Protein 2YHA (pdb70)

Radius of gyration: 21.68 Å; Cα contacts (8 Å, |Δi|>4): 668; chains: 1; bounding box: 56×53×53 Å

B-factor: mean 40.26, std 13.74, range [16.7, 85.5]

CATH classification: 3.40.50.2300 (+1 more: 3.30.420.10)

Solvent-accessible surface area: 17423 Å² total; per-residue (Å²): 159,146,9,41,109,86,8,142,143,0,81,99,1,0,21,0,19,0,109,27,127,183,97,45,152,39,7,58,124,7,0,76,34,0,1,99,25,0,60,126,13,24,2,44,3,15,86,180,41,30,124,26,55,56,22,72,49,21,86,48,46,180,83,0,37,74,112,0,122,128,16,2,74,37,29,68,0,0,0,0,0,6,29,126,170,29,106,72,16,62,27,19,0,5,33,0,0,3,26,65,29,7,4,7,1,8,26,3,24,2,140,108,0,36,50,120,198,58,26,102,51,48,0,36,73,6,1,66,76,0,0,17,5,4,35,1,10,13,75,116,50,189,116,35,24,69,1,9,53,122,16,76,3,0,0,0,0,2,16,22,21,58,14,30,129,95,94,84,73,120,25,71,54,78,15,50,3,0,0,0,0,0,0,0,15,15,86,57,25,9,21,8,4,9,27,54,10,14,1,22,84,2,61,104,5,6,76,120,49,0,25,91,56,0,63,51,19,0,53,38,1,60,67,34,114,50,13,126,163,30,24,1,95,5,0,1,1,14,10,24,50,6,46,134,76,29,21,106,34,0,29,137,68,6,6,58,29,1,93,40,0,2,147,108,14,21,80,103,83,143,107,9,78,4,0,1,13,2,29,117,115,71,62,80,36,30,51,60,0,9,181,63,57,43,39,164,53,22,87,70,11,22,66,40,2,35,55,25,12,92,72,52,76,22,0,11,125,29,0,43,38,0,4,82,20,2,80,41,10,2,82,90,0,49,75,22,30,128,132,92,104,87,26,147,54,102,25,3,41,127,34,14,117,60,6,57,31,42,84,102,7,151,69,16,0,8,5,33

Structure (mmCIF, N/CA/C/O backbone):
data_2YHA
#
_entry.id   2YHA
#
_cell.length_a   63.080
_cell.length_b   63.080
_cell.length_c   170.470
_cell.angle_alpha   90.00
_cell.angle_beta   90.00
_cell.angle_gamma   120.00
#
_symmetry.space_group_name_H-M   'P 32 2 1'
#
loop_
_entity.id
_entity.type
_entity.pdbx_description
1 polymer 'POST-TRANSCRIPTIONAL GENE SILENCING PROTEIN QDE-2'
2 non-polymer 'SULFATE ION'
3 non-polymer GLYCEROL
4 water water
#
loop_
_atom_site.group_PDB
_atom_site.id
_atom_site.type_symbol
_atom_site.label_atom_id
_atom_site.label_alt_id
_atom_site.label_comp_id
_atom_site.label_asym_id
_atom_site.label_entity_id
_atom_site.label_seq_id
_atom_site.pdbx_PDB_ins_code
_atom_site.Cartn_x
_atom_site.Cartn_y
_atom_site.Cartn_z
_atom_site.occupancy
_atom_site.B_iso_or_equiv
_atom_site.auth_seq_id
_atom_site.auth_comp_id
_atom_site.auth_asym_id
_atom_site.auth_atom_id
_atom_site.pdbx_PDB_model_num
ATOM 1 N N . VAL A 1 5 ? -12.833 -2.924 -33.686 1.00 54.08 506 VAL A N 1
ATOM 2 C CA . VAL A 1 5 ? -12.016 -2.233 -32.686 1.00 52.98 506 VAL A CA 1
ATOM 3 C C . VAL A 1 5 ? -12.184 -2.883 -31.314 1.00 45.99 506 VAL A C 1
ATOM 4 O O . VAL A 1 5 ? -13.257 -2.830 -30.725 1.00 56.89 506 VAL A O 1
ATOM 16 N N . LYS A 1 6 ? -11.114 -3.489 -30.811 1.00 39.61 507 LYS A N 1
ATOM 17 C CA . LYS A 1 6 ? -11.133 -4.216 -29.549 1.00 42.50 507 LYS A CA 1
ATOM 18 C C . LYS A 1 6 ? -11.244 -3.259 -28.340 1.00 44.46 507 LYS A C 1
ATOM 19 O O . LYS A 1 6 ? -10.516 -2.269 -28.292 1.00 38.60 507 LYS A O 1
ATOM 38 N N . VAL A 1 7 ? -12.138 -3.538 -27.378 1.00 31.80 508 VAL A N 1
ATOM 39 C CA . VAL A 1 7 ? -12.242 -2.667 -26.195 1.00 32.71 508 VAL A CA 1
ATOM 40 C C . VAL A 1 7 ? -10.971 -2.776 -25.352 1.00 31.14 508 VAL A C 1
ATOM 41 O O . VAL A 1 7 ? -10.359 -3.836 -25.263 1.00 32.67 508 VAL A O 1
ATOM 54 N N . ALA A 1 8 ? -10.594 -1.698 -24.680 1.00 35.61 509 ALA A N 1
ATOM 55 C CA . ALA A 1 8 ? -9.347 -1.699 -23.910 1.00 35.82 509 ALA A CA 1
ATOM 56 C C . ALA A 1 8 ? -9.349 -2.717 -22.760 1.00 37.29 509 ALA A C 1
ATOM 57 O O . ALA A 1 8 ? -8.351 -3.424 -22.528 1.00 32.92 509 ALA A O 1
ATOM 64 N N . ARG A 1 9 ? -10.453 -2.787 -22.011 1.00 31.72 510 ARG A N 1
ATOM 65 C CA . ARG A 1 9 ? -10.528 -3.701 -20.884 1.00 29.93 510 ARG A CA 1
ATOM 66 C C . ARG A 1 9 ? -11.915 -4.338 -20.891 1.00 37.54 510 ARG A C 1
ATOM 67 O O . ARG A 1 9 ? -12.924 -3.640 -20.783 1.00 31.39 510 ARG A O 1
ATOM 88 N N . PRO A 1 10 ? -11.977 -5.657 -21.089 1.00 38.41 511 PRO A N 1
ATOM 89 C CA . PRO A 1 10 ? -13.286 -6.307 -21.236 1.00 34.03 511 PRO A CA 1
ATOM 90 C C . PRO A 1 10 ? -14.068 -6.273 -19.926 1.00 32.25 511 PRO A C 1
ATOM 91 O O . PRO A 1 10 ? -13.499 -6.405 -18.836 1.00 30.31 511 PRO A O 1
ATOM 102 N N . CYS A 1 11 ? -15.376 -6.107 -20.031 1.00 27.79 512 CYS A N 1
ATOM 103 C CA . CYS A 1 11 ? -16.247 -6.168 -18.855 1.00 25.86 512 CYS A CA 1
ATOM 104 C C . CYS A 1 11 ? -16.312 -7.573 -18.272 1.00 33.17 512 CYS A C 1
ATOM 105 O O . CYS A 1 11 ? -15.710 -8.502 -18.796 1.00 31.50 512 CYS A O 1
ATOM 113 N N . ARG A 1 12 ? -17.080 -7.733 -17.196 1.00 30.49 513 ARG A N 1
ATOM 114 C CA . ARG A 1 12 ? -17.341 -9.058 -16.629 1.00 35.55 513 ARG A CA 1
ATOM 115 C C . ARG A 1 12 ? -18.088 -9.915 -17.634 1.00 33.30 513 ARG A C 1
ATOM 116 O O . ARG A 1 12 ? -18.865 -9.400 -18.435 1.00 29.23 513 ARG A O 1
ATOM 137 N N . LYS A 1 13 ? -17.947 -11.225 -17.514 1.00 31.18 514 LYS A N 1
ATOM 138 C CA . LYS A 1 13 ? -18.662 -12.136 -18.398 1.00 33.64 514 LYS A CA 1
ATOM 139 C C . LYS A 1 13 ? -20.178 -11.927 -18.328 1.00 31.97 514 LYS A C 1
ATOM 140 O O . LYS A 1 13 ? -20.734 -11.834 -17.235 1.00 27.78 514 LYS A O 1
ATOM 159 N N . ILE A 1 14 ? -20.846 -11.880 -19.491 1.00 23.04 515 ILE A N 1
ATOM 160 C CA . ILE A 1 14 ? -22.312 -11.773 -19.554 1.00 29.28 515 ILE A CA 1
ATOM 161 C C . ILE A 1 14 ? -22.827 -13.136 -19.969 1.00 29.55 515 ILE A C 1
ATOM 162 O O . ILE A 1 14 ? -22.899 -13.479 -21.153 1.00 30.40 515 ILE A O 1
ATOM 178 N N . GLU A 1 15 ? -23.199 -13.919 -18.974 1.00 28.74 516 GLU A N 1
ATOM 179 C CA . GLU A 1 15 ? -23.454 -15.339 -19.173 1.00 34.93 516 GLU A CA 1
ATOM 180 C C . GLU A 1 15 ? -24.904 -15.683 -19.503 1.00 35.82 516 GLU A C 1
ATOM 181 O O . GLU A 1 15 ? -25.165 -16.579 -20.309 1.00 31.60 516 GLU A O 1
ATOM 193 N N . LYS A 1 16 ? -25.840 -15.009 -18.847 1.00 28.44 517 LYS A N 1
ATOM 194 C CA . LYS A 1 16 ? -27.250 -15.325 -19.004 1.00 30.41 517 LYS A CA 1
ATOM 195 C C . LYS A 1 16 ? -27.984 -14.080 -19.479 1.00 29.39 517 LYS A C 1
ATOM 196 O O . LYS A 1 16 ? -28.145 -13.132 -18.708 1.00 23.64 517 LYS A O 1
ATOM 215 N N . TRP A 1 17 ? -28.382 -14.061 -20.751 1.00 28.06 518 TRP A N 1
ATOM 216 C CA . TRP A 1 17 ? -29.096 -12.900 -21.299 1.00 26.68 518 TRP A CA 1
ATOM 217 C C . TRP A 1 17 ? -30.169 -13.341 -22.265 1.00 28.25 518 TRP A C 1
ATOM 218 O O . TRP A 1 17 ? -30.222 -14.503 -22.666 1.00 28.11 518 TRP A O 1
ATOM 239 N N . THR A 1 18 ? -31.028 -12.400 -22.647 1.00 26.06 519 THR A N 1
ATOM 240 C CA . THR A 1 18 ? -32.122 -12.710 -23.519 1.00 25.11 519 THR A CA 1
ATOM 241 C C . THR A 1 18 ? -32.631 -11.420 -24.094 1.00 26.60 519 THR A C 1
ATOM 242 O O . THR A 1 18 ? -32.001 -10.391 -23.922 1.00 23.05 519 THR A O 1
ATOM 253 N N . TYR A 1 19 ? -33.732 -11.493 -24.835 1.00 27.02 520 TYR A N 1
ATOM 254 C CA . TYR A 1 19 ? -34.349 -10.303 -25.384 1.00 24.33 520 TYR A CA 1
ATOM 255 C C . TYR A 1 19 ? -35.822 -10.257 -25.066 1.00 27.12 520 TYR A C 1
ATOM 256 O O . TYR A 1 19 ? -36.469 -11.274 -24.788 1.00 27.07 520 TYR A O 1
ATOM 274 N N . LEU A 1 20 ? -36.329 -9.044 -25.080 1.00 28.25 521 LEU A N 1
ATOM 275 C CA . LEU A 1 20 ? -37.734 -8.759 -24.897 1.00 27.67 521 LEU A CA 1
ATOM 276 C C . LEU A 1 20 ? -38.192 -7.958 -26.100 1.00 27.85 521 LEU A C 1
ATOM 277 O O . LEU A 1 20 ? -37.699 -6.845 -26.345 1.00 27.40 521 LEU A O 1
ATOM 293 N N . GLU A 1 21 ? -39.092 -8.538 -26.883 1.00 26.51 522 GLU A N 1
ATOM 294 C CA . GLU A 1 21 ? -39.551 -7.907 -28.100 1.00 29.47 522 GLU A CA 1
ATOM 295 C C . GLU A 1 21 ? -40.902 -7.284 -27.829 1.00 31.92 522 GLU A C 1
ATOM 296 O O . GLU A 1 21 ? -41.860 -7.996 -27.494 1.00 32.35 522 GLU A O 1
ATOM 308 N N . LEU A 1 22 ? -40.975 -5.956 -27.904 1.00 29.76 523 LEU A N 1
ATOM 309 C CA . LEU A 1 22 ? -42.237 -5.256 -27.658 1.00 31.38 523 LEU A CA 1
ATOM 310 C C . LEU A 1 22 ? -42.887 -4.991 -29.024 1.00 35.37 523 LEU A C 1
ATOM 311 O O . LEU A 1 22 ? -42.367 -4.221 -29.830 1.00 35.73 523 LEU A O 1
ATOM 327 N N . LYS A 1 23 ? -44.017 -5.650 -29.273 1.00 35.51 524 LYS A N 1
ATOM 328 C CA . LYS A 1 23 ? -44.622 -5.675 -30.615 1.00 41.71 524 LYS A CA 1
ATOM 329 C C . LYS A 1 23 ? -45.266 -4.365 -31.010 1.00 45.88 524 LYS A C 1
ATOM 330 O O . LYS A 1 23 ? -45.921 -3.725 -30.191 1.00 49.00 524 LYS A O 1
ATOM 349 N N . GLY A 1 24 ? -45.087 -3.988 -32.274 1.00 55.67 525 GLY A N 1
ATOM 350 C CA . GLY A 1 24 ? -45.782 -2.852 -32.852 1.00 52.50 525 GLY A CA 1
ATOM 351 C C . GLY A 1 24 ? -46.820 -3.345 -33.851 1.00 58.65 525 GLY A C 1
ATOM 352 O O . GLY A 1 24 ? -47.249 -4.502 -33.814 1.00 60.85 525 GLY A O 1
ATOM 356 N N . SER A 1 25 ? -47.244 -2.486 -34.760 1.00 59.72 526 SER A N 1
ATOM 357 C CA . SER A 1 25 ? -48.340 -2.894 -35.631 1.00 63.42 526 SER A CA 1
ATOM 358 C C . SER A 1 25 ? -47.910 -3.967 -36.630 1.00 63.10 526 SER A C 1
ATOM 359 O O . SER A 1 25 ? -48.605 -4.966 -36.789 1.00 71.80 526 SER A O 1
ATOM 367 N N . LYS A 1 26 ? -46.768 -3.781 -37.283 1.00 59.50 527 LYS A N 1
ATOM 368 C CA . LYS A 1 26 ? -46.242 -4.809 -38.192 1.00 62.61 527 LYS A CA 1
ATOM 369 C C . LYS A 1 26 ? -45.335 -5.779 -37.437 1.00 63.28 527 LYS A C 1
ATOM 370 O O . LYS A 1 26 ? -44.573 -5.355 -36.567 1.00 60.15 527 LYS A O 1
ATOM 389 N N . ALA A 1 27 ? -45.401 -7.068 -37.763 1.00 57.93 528 ALA A N 1
ATOM 390 C CA . ALA A 1 27 ? -44.553 -8.044 -37.080 1.00 55.46 528 ALA A CA 1
ATOM 391 C C . ALA A 1 27 ? -43.110 -8.004 -37.583 1.00 55.25 528 ALA A C 1
ATOM 392 O O . ALA A 1 27 ? -42.858 -7.809 -38.768 1.00 50.09 528 ALA A O 1
ATOM 399 N N . ASN A 1 28 ? -42.174 -8.184 -36.648 1.00 55.07 529 ASN A N 1
ATOM 400 C CA . ASN A 1 28 ? -40.748 -8.240 -36.945 1.00 49.48 529 ASN A CA 1
ATOM 401 C C . ASN A 1 28 ? -40.367 -9.597 -37.493 1.00 44.70 529 ASN A C 1
ATOM 402 O O . ASN A 1 28 ? -40.964 -10.599 -37.129 1.00 45.00 529 ASN A O 1
ATOM 413 N N . GLU A 1 29 ? -39.347 -9.638 -38.334 1.00 43.93 530 GLU A N 1
ATOM 414 C CA . GLU A 1 29 ? -38.806 -10.912 -38.778 1.00 48.89 530 GLU A CA 1
ATOM 415 C C . GLU A 1 29 ? -37.322 -10.978 -38.483 1.00 42.11 530 GLU A C 1
ATOM 416 O O . GLU A 1 29 ? -36.666 -9.943 -38.399 1.00 43.86 530 GLU A O 1
ATOM 428 N N . GLY A 1 30 ? -36.796 -12.191 -38.351 1.00 35.06 531 GLY A N 1
ATOM 429 C CA . GLY A 1 30 ? -35.362 -12.400 -38.248 1.00 35.76 531 GLY A CA 1
ATOM 430 C C . GLY A 1 30 ? -34.766 -12.016 -36.885 1.00 36.94 531 GLY A C 1
ATOM 431 O O . GLY A 1 30 ? -33.562 -11.833 -36.759 1.00 29.13 531 GLY A O 1
ATOM 435 N N . VAL A 1 31 ? -35.600 -11.890 -35.863 1.00 30.85 532 VAL A N 1
ATOM 436 C CA . VAL A 1 31 ? -35.098 -11.411 -34.561 1.00 35.03 532 VAL A CA 1
ATOM 437 C C . VAL A 1 31 ? -33.979 -12.305 -33.997 1.00 32.94 532 VAL A C 1
ATOM 438 O O . VAL A 1 31 ? -32.924 -11.809 -33.600 1.00 32.28 532 VAL A O 1
ATOM 451 N N . PRO A 1 32 ? -34.177 -13.636 -33.979 1.00 34.51 533 PRO A N 1
ATOM 452 C CA . PRO A 1 32 ? -33.084 -14.439 -33.408 1.00 33.95 533 PRO A CA 1
ATOM 453 C C . PRO A 1 32 ? -31.796 -14.362 -34.206 1.00 35.95 533 PRO A C 1
ATOM 454 O O . PRO A 1 32 ? -30.720 -14.466 -33.622 1.00 32.78 533 PRO A O 1
ATOM 465 N N . GLN A 1 33 ? -31.886 -14.203 -35.522 1.00 37.99 534 GLN A N 1
ATOM 466 C CA . GLN A 1 33 ? -30.679 -14.074 -36.332 1.00 38.22 534 GLN A CA 1
ATOM 467 C C . GLN A 1 33 ? -29.976 -12.773 -35.977 1.00 32.67 534 GLN A C 1
ATOM 468 O O . GLN A 1 33 ? -28.757 -12.725 -35.899 1.00 35.46 534 GLN A O 1
ATOM 482 N N . ALA A 1 34 ? -30.744 -11.712 -35.779 1.00 31.26 535 ALA A N 1
ATOM 483 C CA . ALA A 1 34 ? -30.133 -10.424 -35.416 1.00 32.12 535 ALA A CA 1
ATOM 484 C C . ALA A 1 34 ? -29.472 -10.547 -34.034 1.00 32.53 535 ALA A C 1
ATOM 485 O O . ALA A 1 34 ? -28.362 -10.038 -33.821 1.00 27.34 535 ALA A O 1
ATOM 492 N N . MET A 1 35 ? -30.123 -11.276 -33.115 1.00 28.77 536 MET A N 1
ATOM 493 C CA . MET A 1 35 ? -29.556 -11.436 -31.759 1.00 32.08 536 MET A CA 1
ATOM 494 C C . MET A 1 35 ? -28.246 -12.190 -31.887 1.00 34.25 536 MET A C 1
ATOM 495 O O . MET A 1 35 ? -27.272 -11.916 -31.192 1.00 27.19 536 MET A O 1
ATOM 509 N N . THR A 1 36 ? -28.200 -13.128 -32.834 1.00 34.69 537 THR A N 1
ATOM 510 C CA . THR A 1 36 ? -26.983 -13.889 -33.046 1.00 33.96 537 THR A CA 1
ATOM 511 C C . THR A 1 36 ? -25.860 -13.022 -33.605 1.00 32.18 537 THR A C 1
ATOM 512 O O . THR A 1 36 ? -24.722 -13.106 -33.158 1.00 30.09 537 THR A O 1
ATOM 523 N N . ALA A 1 37 ? -26.180 -12.215 -34.605 1.00 32.33 538 ALA A N 1
ATOM 524 C CA . ALA A 1 37 ? -25.185 -11.340 -35.203 1.00 29.82 538 ALA A CA 1
ATOM 525 C C . ALA A 1 37 ? -24.727 -10.305 -34.144 1.00 30.08 538 ALA A C 1
ATOM 526 O O . ALA A 1 37 ? -23.582 -9.927 -34.113 1.00 24.87 538 ALA A O 1
ATOM 533 N N . PHE A 1 38 ? -25.649 -9.870 -33.296 1.00 25.02 539 PHE A N 1
ATOM 534 C CA . PHE A 1 38 ? -25.319 -8.921 -32.207 1.00 31.48 539 PHE A CA 1
ATOM 535 C C . PHE A 1 38 ? -24.236 -9.478 -31.286 1.00 29.29 539 PHE A C 1
ATOM 536 O O . PHE A 1 38 ? -23.210 -8.850 -31.068 1.00 25.19 539 PHE A O 1
ATOM 553 N N . ALA A 1 39 ? -24.464 -10.676 -30.750 1.00 27.39 540 ALA A N 1
ATOM 554 C CA . ALA A 1 39 ? -23.471 -11.280 -29.864 1.00 30.96 540 ALA A CA 1
ATOM 555 C C . ALA A 1 39 ? -22.157 -11.536 -30.595 1.00 29.85 540 ALA A C 1
ATOM 556 O O . ALA A 1 39 ? -21.075 -11.358 -30.019 1.00 28.31 540 ALA A O 1
ATOM 563 N N . GLU A 1 40 ? -22.215 -11.929 -31.876 1.00 25.30 541 GLU A N 1
ATOM 564 C CA . GLU A 1 40 ? -20.974 -12.104 -32.620 1.00 25.97 541 GLU A CA 1
ATOM 565 C C . GLU A 1 40 ? -20.233 -10.798 -32.708 1.00 25.19 541 GLU A C 1
ATOM 566 O O . GLU A 1 40 ? -19.020 -10.772 -32.552 1.00 26.33 541 GLU A O 1
ATOM 578 N N . PHE A 1 41 ? -20.933 -9.710 -33.009 1.00 22.58 542 PHE A N 1
ATOM 579 C CA . PHE A 1 41 ? -20.192 -8.478 -33.145 1.00 26.64 542 PHE A CA 1
ATOM 580 C C . PHE A 1 41 ? -19.601 -8.070 -31.789 1.00 29.35 542 PHE A C 1
ATOM 581 O O . PHE A 1 41 ? -18.446 -7.675 -31.703 1.00 25.34 542 PHE A O 1
ATOM 598 N N . LEU A 1 42 ? -20.376 -8.177 -30.709 1.00 26.93 543 LEU A N 1
ATOM 599 C CA . LEU A 1 42 ? -19.785 -7.874 -29.409 1.00 28.63 543 LEU A CA 1
ATOM 600 C C . LEU A 1 42 ? -18.545 -8.734 -29.136 1.00 29.49 543 LEU A C 1
ATOM 601 O O . LEU A 1 42 ? -17.529 -8.213 -28.701 1.00 27.50 543 LEU A O 1
ATOM 617 N N . ASN A 1 43 ? -18.594 -10.048 -29.374 1.00 25.95 544 ASN A N 1
ATOM 618 C CA . ASN A 1 43 ? -17.371 -10.848 -29.147 1.00 28.88 544 ASN A CA 1
ATOM 619 C C . ASN A 1 43 ? -16.186 -10.370 -29.985 1.00 33.65 544 ASN A C 1
ATOM 620 O O . ASN A 1 43 ? -15.024 -10.390 -29.530 1.00 31.25 544 ASN A O 1
ATOM 631 N N . ARG A 1 44 ? -16.476 -10.023 -31.246 1.00 27.46 545 ARG A N 1
ATOM 632 C CA . ARG A 1 44 ? -15.445 -9.563 -32.154 1.00 34.76 545 ARG A CA 1
ATOM 633 C C . ARG A 1 44 ? -14.766 -8.330 -31.556 1.00 37.63 545 ARG A C 1
ATOM 634 O O . ARG A 1 44 ? -13.551 -8.099 -31.740 1.00 32.42 545 ARG A O 1
ATOM 655 N N . THR A 1 45 ? -15.530 -7.540 -30.814 1.00 30.77 546 THR A N 1
ATOM 656 C CA . THR A 1 45 ? -14.912 -6.382 -30.161 1.00 30.72 546 THR A CA 1
ATOM 657 C C . THR A 1 45 ? -14.324 -6.690 -28.758 1.00 33.50 546 THR A C 1
ATOM 658 O O . THR A 1 45 ? -13.854 -5.785 -28.094 1.00 34.28 546 THR A O 1
ATOM 669 N N . GLY A 1 46 ? -14.355 -7.941 -28.310 1.00 28.76 547 GLY A N 1
ATOM 670 C CA . GLY A 1 46 ? -13.646 -8.329 -27.098 1.00 35.87 547 GLY A CA 1
ATOM 671 C C . GLY A 1 46 ? -14.501 -8.304 -25.831 1.00 36.82 547 GLY A C 1
ATOM 672 O O . GLY A 1 46 ? -13.992 -8.399 -24.703 1.00 33.48 547 GLY A O 1
ATOM 676 N N . ILE A 1 47 ? -15.806 -8.172 -26.029 1.00 31.55 548 ILE A N 1
ATOM 677 C CA . ILE A 1 47 ? -16.791 -8.200 -24.944 1.00 27.89 548 ILE A CA 1
ATOM 678 C C . ILE A 1 47 ? -17.273 -9.621 -24.726 1.00 28.47 548 ILE A C 1
ATOM 679 O O . ILE A 1 47 ? -17.844 -10.234 -25.639 1.00 29.95 548 ILE A O 1
ATOM 695 N N . PRO A 1 48 ? -17.040 -10.163 -23.529 1.00 29.72 549 PRO A N 1
ATOM 696 C CA . PRO A 1 48 ? -17.345 -11.576 -23.299 1.00 28.90 549 PRO A CA 1
ATOM 697 C C . PRO A 1 48 ? -18.824 -11.821 -23.023 1.00 28.31 549 PRO A C 1
ATOM 698 O O . PRO A 1 48 ? -19.210 -12.181 -21.909 1.00 33.47 549 PRO A O 1
ATOM 709 N N . ILE A 1 49 ? -19.655 -11.595 -24.023 1.00 28.44 550 ILE A N 1
ATOM 710 C CA . ILE A 1 49 ? -21.058 -11.978 -23.929 1.00 24.81 550 ILE A CA 1
ATOM 711 C C . ILE A 1 49 ? -21.226 -13.440 -24.465 1.00 29.26 550 ILE A C 1
ATOM 712 O O . ILE A 1 49 ? -20.645 -13.797 -25.472 1.00 27.05 550 ILE A O 1
ATOM 728 N N . ASN A 1 50 ? -21.971 -14.283 -23.752 1.00 28.25 551 ASN A N 1
ATOM 729 C CA . ASN A 1 50 ? -22.300 -15.630 -24.234 1.00 30.18 551 ASN A CA 1
ATOM 730 C C . ASN A 1 50 ? -22.978 -15.585 -25.595 1.00 29.40 551 ASN A C 1
ATOM 731 O O . ASN A 1 50 ? -23.969 -14.885 -25.793 1.00 28.11 551 ASN A O 1
ATOM 742 N N . PRO A 1 51 ? -22.455 -16.329 -26.578 1.00 31.98 552 PRO A N 1
ATOM 743 C CA . PRO A 1 51 ? -23.126 -16.328 -27.896 1.00 32.72 552 PRO A CA 1
ATOM 744 C C . PRO A 1 51 ? -24.574 -16.822 -27.849 1.00 29.01 552 PRO A C 1
ATOM 745 O O . PRO A 1 51 ? -25.416 -16.403 -28.648 1.00 29.97 552 PRO A O 1
ATOM 756 N N . ARG A 1 52 ? -24.846 -17.694 -26.894 1.00 30.93 553 ARG A N 1
ATOM 757 C CA . ARG A 1 52 ? -26.142 -18.337 -26.699 1.00 32.37 553 ARG A CA 1
ATOM 758 C C . ARG A 1 52 ? -26.989 -17.409 -25.840 1.00 32.96 553 ARG A C 1
ATOM 759 O O . ARG A 1 52 ? -26.583 -17.070 -24.738 1.00 30.04 553 ARG A O 1
ATOM 780 N N . PHE A 1 53 ? -28.116 -16.944 -26.362 1.00 31.45 554 PHE A N 1
ATOM 781 C CA . PHE A 1 53 ? -29.095 -16.244 -25.539 1.00 32.73 554 PHE A CA 1
ATOM 782 C C . PHE A 1 53 ? -30.205 -17.232 -25.157 1.00 38.54 554 PHE A C 1
ATOM 783 O O . PHE A 1 53 ? -30.492 -18.165 -25.917 1.00 33.24 554 PHE A O 1
ATOM 800 N N . SER A 1 54 ? -30.859 -17.014 -24.022 1.00 31.48 555 SER A N 1
ATOM 801 C CA . SER A 1 54 ? -32.075 -17.753 -23.708 1.00 28.11 555 SER A CA 1
ATOM 802 C C . SER A 1 54 ? -33.197 -17.293 -24.594 1.00 35.01 555 SER A C 1
ATOM 803 O O . SER A 1 54 ? -33.266 -16.124 -24.958 1.00 34.25 555 SER A O 1
ATOM 811 N N . PRO A 1 55 ? -34.107 -18.207 -24.956 1.00 39.93 556 PRO A N 1
ATOM 812 C CA . PRO A 1 55 ? -35.160 -17.786 -25.884 1.00 38.89 556 PRO A CA 1
ATOM 813 C C . PRO A 1 55 ? -35.885 -16.564 -25.334 1.00 34.13 556 PRO A C 1
ATOM 814 O O . PRO A 1 55 ? -36.135 -16.473 -24.132 1.00 35.41 556 PRO A O 1
ATOM 825 N N . GLY A 1 56 ? -36.145 -15.613 -26.216 1.00 35.99 557 GLY A N 1
ATOM 826 C CA . GLY A 1 56 ? -36.703 -14.335 -25.838 1.00 39.27 557 GLY A CA 1
ATOM 827 C C . GLY A 1 56 ? -38.201 -14.376 -25.692 1.00 43.03 557 GLY A C 1
ATOM 828 O O . GLY A 1 56 ? -38.826 -15.412 -25.878 1.00 38.12 557 GLY A O 1
ATOM 832 N N . MET A 1 57 ? -38.776 -13.250 -25.308 1.00 26.84 558 MET A N 1
ATOM 833 C CA . MET A 1 57 ? -40.206 -13.180 -25.125 1.00 32.77 558 MET A CA 1
ATOM 834 C C . MET A 1 57 ? -40.661 -12.030 -26.006 1.00 38.94 558 MET A C 1
ATOM 835 O O . MET A 1 57 ? -39.949 -11.023 -26.139 1.00 31.96 558 MET A O 1
ATOM 849 N N . SER A 1 58 ? -41.822 -12.209 -26.630 1.00 34.86 559 SER A N 1
ATOM 850 C CA . SER A 1 58 ? -42.485 -11.170 -27.408 1.00 31.92 559 SER A CA 1
ATOM 851 C C . SER A 1 58 ? -43.831 -10.881 -26.757 1.00 36.33 559 SER A C 1
ATOM 852 O O . SER A 1 58 ? -44.548 -11.795 -26.345 1.00 40.57 559 SER A O 1
ATOM 860 N N . MET A 1 59 ? -44.205 -9.615 -26.683 1.00 37.25 560 MET A N 1
ATOM 861 C CA . MET A 1 59 ? -45.454 -9.254 -26.046 1.00 35.61 560 MET A CA 1
ATOM 862 C C . MET A 1 59 ? -45.823 -7.926 -26.609 1.00 38.66 560 MET A C 1
ATOM 863 O O . MET A 1 59 ? -44.961 -7.215 -27.133 1.00 37.13 560 MET A O 1
ATOM 877 N N . SER A 1 60 ? -47.093 -7.561 -26.519 1.00 41.83 561 SER A N 1
ATOM 878 C CA . SER A 1 60 ? -47.445 -6.198 -26.905 1.00 43.46 561 SER A CA 1
ATOM 879 C C . SER A 1 60 ? -47.454 -5.353 -25.645 1.00 40.08 561 SER A C 1
ATOM 880 O O . SER A 1 60 ? -47.606 -5.870 -24.520 1.00 44.85 561 SER A O 1
ATOM 888 N N . VAL A 1 61 ? -47.270 -4.055 -25.809 1.00 42.92 562 VAL A N 1
ATOM 889 C CA . VAL A 1 61 ? -47.190 -3.188 -24.644 1.00 48.95 562 VAL A CA 1
ATOM 890 C C . VAL A 1 61 ? -48.567 -2.978 -23.994 1.00 51.96 562 VAL A C 1
ATOM 891 O O . VAL A 1 61 ? -49.505 -2.537 -24.661 1.00 51.61 562 VAL A O 1
ATOM 904 N N . PRO A 1 62 ? -48.694 -3.305 -22.692 1.00 52.32 563 PRO A N 1
ATOM 905 C CA . PRO A 1 62 ? -49.989 -3.217 -22.007 1.00 56.03 563 PRO A CA 1
ATOM 906 C C . PRO A 1 62 ? -50.438 -1.773 -21.817 1.00 60.87 563 PRO A C 1
ATOM 907 O O . PRO A 1 62 ? -49.653 -0.864 -22.066 1.00 53.73 563 PRO A O 1
ATOM 918 N N . GLY A 1 63 ? -51.668 -1.568 -21.353 1.00 61.12 564 GLY A N 1
ATOM 919 C CA . GLY A 1 63 ? -52.175 -0.228 -21.119 1.00 60.42 564 GLY A CA 1
ATOM 920 C C . GLY A 1 63 ? -51.539 0.516 -19.946 1.00 59.18 564 GLY A C 1
ATOM 921 O O . GLY A 1 63 ? -51.371 1.732 -19.994 1.00 69.12 564 GLY A O 1
ATOM 925 N N . SER A 1 64 ? -51.180 -0.202 -18.890 1.00 52.25 565 SER A N 1
ATOM 926 C CA . SER A 1 64 ? -50.663 0.431 -17.679 1.00 49.20 565 SER A CA 1
ATOM 927 C C . SER A 1 64 ? -49.231 -0.003 -17.335 1.00 56.12 565 SER A C 1
ATOM 928 O O . SER A 1 64 ? -48.730 -1.022 -17.825 1.00 47.38 565 SER A O 1
ATOM 936 N N . GLU A 1 65 ? -48.572 0.759 -16.473 1.00 47.72 566 GLU A N 1
ATOM 937 C CA . GLU A 1 65 ? -47.198 0.444 -16.157 1.00 43.10 566 GLU A CA 1
ATOM 938 C C . GLU A 1 65 ? -47.138 -0.738 -15.200 1.00 45.48 566 GLU A C 1
ATOM 939 O O . GLU A 1 65 ? -46.207 -1.535 -15.229 1.00 48.05 566 GLU A O 1
ATOM 951 N N . LYS A 1 66 ? -48.144 -0.883 -14.353 1.00 44.25 567 LYS A N 1
ATOM 952 C CA . LYS 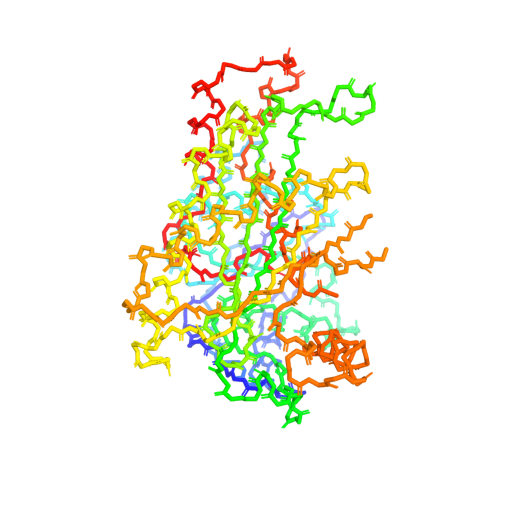A 1 66 ? -48.144 -1.990 -13.404 1.00 38.14 567 LYS A CA 1
ATOM 953 C C . LYS A 1 66 ? -48.287 -3.346 -14.116 1.00 41.28 567 LYS A C 1
ATOM 954 O O . LYS A 1 66 ? -47.675 -4.324 -13.715 1.00 41.27 567 LYS A O 1
ATOM 973 N N . GLU A 1 67 ? -49.122 -3.386 -15.156 1.00 38.45 568 GLU A N 1
ATOM 974 C CA . GLU A 1 67 ? -49.274 -4.573 -15.981 1.00 51.15 568 GLU A CA 1
ATOM 975 C C . GLU A 1 67 ? -47.956 -4.927 -16.648 1.00 41.52 568 GLU A C 1
ATOM 976 O O . GLU A 1 67 ? -47.534 -6.083 -16.634 1.00 44.23 568 GLU A O 1
ATOM 988 N N . PHE A 1 68 ? -47.294 -3.924 -17.206 1.00 37.80 569 PHE A N 1
ATOM 989 C CA . PHE A 1 68 ? -45.990 -4.164 -17.813 1.00 40.53 569 PHE A CA 1
ATOM 990 C C . PHE A 1 68 ? -45.019 -4.819 -16.822 1.00 34.08 569 PHE A C 1
ATOM 991 O O . PHE A 1 68 ? -44.396 -5.848 -17.125 1.00 32.77 569 PHE A O 1
ATOM 1008 N N . PHE A 1 69 ? -44.876 -4.242 -15.630 1.00 33.75 570 PHE A N 1
ATOM 1009 C CA . PHE A 1 69 ? -43.960 -4.804 -14.662 1.00 30.59 570 PHE A CA 1
ATOM 1010 C C . PHE A 1 69 ? -44.271 -6.277 -14.381 1.00 35.82 570 PHE A C 1
ATOM 1011 O O . PHE A 1 69 ? -43.373 -7.089 -14.253 1.00 28.60 570 PHE A O 1
ATOM 1028 N N . ALA A 1 70 ? -45.551 -6.605 -14.216 1.00 38.24 571 ALA A N 1
ATOM 1029 C CA . ALA A 1 70 ? -45.951 -7.971 -13.855 1.00 38.92 571 ALA A CA 1
ATOM 1030 C C . ALA A 1 70 ? -45.533 -8.936 -14.959 1.00 32.07 571 ALA A C 1
ATOM 1031 O O . ALA A 1 70 ? -45.080 -10.057 -14.697 1.00 35.09 571 ALA A O 1
ATOM 1038 N N . LYS A 1 71 ? -45.675 -8.475 -16.195 1.00 29.22 572 LYS A N 1
ATOM 1039 C CA . LYS A 1 71 ? -45.369 -9.331 -17.337 1.00 34.33 572 LYS A CA 1
ATOM 1040 C C . LYS A 1 71 ? -43.878 -9.576 -17.530 1.00 36.58 572 LYS A C 1
ATOM 1041 O O . LYS A 1 71 ? -43.495 -10.678 -17.909 1.00 39.53 572 LYS A O 1
ATOM 1060 N N . VAL A 1 72 ? -43.024 -8.579 -17.249 1.00 29.63 573 VAL A N 1
ATOM 1061 C CA . VAL A 1 72 ? -41.601 -8.755 -17.495 1.00 29.32 573 VAL A CA 1
ATOM 1062 C C . VAL A 1 72 ? -40.845 -9.204 -16.265 1.00 33.55 573 VAL A C 1
ATOM 1063 O O . VAL A 1 72 ? -39.630 -9.434 -16.315 1.00 25.58 573 VAL A O 1
ATOM 1076 N N . LYS A 1 73 ? -41.555 -9.368 -15.148 1.00 34.64 574 LYS A N 1
ATOM 1077 C CA . LYS A 1 73 ? -40.880 -9.610 -13.877 1.00 28.83 574 LYS A CA 1
ATOM 1078 C C . LYS A 1 73 ? -39.986 -10.840 -13.934 1.00 31.87 574 LYS A C 1
ATOM 1079 O O . LYS A 1 73 ? -38.835 -10.783 -13.503 1.00 25.72 574 LYS A O 1
ATOM 1098 N N . GLU A 1 74 ? -40.471 -11.949 -14.487 1.00 30.07 575 GLU A N 1
ATOM 1099 C CA . GLU A 1 74 ? -39.674 -13.175 -14.400 1.00 32.36 575 GLU A CA 1
ATOM 1100 C C . GLU A 1 74 ? -38.478 -13.107 -15.353 1.00 31.57 575 GLU A C 1
ATOM 1101 O O . GLU A 1 74 ? -37.379 -13.504 -14.995 1.00 30.64 575 GLU A O 1
ATOM 1113 N N . LEU A 1 75 ? -38.700 -12.591 -16.560 1.00 29.14 576 LEU A N 1
ATOM 1114 C CA . LEU A 1 75 ? -37.611 -12.399 -17.513 1.00 30.73 576 LEU A CA 1
ATOM 1115 C C . LEU A 1 75 ? -36.510 -11.525 -16.903 1.00 23.16 576 LEU A C 1
ATOM 1116 O O . LEU A 1 75 ? -35.319 -11.878 -16.902 1.00 23.48 576 LEU A O 1
ATOM 1132 N N . MET A 1 76 ? -36.898 -10.366 -16.379 1.00 24.39 577 MET A N 1
ATOM 1133 C CA . MET A 1 76 ? -35.891 -9.426 -15.869 1.00 27.68 577 MET A CA 1
ATOM 1134 C C . MET A 1 76 ? -35.190 -9.953 -14.630 1.00 28.91 577 MET A C 1
ATOM 1135 O O . MET A 1 76 ? -33.993 -9.680 -14.424 1.00 26.49 577 MET A O 1
ATOM 1149 N N . SER A 1 77 ? -35.911 -10.714 -13.804 1.00 25.52 578 SER A N 1
ATOM 1150 C CA . SER A 1 77 ? -35.336 -11.260 -12.572 1.00 28.31 578 SER A CA 1
ATOM 1151 C C . SER A 1 77 ? -34.385 -12.425 -12.785 1.00 31.32 578 SER A C 1
ATOM 1152 O O . SER A 1 77 ? -33.555 -12.715 -11.928 1.00 34.18 578 SER A O 1
ATOM 1160 N N . SER A 1 78 ? -34.489 -13.105 -13.918 1.00 26.92 579 SER A N 1
ATOM 1161 C CA . SER A 1 78 ? -33.718 -14.331 -14.091 1.00 30.34 579 SER A CA 1
ATOM 1162 C C . SER A 1 78 ? -32.549 -14.205 -15.094 1.00 35.44 579 SER A C 1
ATOM 1163 O O . SER A 1 78 ? -31.939 -15.196 -15.441 1.00 33.14 579 SER A O 1
ATOM 1171 N N . HIS A 1 79 ? -32.239 -12.994 -15.562 1.00 28.51 580 HIS A N 1
ATOM 1172 C CA . HIS A 1 79 ? -31.128 -12.809 -16.502 1.00 28.45 580 HIS A CA 1
ATOM 1173 C C . HIS A 1 79 ? -30.194 -11.691 -16.012 1.00 31.70 580 HIS A C 1
ATOM 1174 O O . HIS A 1 79 ? -30.606 -10.851 -15.192 1.00 26.93 580 HIS A O 1
ATOM 1189 N N . GLN A 1 80 ? -28.939 -11.674 -16.479 1.00 27.74 581 GLN A N 1
ATOM 1190 C CA . GLN A 1 80 ? -28.027 -10.567 -16.150 1.00 29.17 581 GLN A CA 1
ATOM 1191 C C . GLN A 1 80 ? -28.196 -9.370 -17.081 1.00 27.68 581 GLN A C 1
ATOM 1192 O O . GLN A 1 80 ? -27.722 -8.279 -16.766 1.00 22.24 581 GLN A O 1
ATOM 1206 N N . PHE A 1 81 ? -28.856 -9.595 -18.208 1.00 24.39 582 PHE A N 1
ATOM 1207 C CA . PHE A 1 81 ? -28.874 -8.632 -19.339 1.00 21.82 582 PHE A CA 1
ATOM 1208 C C . PHE A 1 81 ? -30.063 -8.891 -20.234 1.00 28.01 582 PHE A C 1
ATOM 1209 O O . PHE A 1 81 ? -30.359 -10.043 -20.590 1.00 19.95 582 PHE A O 1
ATOM 1226 N N . VAL A 1 82 ? -30.783 -7.832 -20.580 1.00 19.30 583 VAL A N 1
ATOM 1227 C CA . VAL A 1 82 ? -31.881 -7.979 -21.528 1.00 27.52 583 VAL A CA 1
ATOM 1228 C C . VAL A 1 82 ? -31.784 -6.954 -22.657 1.00 27.72 583 VAL A C 1
ATOM 1229 O O . VAL A 1 82 ? -31.681 -5.757 -22.409 1.00 20.11 583 VAL A O 1
ATOM 1242 N N . VAL A 1 83 ? -31.855 -7.421 -23.907 1.00 21.25 584 VAL A N 1
ATOM 1243 C CA . VAL A 1 83 ? -31.907 -6.518 -25.044 1.00 25.04 584 VAL A CA 1
ATOM 1244 C C . VAL A 1 83 ? -33.382 -6.296 -25.298 1.00 26.38 584 VAL A C 1
ATOM 1245 O O . VAL A 1 83 ? -34.123 -7.254 -25.542 1.00 21.98 584 VAL A O 1
ATOM 1258 N N . VAL A 1 84 ? -33.828 -5.057 -25.175 1.00 21.47 585 VAL A N 1
ATOM 1259 C CA . VAL A 1 84 ? -35.245 -4.756 -25.312 1.00 27.16 585 VAL A CA 1
ATOM 1260 C C . VAL A 1 84 ? -35.452 -4.108 -26.682 1.00 24.83 585 VAL A C 1
ATOM 1261 O O . VAL A 1 84 ? -34.843 -3.075 -26.984 1.00 20.12 585 VAL A O 1
ATOM 1274 N N . LEU A 1 85 ? -36.315 -4.698 -27.509 1.00 29.36 586 LEU A N 1
ATOM 1275 C CA . LEU A 1 85 ? -36.589 -4.143 -28.853 1.00 26.18 586 LEU A CA 1
ATOM 1276 C C . LEU A 1 85 ? -37.871 -3.329 -28.835 1.00 26.59 586 LEU A C 1
ATOM 1277 O O . LEU A 1 85 ? -38.930 -3.857 -28.557 1.00 28.72 586 LEU A O 1
ATOM 1293 N N . LEU A 1 86 ? -37.767 -2.032 -29.064 1.00 26.47 587 LEU A N 1
ATOM 1294 C CA . LEU A 1 86 ? -38.965 -1.204 -29.104 1.00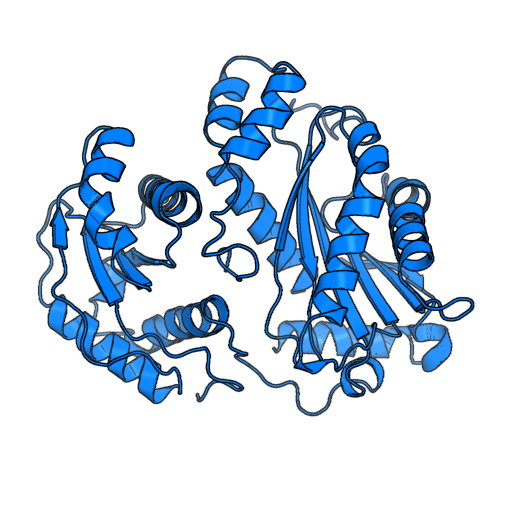 31.77 587 LEU A CA 1
ATOM 1295 C C . LEU A 1 86 ? -39.570 -1.275 -30.524 1.00 34.86 587 LEU A C 1
ATOM 1296 O O . LEU A 1 86 ? -38.851 -1.430 -31.498 1.00 28.45 587 LEU A O 1
ATOM 1312 N N . PRO A 1 87 ? -40.900 -1.142 -30.627 1.00 36.74 588 PRO A N 1
ATOM 1313 C CA . PRO A 1 87 ? -41.620 -1.103 -31.911 1.00 39.48 588 PRO A CA 1
ATOM 1314 C C . PRO A 1 87 ? -41.358 0.159 -32.726 1.00 42.25 588 PRO A C 1
ATOM 1315 O O . PRO A 1 87 ? -41.510 0.146 -33.955 1.00 37.82 588 PRO A O 1
ATOM 1326 N N . ARG A 1 88 ? -40.960 1.239 -32.066 1.00 32.76 589 ARG A N 1
ATOM 1327 C CA . ARG A 1 88 ? -40.612 2.487 -32.752 1.00 36.95 589 ARG A CA 1
ATOM 1328 C C . ARG A 1 88 ? -39.781 3.338 -31.799 1.00 39.63 589 ARG A C 1
ATOM 1329 O O . ARG A 1 88 ? -39.547 2.955 -30.669 1.00 32.46 589 ARG A O 1
ATOM 1350 N N . LYS A 1 89 ? -39.323 4.484 -32.256 1.00 34.74 590 LYS A N 1
ATOM 1351 C CA . LYS A 1 89 ? -38.495 5.318 -31.420 1.00 41.88 590 LYS A CA 1
ATOM 1352 C C . LYS A 1 89 ? -39.473 5.963 -30.498 1.00 44.48 590 LYS A C 1
ATOM 1353 O O . LYS A 1 89 ? -40.224 6.865 -30.893 1.00 40.77 590 LYS A O 1
ATOM 1372 N N . ASP A 1 90 ? -39.497 5.461 -29.269 1.00 41.40 591 ASP A N 1
ATOM 1373 C CA . ASP A 1 90 ? -40.542 5.810 -28.351 1.00 31.20 591 ASP A CA 1
ATOM 1374 C C . ASP A 1 90 ? -39.949 5.955 -26.938 1.00 38.16 591 ASP A C 1
ATOM 1375 O O . ASP A 1 90 ? -39.718 4.957 -26.260 1.00 29.61 591 ASP A O 1
ATOM 1384 N N . VAL A 1 91 ? -39.717 7.195 -26.514 1.00 31.46 592 VAL A N 1
ATOM 1385 C CA . VAL A 1 91 ? -39.053 7.449 -25.250 1.00 29.91 592 VAL A CA 1
ATOM 1386 C C . VAL A 1 91 ? -40.006 7.269 -24.063 1.00 32.13 592 VAL A C 1
ATOM 1387 O O . VAL A 1 91 ? -39.555 7.109 -22.884 1.00 29.79 592 VAL A O 1
ATOM 1400 N N . ALA A 1 92 ? -41.307 7.275 -24.327 1.00 27.34 593 ALA A N 1
ATOM 1401 C CA . ALA A 1 92 ? -42.268 6.932 -23.266 1.00 35.04 593 ALA A CA 1
ATOM 1402 C C . ALA A 1 92 ? -42.100 5.473 -22.855 1.00 32.52 593 ALA A C 1
ATOM 1403 O O . ALA A 1 92 ? -42.065 5.158 -21.667 1.00 29.65 593 ALA A O 1
ATOM 1410 N N . ILE A 1 93 ? -41.994 4.585 -23.830 1.00 28.74 594 ILE A N 1
ATOM 1411 C CA . ILE A 1 93 ? -41.813 3.160 -23.530 1.00 29.86 594 ILE A CA 1
ATOM 1412 C C . ILE A 1 93 ? -40.399 2.912 -22.961 1.00 23.59 594 ILE A C 1
ATOM 1413 O O . ILE A 1 93 ? -40.230 2.097 -22.067 1.00 25.51 594 ILE A O 1
ATOM 1429 N N . TYR A 1 94 ? -39.393 3.603 -23.519 1.00 22.97 595 TYR A N 1
ATOM 1430 C CA . TYR A 1 94 ? -38.019 3.494 -23.007 1.00 24.57 595 TYR A CA 1
ATOM 1431 C C . TYR A 1 94 ? -38.025 3.803 -21.534 1.00 26.38 595 TYR A C 1
ATOM 1432 O O . TYR A 1 94 ? -37.445 3.078 -20.720 1.00 21.29 595 TYR A O 1
ATOM 1450 N N . ASN A 1 95 ? -38.688 4.891 -21.168 1.00 22.01 596 ASN A N 1
ATOM 1451 C CA . ASN A 1 95 ? -38.622 5.339 -19.771 1.00 29.22 596 ASN A CA 1
ATOM 1452 C C . ASN A 1 95 ? -39.269 4.308 -18.784 1.00 27.77 596 ASN A C 1
ATOM 1453 O O . ASN A 1 95 ? -38.772 4.051 -17.628 1.00 24.58 596 ASN A O 1
ATOM 1464 N N . MET A 1 96 ? -40.371 3.712 -19.230 1.00 23.27 597 MET A N 1
ATOM 1465 C CA . MET A 1 96 ? -41.001 2.645 -18.469 1.00 27.10 597 MET A CA 1
ATOM 1466 C C . MET A 1 96 ? -40.103 1.401 -18.288 1.00 28.68 597 MET A C 1
ATOM 1467 O O . MET A 1 96 ? -39.994 0.848 -17.212 1.00 27.87 597 MET A O 1
ATOM 1481 N N . VAL A 1 97 ? -39.503 0.938 -19.364 1.00 22.98 598 VAL A N 1
ATOM 1482 C CA . VAL A 1 97 ? -38.517 -0.132 -19.295 1.00 25.49 598 VAL A CA 1
ATOM 1483 C C . VAL A 1 97 ? -37.385 0.211 -18.328 1.00 23.32 598 VAL A C 1
ATOM 1484 O O . VAL A 1 97 ? -36.969 -0.634 -17.536 1.00 22.80 598 VAL A O 1
ATOM 1497 N N . LYS A 1 98 ? -36.849 1.429 -18.405 1.00 21.36 599 LYS A N 1
ATOM 1498 C CA . LYS A 1 98 ? -35.803 1.809 -17.425 1.00 21.88 599 LYS A CA 1
ATOM 1499 C C . LYS A 1 98 ? -36.281 1.812 -15.962 1.00 22.93 599 LYS A C 1
ATOM 1500 O O . LYS A 1 98 ? -35.515 1.445 -15.061 1.00 19.79 599 LYS A O 1
ATOM 1519 N N . ARG A 1 99 ? -37.524 2.213 -15.687 1.00 21.19 600 ARG A N 1
ATOM 1520 C CA . ARG A 1 99 ? -37.995 2.110 -14.306 1.00 24.17 600 ARG A CA 1
ATOM 1521 C C . ARG A 1 99 ? -38.079 0.656 -13.880 1.00 26.07 600 ARG A C 1
ATOM 1522 O O . ARG A 1 99 ? -37.721 0.304 -12.747 1.00 22.05 600 ARG A O 1
ATOM 1543 N N . ALA A 1 100 ? -38.549 -0.207 -14.764 1.00 20.69 601 ALA A N 1
ATOM 1544 C CA . ALA A 1 100 ? -38.671 -1.619 -14.379 1.00 23.69 601 ALA A CA 1
ATOM 1545 C C . ALA A 1 100 ? -37.290 -2.216 -14.111 1.00 22.84 601 ALA A C 1
ATOM 1546 O O . ALA A 1 100 ? -37.056 -2.879 -13.083 1.00 23.41 601 ALA A O 1
ATOM 1553 N N . ALA A 1 101 ? -36.366 -1.948 -15.024 1.00 19.84 602 ALA A N 1
ATOM 1554 C CA . ALA A 1 101 ? -35.067 -2.619 -15.030 1.00 20.66 602 ALA A CA 1
ATOM 1555 C C . ALA A 1 101 ? -34.080 -1.980 -14.067 1.00 23.04 602 ALA A C 1
ATOM 1556 O O . ALA A 1 101 ? -33.318 -2.689 -13.358 1.00 19.16 602 ALA A O 1
ATOM 1563 N N . ASP A 1 102 ? -34.047 -0.647 -14.058 1.00 20.64 603 ASP A N 1
ATOM 1564 C CA . ASP A 1 102 ? -33.068 0.070 -13.221 1.00 21.41 603 ASP A CA 1
ATOM 1565 C C . ASP A 1 102 ? -33.476 0.073 -11.754 1.00 20.30 603 ASP A C 1
ATOM 1566 O O . ASP A 1 102 ? -32.597 0.065 -10.882 1.00 17.31 603 ASP A O 1
ATOM 1575 N N . ILE A 1 103 ? -34.776 0.175 -11.494 1.00 19.39 604 ILE A N 1
ATOM 1576 C CA . ILE A 1 103 ? -35.236 0.410 -10.115 1.00 20.06 604 ILE A CA 1
ATOM 1577 C C . ILE A 1 103 ? -35.814 -0.875 -9.526 1.00 22.16 604 ILE A C 1
ATOM 1578 O O . ILE A 1 103 ? -35.381 -1.349 -8.481 1.00 22.56 604 ILE A O 1
ATOM 1594 N N . THR A 1 104 ? -36.807 -1.429 -10.194 1.00 20.01 605 THR A N 1
ATOM 1595 C CA . THR A 1 104 ? -37.658 -2.401 -9.533 1.00 23.39 605 THR A CA 1
ATOM 1596 C C . THR A 1 104 ? -37.085 -3.820 -9.553 1.00 24.93 605 THR A C 1
ATOM 1597 O O . THR A 1 104 ? -37.124 -4.509 -8.527 1.00 22.22 605 THR A O 1
ATOM 1608 N N . PHE A 1 105 ? -36.512 -4.238 -10.680 1.00 24.60 606 PHE A N 1
ATOM 1609 C CA . PHE A 1 105 ? -35.950 -5.583 -10.795 1.00 23.21 606 PHE A CA 1
ATOM 1610 C C . PHE A 1 105 ? -34.425 -5.599 -10.759 1.00 27.55 606 PHE A C 1
ATOM 1611 O O . PHE A 1 105 ? -33.816 -6.588 -10.364 1.00 26.03 606 PHE A O 1
ATOM 1628 N N . GLY A 1 106 ? -33.797 -4.512 -11.177 1.00 22.99 607 GLY A N 1
ATOM 1629 C CA . GLY A 1 106 ? -32.338 -4.412 -11.090 1.00 19.52 607 GLY A CA 1
ATOM 1630 C C . GLY A 1 106 ? -31.613 -5.292 -12.090 1.00 26.31 607 GLY A C 1
ATOM 1631 O O . GLY A 1 106 ? -30.912 -6.238 -11.729 1.00 24.72 607 GLY A O 1
ATOM 1635 N N . VAL A 1 107 ? -31.787 -4.995 -13.362 1.00 18.56 608 VAL A N 1
ATOM 1636 C CA . VAL A 1 107 ? -31.084 -5.735 -14.428 1.00 22.34 608 VAL A CA 1
ATOM 1637 C C . VAL A 1 107 ? -30.674 -4.758 -15.530 1.00 18.12 608 VAL A C 1
ATOM 1638 O O . VAL A 1 107 ? -31.428 -3.858 -15.900 1.00 19.76 608 VAL A O 1
ATOM 1651 N N . HIS A 1 108 ? -29.478 -4.925 -16.056 1.00 17.12 609 HIS A N 1
ATOM 1652 C CA . HIS A 1 108 ? -29.014 -4.098 -17.162 1.00 22.08 609 HIS A CA 1
ATOM 1653 C C . HIS A 1 108 ? -29.815 -4.352 -18.442 1.00 27.03 609 HIS A C 1
ATOM 1654 O O . HIS A 1 108 ? -30.196 -5.492 -18.750 1.00 19.23 609 HIS A O 1
ATOM 1669 N N . THR A 1 109 ? -30.070 -3.276 -19.174 1.00 20.53 610 THR A N 1
ATOM 1670 C CA . THR A 1 109 ? -30.789 -3.352 -20.447 1.00 20.12 610 THR A CA 1
ATOM 1671 C C . THR A 1 109 ? -30.164 -2.449 -21.491 1.00 23.04 610 THR A C 1
ATOM 1672 O O . THR A 1 109 ? -29.528 -1.447 -21.143 1.00 22.82 610 THR A O 1
ATOM 1683 N N . VAL A 1 110 ? -30.358 -2.799 -22.759 1.00 22.68 611 VAL A N 1
ATOM 1684 C CA . VAL A 1 110 ? -30.257 -1.839 -23.851 1.00 29.13 611 VAL A CA 1
ATOM 1685 C C . VAL A 1 110 ? -31.614 -1.811 -24.539 1.00 26.48 611 VAL A C 1
ATOM 1686 O O . VAL A 1 110 ? -32.239 -2.849 -24.728 1.00 24.86 611 VAL A O 1
ATOM 1699 N N . CYS A 1 111 ? -32.084 -0.616 -24.873 1.00 19.79 612 CYS A N 1
ATOM 1700 C CA . CYS A 1 111 ? -33.328 -0.452 -25.610 1.00 24.70 612 CYS A CA 1
ATOM 1701 C C . CYS A 1 111 ? -32.937 -0.056 -27.031 1.00 31.40 612 CYS A C 1
ATOM 1702 O O . CYS A 1 111 ? -32.193 0.922 -27.244 1.00 30.30 612 CYS A O 1
ATOM 1710 N N . CYS A 1 112 ? -33.400 -0.840 -27.992 1.00 27.54 613 CYS A N 1
ATOM 1711 C CA . CYS A 1 112 ? -33.068 -0.611 -29.408 1.00 27.14 613 CYS A CA 1
ATOM 1712 C C . CYS A 1 112 ? -34.358 -0.608 -30.187 1.00 29.39 613 CYS A C 1
ATOM 1713 O O . CYS A 1 112 ? -35.239 -1.429 -29.939 1.00 27.78 613 CYS A O 1
ATOM 1721 N N . VAL A 1 113 ? -34.497 0.344 -31.098 1.00 27.43 614 VAL A N 1
ATOM 1722 C CA . VAL A 1 113 ? -35.651 0.346 -31.970 1.00 31.41 614 VAL A CA 1
ATOM 1723 C C . VAL A 1 113 ? -35.492 -0.808 -32.967 1.00 29.27 614 VAL A C 1
ATOM 1724 O O . VAL A 1 113 ? -34.415 -1.005 -33.518 1.00 28.52 614 VAL A O 1
ATOM 1737 N N . ALA A 1 114 ? -36.557 -1.552 -33.187 1.00 25.54 615 ALA A N 1
ATOM 1738 C CA . ALA A 1 114 ? -36.434 -2.846 -33.856 1.00 37.10 615 ALA A CA 1
ATOM 1739 C C . ALA A 1 114 ? -35.965 -2.642 -35.283 1.00 35.39 615 ALA A C 1
ATOM 1740 O O . ALA A 1 114 ? -35.100 -3.381 -35.770 1.00 35.12 615 ALA A O 1
ATOM 1747 N N . GLU A 1 115 ? -36.501 -1.612 -35.942 1.00 36.00 616 GLU A N 1
ATOM 1748 C CA . GLU A 1 115 ? -36.148 -1.335 -37.335 1.00 44.44 616 GLU A CA 1
ATOM 1749 C C . GLU A 1 115 ? -34.642 -1.117 -37.443 1.00 40.69 616 GLU A C 1
ATOM 1750 O O . GLU A 1 115 ? -34.003 -1.535 -38.419 1.00 39.18 616 GLU A O 1
ATOM 1762 N N . LYS A 1 116 ? -34.071 -0.452 -36.449 1.00 36.90 617 LYS A N 1
ATOM 1763 C CA . LYS A 1 116 ? -32.635 -0.182 -36.437 1.00 33.71 617 LYS A CA 1
ATOM 1764 C C . LYS A 1 116 ? -31.806 -1.417 -36.105 1.00 38.02 617 LYS A C 1
ATOM 1765 O O . LYS A 1 116 ? -30.766 -1.660 -36.737 1.00 35.15 617 LYS A O 1
ATOM 1784 N N . PHE A 1 117 ? -32.245 -2.168 -35.090 1.00 27.21 618 PHE A N 1
ATOM 1785 C CA . PHE A 1 117 ? -31.547 -3.374 -34.675 1.00 28.49 618 PHE A CA 1
ATOM 1786 C C . PHE A 1 117 ? -31.511 -4.410 -35.814 1.00 32.91 618 PHE A C 1
ATOM 1787 O O . PHE A 1 117 ? -30.513 -5.122 -35.995 1.00 30.68 618 PHE A O 1
ATOM 1804 N N . LEU A 1 118 ? -32.622 -4.517 -36.531 1.00 30.02 619 LEU A N 1
ATOM 1805 C CA . LEU A 1 118 ? -32.823 -5.645 -37.459 1.00 33.54 619 LEU A CA 1
ATOM 1806 C C . LEU A 1 118 ? -32.335 -5.350 -38.880 1.00 38.80 619 LEU A C 1
ATOM 1807 O O . LEU A 1 118 ? -32.092 -6.284 -39.667 1.00 29.73 619 LEU A O 1
ATOM 1823 N N . SER A 1 119 ? -32.218 -4.062 -39.200 1.00 30.23 620 SER A N 1
ATOM 1824 C CA . SER A 1 119 ? -31.785 -3.624 -40.533 1.00 33.24 620 SER A CA 1
ATOM 1825 C C . SER A 1 119 ? -30.373 -4.065 -40.841 1.00 38.87 620 SER A C 1
ATOM 1826 O O . SER A 1 119 ? -29.434 -3.765 -40.096 1.00 34.89 620 SER A O 1
ATOM 1834 N N . THR A 1 120 ? -30.219 -4.799 -41.945 1.00 31.42 621 THR A N 1
ATOM 1835 C CA . THR A 1 120 ? -28.912 -5.323 -42.293 1.00 29.23 621 THR A CA 1
ATOM 1836 C C . THR A 1 120 ? -27.962 -4.199 -42.667 1.00 29.24 621 THR A C 1
ATOM 1837 O O . THR A 1 120 ? -26.827 -4.169 -42.232 1.00 28.28 621 THR A O 1
ATOM 1848 N N . LYS A 1 121 ? -28.416 -3.254 -43.479 1.00 32.34 622 LYS A N 1
ATOM 1849 C CA . LYS A 1 121 ? -27.506 -2.204 -43.915 1.00 32.98 622 LYS A CA 1
ATOM 1850 C C . LYS A 1 121 ? -27.191 -1.317 -42.710 1.00 34.44 622 LYS A C 1
ATOM 1851 O O . LYS A 1 121 ? -28.115 -0.810 -42.084 1.00 34.13 622 LYS A O 1
ATOM 1870 N N . GLY A 1 122 ? -25.908 -1.147 -42.371 1.00 30.14 623 GLY A N 1
ATOM 1871 C CA . GLY A 1 122 ? -25.517 -0.257 -41.288 1.00 39.13 623 GLY A CA 1
ATOM 1872 C C . GLY A 1 122 ? -25.475 -0.953 -39.926 1.00 39.76 623 GLY A C 1
ATOM 1873 O O . GLY A 1 122 ? -25.124 -0.348 -38.900 1.00 34.38 623 GLY A O 1
ATOM 1877 N N . GLN A 1 123 ? -25.845 -2.229 -39.910 1.00 30.11 624 GLN A N 1
ATOM 1878 C CA . GLN A 1 123 ? -25.939 -2.984 -38.650 1.00 34.24 624 GLN A CA 1
ATOM 1879 C C . GLN A 1 123 ? -24.635 -3.104 -37.858 1.00 35.97 624 GLN A C 1
ATOM 1880 O O . GLN A 1 123 ? -24.666 -3.038 -36.615 1.00 35.01 624 GLN A O 1
ATOM 1894 N N . LEU A 1 124 ? -23.495 -3.294 -38.520 1.00 34.22 625 LEU A N 1
ATOM 1895 C CA . LEU A 1 124 ? -22.227 -3.428 -37.781 1.00 37.85 625 LEU A CA 1
ATOM 1896 C C . LEU A 1 124 ? -21.892 -2.136 -36.999 1.00 42.08 625 LEU A C 1
ATOM 1897 O O . LEU A 1 124 ? -21.363 -2.164 -35.854 1.00 35.17 625 LEU A O 1
ATOM 1913 N N . GLY A 1 125 ? -22.212 -1.009 -37.617 1.00 35.81 626 GLY A N 1
ATOM 1914 C CA . GLY A 1 125 ? -21.995 0.277 -37.000 1.00 40.59 626 GLY A CA 1
ATOM 1915 C C . GLY A 1 125 ? -22.918 0.511 -35.806 1.00 38.57 626 GLY A C 1
ATOM 1916 O O . GLY A 1 125 ? -22.509 1.065 -34.793 1.00 38.57 626 GLY A O 1
ATOM 1920 N N . TYR A 1 126 ? -24.178 0.129 -35.944 1.00 29.76 627 TYR A N 1
ATOM 1921 C CA . TYR A 1 126 ? -25.101 0.233 -34.846 1.00 39.16 627 TYR A CA 1
ATOM 1922 C C . TYR A 1 126 ? -24.679 -0.696 -33.679 1.00 37.96 627 TYR A C 1
ATOM 1923 O O . TYR A 1 126 ? -24.709 -0.313 -32.503 1.00 31.99 627 TYR A O 1
ATOM 1941 N N . PHE A 1 127 ? -24.270 -1.912 -34.003 1.00 34.46 628 PHE A N 1
ATOM 1942 C CA . PHE A 1 127 ? -23.893 -2.873 -32.977 1.00 31.94 628 PHE A CA 1
ATOM 1943 C C . PHE A 1 127 ? -22.644 -2.425 -32.238 1.00 39.53 628 PHE A C 1
ATOM 1944 O O . PHE A 1 127 ? -22.480 -2.694 -31.039 1.00 31.45 628 PHE A O 1
ATOM 1961 N N . ALA A 1 128 ? -21.752 -1.760 -32.953 1.00 32.45 629 ALA A N 1
ATOM 1962 C CA . ALA A 1 128 ? -20.564 -1.185 -32.335 1.00 34.79 629 ALA A CA 1
ATOM 1963 C C . ALA A 1 128 ? -20.914 -0.180 -31.233 1.00 31.72 629 ALA A C 1
ATOM 1964 O O . ALA A 1 128 ? -20.270 -0.139 -30.202 1.00 30.33 629 ALA A O 1
ATOM 1971 N N . ASN A 1 129 ? -21.878 0.686 -31.510 1.00 30.18 630 ASN A N 1
ATOM 1972 C CA . ASN A 1 129 ? -22.267 1.728 -30.575 1.00 35.34 630 ASN A CA 1
ATOM 1973 C C . ASN A 1 129 ? -22.910 1.086 -29.349 1.00 34.82 630 ASN A C 1
ATOM 1974 O O . ASN A 1 129 ? -22.634 1.462 -28.193 1.00 33.87 630 ASN A O 1
ATOM 1985 N N . VAL A 1 130 ? -23.797 0.132 -29.607 1.00 29.33 631 VAL A N 1
ATOM 1986 C CA . VAL A 1 130 ? -24.477 -0.535 -28.529 1.00 26.71 631 VAL A CA 1
ATOM 1987 C C . VAL A 1 130 ? -23.452 -1.287 -27.696 1.00 32.16 631 VAL A C 1
ATOM 1988 O O . VAL A 1 130 ? -23.501 -1.245 -26.478 1.00 24.99 631 VAL A O 1
ATOM 2001 N N . GLY A 1 131 ? -22.511 -1.958 -28.344 1.00 25.39 632 GLY A N 1
ATOM 2002 C CA . GLY A 1 131 ? -21.502 -2.726 -27.632 1.00 28.95 632 GLY A CA 1
ATOM 2003 C C . GLY A 1 131 ? -20.628 -1.880 -26.722 1.00 29.96 632 GLY A C 1
ATOM 2004 O O . GLY A 1 131 ? -20.287 -2.311 -25.602 1.00 25.74 632 GLY A O 1
ATOM 2008 N N . LEU A 1 132 ? -20.226 -0.694 -27.181 1.00 23.23 633 LEU A N 1
ATOM 2009 C CA . LEU A 1 132 ? -19.485 0.214 -26.279 1.00 29.10 633 LEU A CA 1
ATOM 2010 C C . LEU A 1 132 ? -20.268 0.473 -24.963 1.00 28.40 633 LEU A C 1
ATOM 2011 O O . LEU A 1 132 ? -19.670 0.584 -23.884 1.00 25.24 633 LEU A O 1
ATOM 2027 N N . LYS A 1 133 ? -21.588 0.626 -25.059 1.00 25.29 634 LYS A N 1
ATOM 2028 C CA . LYS A 1 133 ? -22.387 0.872 -23.865 1.00 28.82 634 LYS A CA 1
ATOM 2029 C C . LYS A 1 133 ? -22.381 -0.372 -22.999 1.00 28.41 634 LYS A C 1
ATOM 2030 O O . LYS A 1 133 ? -22.281 -0.273 -21.768 1.00 24.96 634 LYS A O 1
ATOM 2049 N N . VAL A 1 134 ? -22.516 -1.549 -23.624 1.00 21.34 635 VAL A N 1
ATOM 2050 C CA . VAL A 1 134 ? -22.607 -2.798 -22.856 1.00 25.54 635 VAL A CA 1
ATOM 2051 C C . VAL A 1 134 ? -21.300 -3.029 -22.073 1.00 23.97 635 VAL A C 1
ATOM 2052 O O . VAL A 1 134 ? -21.306 -3.392 -20.895 1.00 23.14 635 VAL A O 1
ATOM 2065 N N . ASN A 1 135 ? -20.174 -2.775 -22.731 1.00 21.31 636 ASN A N 1
ATOM 2066 C CA . ASN A 1 135 ? -18.898 -2.996 -22.103 1.00 20.22 636 ASN A CA 1
ATOM 2067 C C . ASN A 1 135 ? -18.799 -2.132 -20.839 1.00 22.17 636 ASN A C 1
ATOM 2068 O O . ASN A 1 135 ? -18.286 -2.558 -19.830 1.00 22.23 636 ASN A O 1
ATOM 2079 N N . LEU A 1 136 ? -19.291 -0.899 -20.915 1.00 25.00 637 LEU A N 1
ATOM 2080 C CA . LEU A 1 136 ? -19.228 -0.025 -19.741 1.00 21.71 637 LEU A CA 1
ATOM 2081 C C . LEU A 1 136 ? -20.221 -0.474 -18.636 1.00 21.63 637 LEU A C 1
ATOM 2082 O O . LEU A 1 136 ? -19.872 -0.479 -17.461 1.00 24.30 637 LEU A O 1
ATOM 2098 N N . LYS A 1 137 ? -21.447 -0.830 -19.017 1.00 22.13 638 LYS A N 1
ATOM 2099 C CA . LYS A 1 137 ? -22.465 -1.194 -18.030 1.00 24.10 638 LYS A CA 1
ATOM 2100 C C . LYS A 1 137 ? -21.887 -2.333 -17.183 1.00 28.12 638 LYS A C 1
ATOM 2101 O O . LYS A 1 137 ? -22.101 -2.391 -15.982 1.00 24.48 638 LYS A O 1
ATOM 2120 N N . PHE A 1 138 ? -21.149 -3.246 -17.807 1.00 22.81 639 PHE A N 1
ATOM 2121 C CA . PHE A 1 138 ? -20.659 -4.443 -17.108 1.00 23.74 639 PHE A CA 1
ATOM 2122 C C . PHE A 1 138 ? -19.232 -4.343 -16.578 1.00 32.06 639 PHE A C 1
ATOM 2123 O O . PHE A 1 138 ? -18.652 -5.350 -16.115 1.00 27.07 639 PHE A O 1
ATOM 2140 N N . GLY A 1 139 ? -18.686 -3.127 -16.570 1.00 23.40 640 GLY A N 1
ATOM 2141 C CA . GLY A 1 139 ? -17.513 -2.883 -15.742 1.00 23.13 640 GLY A CA 1
ATOM 2142 C C . GLY A 1 139 ? -16.201 -2.671 -16.474 1.00 26.62 640 GLY A C 1
ATOM 2143 O O . GLY A 1 139 ? -15.149 -2.533 -15.826 1.00 24.38 640 GLY A O 1
ATOM 2147 N N . GLY A 1 140 ? -16.246 -2.611 -17.805 1.00 28.00 641 GLY A N 1
ATOM 2148 C CA . GLY A 1 140 ? -15.018 -2.603 -18.591 1.00 26.26 641 GLY A CA 1
ATOM 2149 C C . GLY A 1 140 ? -14.579 -1.193 -18.851 1.00 32.13 641 GLY A C 1
ATOM 2150 O O . GLY A 1 140 ? -15.200 -0.250 -18.374 1.00 24.92 641 GLY A O 1
ATOM 2154 N N . THR A 1 141 ? -13.508 -1.046 -19.619 1.00 25.48 642 THR A N 1
ATOM 2155 C CA . THR A 1 141 ? -13.098 0.244 -20.149 1.00 27.49 642 THR A CA 1
ATOM 2156 C C . THR A 1 141 ? -13.020 0.169 -21.693 1.00 33.77 642 THR A C 1
ATOM 2157 O O . THR A 1 141 ? -12.498 -0.804 -22.218 1.00 32.64 642 THR A O 1
ATOM 2168 N N . ASN A 1 142 ? -13.512 1.180 -22.408 1.00 29.98 643 ASN A N 1
ATOM 2169 C CA . ASN A 1 142 ? -13.556 1.132 -23.874 1.00 30.99 643 ASN A CA 1
ATOM 2170 C C . ASN A 1 142 ? -12.278 1.593 -24.584 1.00 40.09 643 ASN A C 1
ATOM 2171 O O . ASN A 1 142 ? -11.806 0.923 -25.494 1.00 36.26 643 ASN A O 1
ATOM 2182 N N . HIS A 1 143 ? -11.735 2.727 -24.162 1.00 39.32 644 HIS A N 1
ATOM 2183 C CA . HIS A 1 143 ? -10.611 3.352 -24.847 1.00 38.68 644 HIS A CA 1
ATOM 2184 C C . HIS A 1 143 ? -9.468 3.546 -23.861 1.00 47.88 644 HIS A C 1
ATOM 2185 O O . HIS A 1 143 ? -9.663 3.812 -22.666 1.00 42.94 644 HIS A O 1
ATOM 2200 N N . ASN A 1 144 ? -8.260 3.411 -24.364 1.00 47.45 645 ASN A N 1
ATOM 2201 C CA . ASN A 1 144 ? -7.092 3.544 -23.531 1.00 46.70 645 ASN A CA 1
ATOM 2202 C C . ASN A 1 144 ? -6.350 4.830 -23.904 1.00 58.38 645 ASN A C 1
ATOM 2203 O O . ASN A 1 144 ? -5.811 4.924 -25.009 1.00 62.88 645 ASN A O 1
ATOM 2214 N N . ILE A 1 145 ? -6.332 5.830 -23.021 1.00 63.01 646 ILE A N 1
ATOM 2215 C CA . ILE A 1 145 ? -5.447 6.983 -23.259 1.00 64.35 646 ILE A CA 1
ATOM 2216 C C . ILE A 1 145 ? -4.014 6.628 -22.823 1.00 68.47 646 ILE A C 1
ATOM 2217 O O . ILE A 1 145 ? -3.679 6.605 -21.627 1.00 63.47 646 ILE A O 1
ATOM 2233 N N . LYS A 1 146 ? -3.189 6.335 -23.831 1.00 68.40 647 LYS A N 1
ATOM 2234 C CA . LYS A 1 146 ? -1.922 5.627 -23.650 1.00 63.57 647 LYS A CA 1
ATOM 2235 C C . LYS A 1 146 ? -0.759 6.536 -23.238 1.00 65.58 647 LYS A C 1
ATOM 2236 O O . LYS A 1 146 ? 0.224 6.072 -22.641 1.00 64.92 647 LYS A O 1
ATOM 2255 N N . THR A 1 147 ? -0.872 7.823 -23.553 1.00 62.32 648 THR A N 1
ATOM 2256 C CA . THR A 1 147 ? 0.178 8.784 -23.227 1.00 60.55 648 THR A CA 1
ATOM 2257 C C . THR A 1 147 ? -0.456 9.957 -22.473 1.00 63.14 648 THR A C 1
ATOM 2258 O O . THR A 1 147 ? -0.531 11.084 -22.979 1.00 66.74 648 THR A O 1
ATOM 2269 N N . PRO A 1 148 ? -0.936 9.695 -21.248 1.00 56.70 649 PRO A N 1
ATOM 2270 C CA . PRO A 1 148 ? -1.637 10.805 -20.611 1.00 57.24 649 PRO A CA 1
ATOM 2271 C C . PRO A 1 148 ? -0.640 11.778 -20.008 1.00 64.01 649 PRO A C 1
ATOM 2272 O O . PRO A 1 148 ? 0.506 11.419 -19.710 1.00 61.12 649 PRO A O 1
ATOM 2283 N N . ILE A 1 149 ? -1.088 13.019 -19.891 1.00 62.90 650 ILE A N 1
ATOM 2284 C CA . ILE A 1 149 ? -0.518 14.000 -18.993 1.00 56.19 650 ILE A CA 1
ATOM 2285 C C . ILE A 1 149 ? -0.110 13.343 -17.672 1.00 55.24 650 ILE A C 1
ATOM 2286 O O . ILE A 1 149 ? -0.898 12.581 -17.109 1.00 56.02 650 ILE A O 1
ATOM 2302 N N . PRO A 1 150 ? 1.119 13.634 -17.177 1.00 53.95 651 PRO A N 1
ATOM 2303 C CA . PRO A 1 150 ? 1.699 13.057 -15.942 1.00 57.92 651 PRO A CA 1
ATOM 2304 C C . PRO A 1 150 ? 0.691 12.811 -14.825 1.00 58.08 651 PRO A C 1
ATOM 2305 O O . PRO A 1 150 ? 0.680 11.735 -14.220 1.00 63.78 651 PRO A O 1
ATOM 2316 N N . LEU A 1 151 ? -0.151 13.812 -14.584 1.00 55.55 652 LEU A N 1
ATOM 2317 C CA . LEU A 1 151 ? -1.125 13.820 -13.486 1.00 54.35 652 LEU A CA 1
ATOM 2318 C C . LEU A 1 151 ? -2.126 12.638 -13.496 1.00 59.36 652 LEU A C 1
ATOM 2319 O O . LEU A 1 151 ? -2.546 12.168 -12.418 1.00 50.52 652 LEU A O 1
ATOM 2335 N N . LEU A 1 152 ? -2.533 12.188 -14.689 1.00 47.53 653 LEU A N 1
ATOM 2336 C CA . LEU A 1 152 ? -3.457 11.057 -14.800 1.00 54.08 653 LEU A CA 1
ATOM 2337 C C . LEU A 1 152 ? -2.660 9.766 -14.787 1.00 61.98 653 LEU A C 1
ATOM 2338 O O . LEU A 1 152 ? -3.079 8.757 -14.210 1.00 63.40 653 LEU A O 1
ATOM 2354 N N . ALA A 1 153 ? -1.482 9.831 -15.393 1.00 60.53 654 ALA A N 1
ATOM 2355 C CA . ALA A 1 153 ? -0.626 8.668 -15.570 1.00 62.66 654 ALA A CA 1
ATOM 2356 C C . ALA A 1 153 ? -0.429 7.934 -14.268 1.00 65.25 654 ALA A C 1
ATOM 2357 O O . ALA A 1 153 ? -0.731 6.745 -14.181 1.00 77.65 654 ALA A O 1
ATOM 2364 N N . LYS A 1 154 ? 0.067 8.641 -13.254 1.00 64.03 655 LYS A N 1
ATOM 2365 C CA . LYS A 1 154 ? 0.494 8.014 -11.999 1.00 59.04 655 LYS A CA 1
ATOM 2366 C C . LYS A 1 154 ? -0.590 7.127 -11.378 1.00 57.85 655 LYS A C 1
ATOM 2367 O O . LYS A 1 154 ? -0.316 6.371 -10.434 1.00 67.06 655 LYS A O 1
ATOM 2386 N N . GLY A 1 155 ? -1.817 7.225 -11.897 1.00 57.58 656 GLY A N 1
ATOM 2387 C CA . GLY A 1 155 ? -2.966 6.555 -11.304 1.00 53.75 656 GLY A CA 1
ATOM 2388 C C . GLY A 1 155 ? -3.306 7.136 -9.931 1.00 54.20 656 GLY A C 1
ATOM 2389 O O . GLY A 1 155 ? -3.795 6.426 -9.056 1.00 53.44 656 GLY A O 1
ATOM 2393 N N . LYS A 1 156 ? -3.048 8.427 -9.728 1.00 55.40 657 LYS A N 1
ATOM 2394 C CA . LYS A 1 156 ? -3.253 9.019 -8.407 1.00 52.38 657 LYS A CA 1
ATOM 2395 C C . LYS A 1 156 ? -4.244 10.180 -8.393 1.00 45.87 657 LYS A C 1
ATOM 2396 O O . LYS A 1 156 ? -4.275 10.958 -7.442 1.00 43.05 657 LYS A O 1
ATOM 2415 N N . THR A 1 157 ? -5.050 10.297 -9.435 1.00 39.37 658 THR A N 1
ATOM 2416 C CA . THR A 1 157 ? -5.979 11.407 -9.553 1.00 42.33 658 THR A CA 1
ATOM 2417 C C . THR A 1 157 ? -7.401 10.907 -9.789 1.00 44.14 658 THR A C 1
ATOM 2418 O O . THR A 1 157 ? -7.636 10.101 -10.693 1.00 39.16 658 THR A O 1
ATOM 2429 N N . MET A 1 158 ? -8.325 11.370 -8.949 1.00 31.89 659 MET A N 1
ATOM 2430 C CA . MET A 1 158 ? -9.752 11.076 -9.071 1.00 33.38 659 MET A CA 1
ATOM 2431 C C . MET A 1 158 ? -10.442 12.246 -9.767 1.00 32.83 659 MET A C 1
ATOM 2432 O O . MET A 1 158 ? -10.150 13.415 -9.471 1.00 33.63 659 MET A O 1
ATOM 2446 N N . VAL A 1 159 ? -11.343 11.965 -10.714 1.00 26.85 660 VAL A N 1
ATOM 2447 C CA . VAL A 1 159 ? -12.085 13.026 -11.389 1.00 27.87 660 VAL A CA 1
ATOM 2448 C C . VAL A 1 159 ? -13.553 12.957 -11.031 1.00 30.69 660 VAL A C 1
ATOM 2449 O O . VAL A 1 159 ? -14.116 11.860 -10.968 1.00 27.49 660 VAL A O 1
ATOM 2462 N N . VAL A 1 160 ? -14.179 14.113 -10.840 1.00 26.97 661 VAL A N 1
ATOM 2463 C CA . VAL A 1 160 ? -15.534 14.135 -10.296 1.00 29.16 661 VAL A CA 1
ATOM 2464 C C . VAL A 1 160 ? -16.340 15.063 -11.121 1.00 28.55 661 VAL A C 1
ATOM 2465 O O . VAL A 1 160 ? -15.853 16.095 -11.544 1.00 25.31 661 VAL A O 1
ATOM 2478 N N . GLY A 1 161 ? -17.594 14.710 -11.364 1.00 24.23 662 GLY A N 1
ATOM 2479 C CA . GLY A 1 161 ? -18.486 15.635 -12.014 1.00 25.13 662 GLY A CA 1
ATOM 2480 C C . GLY A 1 161 ? -19.784 15.635 -11.262 1.00 22.74 662 GLY A C 1
ATOM 2481 O O . GLY A 1 161 ? -20.242 14.588 -10.876 1.00 24.28 662 GLY A O 1
ATOM 2485 N N . TYR A 1 162 ? -20.397 16.786 -11.051 1.00 21.49 663 TYR A N 1
ATOM 2486 C CA . TYR A 1 162 ? -21.728 16.750 -10.530 1.00 24.85 663 TYR A CA 1
ATOM 2487 C C . TYR A 1 162 ? -22.533 17.884 -11.067 1.00 25.19 663 TYR A C 1
ATOM 2488 O O . TYR A 1 162 ? -22.018 18.919 -11.492 1.00 24.34 663 TYR A O 1
ATOM 2506 N N . ASP A 1 163 ? -23.825 17.666 -11.068 1.00 21.16 664 ASP A N 1
ATOM 2507 C CA . ASP A 1 163 ? -24.781 18.653 -11.521 1.00 25.34 664 ASP A CA 1
ATOM 2508 C C . ASP A 1 163 ? -25.949 18.648 -10.551 1.00 30.37 664 ASP A C 1
ATOM 2509 O O . ASP A 1 163 ? -26.182 17.659 -9.818 1.00 24.41 664 ASP A O 1
ATOM 2518 N N . VAL A 1 164 ? -26.642 19.767 -10.484 1.00 27.46 665 VAL A N 1
ATOM 2519 C CA . VAL A 1 164 ? -27.759 19.941 -9.562 1.00 31.32 665 VAL A CA 1
ATOM 2520 C C . VAL A 1 164 ? -28.954 20.476 -10.361 1.00 39.23 665 VAL A C 1
ATOM 2521 O O . VAL A 1 164 ? -28.893 21.552 -10.955 1.00 40.79 665 VAL A O 1
ATOM 2534 N N . THR A 1 165 ? -30.041 19.717 -10.382 1.00 30.69 666 THR A N 1
ATOM 2535 C CA . THR A 1 165 ? -31.155 20.047 -11.248 1.00 28.76 666 THR A CA 1
ATOM 2536 C C . THR A 1 165 ? -32.384 20.311 -10.407 1.00 34.07 666 THR A C 1
ATOM 2537 O O . THR A 1 165 ? -32.530 19.774 -9.301 1.00 30.22 666 THR A O 1
ATOM 2548 N N . HIS A 1 166 ? -33.240 21.210 -10.877 1.00 29.32 667 HIS A N 1
ATOM 2549 C CA . HIS A 1 166 ? -34.419 21.610 -10.113 1.00 30.94 667 HIS A CA 1
ATOM 2550 C C . HIS A 1 166 ? -35.651 21.046 -10.790 1.00 32.00 667 HIS A C 1
ATOM 2551 O O . HIS A 1 166 ? -35.957 21.432 -11.894 1.00 30.21 667 HIS A O 1
ATOM 2566 N N . PRO A 1 167 ? -36.350 20.107 -10.138 1.00 30.64 668 PRO A N 1
ATOM 2567 C CA . PRO A 1 167 ? -37.501 19.469 -10.789 1.00 26.50 668 PRO A CA 1
ATOM 2568 C C . PRO A 1 167 ? -38.643 20.446 -11.099 1.00 31.81 668 PRO A C 1
ATOM 2569 O O . PRO A 1 167 ? -39.362 20.233 -12.052 1.00 25.87 668 PRO A O 1
ATOM 2580 N N . THR A 1 168 ? -38.857 21.484 -10.288 1.00 28.91 669 THR A N 1
ATOM 2581 C CA . THR A 1 168 ? -39.901 22.444 -10.640 1.00 31.37 669 THR A CA 1
ATOM 2582 C C . THR A 1 168 ? -39.254 23.520 -11.450 1.00 34.30 669 THR A C 1
ATOM 2583 O O . THR A 1 168 ? -38.234 24.061 -11.050 1.00 31.21 669 THR A O 1
ATOM 2594 N N . ASN A 1 169 ? -39.846 23.812 -12.602 1.00 35.34 670 ASN A N 1
ATOM 2595 C CA . ASN A 1 169 ? -39.572 25.042 -13.308 1.00 42.32 670 ASN A CA 1
ATOM 2596 C C . ASN A 1 169 ? -40.732 26.016 -13.020 1.00 47.56 670 ASN A C 1
ATOM 2597 O O . ASN A 1 169 ? -41.909 25.758 -13.398 1.00 33.55 670 ASN A O 1
ATOM 2608 N N . LEU A 1 170 ? -40.399 27.103 -12.319 1.00 41.38 671 LEU A N 1
ATOM 2609 C CA . LEU A 1 170 ? -41.344 28.196 -12.020 1.00 49.02 671 LEU A CA 1
ATOM 2610 C C . LEU A 1 170 ? -41.449 29.204 -13.184 1.00 51.60 671 LEU A C 1
ATOM 2611 O O . LEU A 1 170 ? -42.328 30.072 -13.187 1.00 52.65 671 LEU A O 1
ATOM 2627 N N . ALA A 1 171 ? -40.545 29.086 -14.159 1.00 50.90 672 ALA A N 1
ATOM 2628 C CA . ALA A 1 171 ? -40.550 29.945 -15.356 1.00 54.06 672 ALA A CA 1
ATOM 2629 C C . ALA A 1 171 ? -40.514 31.429 -14.936 1.00 61.85 672 ALA A C 1
ATOM 2630 O O . ALA A 1 171 ? -41.381 32.236 -15.291 1.00 56.93 672 ALA A O 1
ATOM 2637 N N . ALA A 1 172 ? -39.484 31.766 -14.171 1.00 62.08 673 ALA A N 1
ATOM 2638 C CA . ALA A 1 172 ? -39.310 33.109 -13.638 1.00 62.41 673 ALA A CA 1
ATOM 2639 C C . ALA A 1 172 ? -37.820 33.332 -13.428 1.00 60.86 673 ALA A C 1
ATOM 2640 O O . ALA A 1 172 ? -37.394 33.851 -12.387 1.00 65.72 673 ALA A O 1
ATOM 2647 N N . GLY A 1 173 ? -37.030 32.922 -14.419 1.00 57.35 674 GLY A N 1
ATOM 2648 C CA . GLY A 1 173 ? -35.581 32.987 -14.313 1.00 63.36 674 GLY A CA 1
ATOM 2649 C C . GLY A 1 173 ? -34.984 31.962 -13.342 1.00 65.68 674 GLY A C 1
ATOM 2650 O O . GLY A 1 173 ? -35.605 30.945 -13.017 1.00 67.92 674 GLY A O 1
ATOM 2654 N N . GLN A 1 174 ? -33.769 32.244 -12.876 1.00 67.51 675 GLN A N 1
ATOM 2655 C CA . GLN A 1 174 ? -33.016 31.320 -12.024 1.00 59.17 675 GLN A CA 1
ATOM 2656 C C . GLN A 1 174 ? -33.803 30.846 -10.792 1.00 60.35 675 GLN A C 1
ATOM 2657 O O . GLN A 1 174 ? -34.421 31.647 -10.083 1.00 57.86 675 GLN A O 1
ATOM 2671 N N . SER A 1 175 ? -33.779 29.542 -10.529 1.00 60.82 676 SER A N 1
ATOM 2672 C CA . SER A 1 175 ? -34.355 29.025 -9.282 1.00 64.24 676 SER A CA 1
ATOM 2673 C C . SER A 1 175 ? -33.648 29.639 -8.057 1.00 54.96 676 SER A C 1
ATOM 2674 O O . SER A 1 175 ? -32.414 29.738 -8.033 1.00 59.23 676 SER A O 1
ATOM 2682 N N . PRO A 1 176 ? -34.430 30.058 -7.039 1.00 53.35 677 PRO A N 1
ATOM 2683 C CA . PRO A 1 176 ? -33.824 30.583 -5.817 1.00 56.18 677 PRO A CA 1
ATOM 2684 C C . PRO A 1 176 ? -33.079 29.484 -5.066 1.00 57.87 677 PRO A C 1
ATOM 2685 O O . PRO A 1 176 ? -33.116 28.305 -5.452 1.00 49.96 677 PRO A O 1
ATOM 2696 N N . ALA A 1 177 ? -32.429 29.874 -3.982 1.00 43.69 678 ALA A N 1
ATOM 2697 C CA . ALA A 1 177 ? -31.515 28.986 -3.290 1.00 46.61 678 ALA A CA 1
ATOM 2698 C C . ALA A 1 177 ? -32.270 27.886 -2.553 1.00 43.58 678 ALA A C 1
ATOM 2699 O O . ALA A 1 177 ? -31.752 26.794 -2.347 1.00 49.21 678 ALA A O 1
ATOM 2706 N N . SER A 1 178 ? -33.490 28.177 -2.137 1.00 42.22 679 SER A N 1
ATOM 2707 C CA . SER A 1 178 ? -34.233 27.239 -1.318 1.00 44.76 679 SER A CA 1
ATOM 2708 C C . SER A 1 178 ? -34.995 26.180 -2.154 1.00 37.12 679 SER A C 1
ATOM 2709 O O . SER A 1 178 ? -35.585 25.268 -1.582 1.00 40.63 679 SER A O 1
ATOM 2717 N N . ALA A 1 179 ? -34.997 26.313 -3.476 1.00 40.05 680 ALA A N 1
ATOM 2718 C CA . ALA A 1 179 ? -35.811 25.423 -4.323 1.00 37.43 680 ALA A CA 1
ATOM 2719 C C . ALA A 1 179 ? -35.315 23.979 -4.235 1.00 33.51 680 ALA A C 1
ATOM 2720 O O . ALA A 1 179 ? -34.104 23.707 -4.351 1.00 32.43 680 ALA A O 1
ATOM 2727 N N . PRO A 1 180 ? -36.239 23.051 -4.033 1.00 29.21 681 PRO A N 1
ATOM 2728 C CA . PRO A 1 180 ? -35.841 21.639 -4.027 1.00 29.68 681 PRO A CA 1
ATOM 2729 C C . PRO A 1 180 ? -35.014 21.230 -5.235 1.00 28.53 681 PRO A C 1
ATOM 2730 O O . PRO A 1 180 ? -35.300 21.648 -6.360 1.00 25.61 681 PRO A O 1
ATOM 2741 N N . SER A 1 181 ? -34.010 20.384 -5.034 1.00 23.76 682 SER A N 1
ATOM 2742 C CA . SER A 1 181 ? -33.161 19.993 -6.167 1.00 26.40 682 SER A CA 1
ATOM 2743 C C . SER A 1 181 ? -32.773 18.540 -6.056 1.00 26.81 682 SER A C 1
ATOM 2744 O O . SER A 1 181 ? -32.960 17.931 -4.998 1.00 24.92 682 SER A O 1
ATOM 2752 N N . ILE A 1 182 ? -32.267 18.006 -7.163 1.00 23.30 683 ILE A N 1
ATOM 2753 C CA . ILE A 1 182 ? -31.750 16.647 -7.239 1.00 19.64 683 ILE A CA 1
ATOM 2754 C C . ILE A 1 182 ? -30.322 16.738 -7.685 1.00 22.05 683 ILE A C 1
ATOM 2755 O O . ILE A 1 182 ? -30.017 17.435 -8.659 1.00 25.55 683 ILE A O 1
ATOM 2771 N N . VAL A 1 183 ? -29.437 16.008 -7.024 1.00 18.69 684 VAL A N 1
ATOM 2772 C CA . VAL A 1 183 ? -28.041 16.003 -7.420 1.00 19.53 684 VAL A CA 1
ATOM 2773 C C . VAL A 1 183 ? -27.701 14.716 -8.150 1.00 22.57 684 VAL A C 1
ATOM 2774 O O . VAL A 1 183 ? -28.106 13.654 -7.705 1.00 17.19 684 VAL A O 1
ATOM 2787 N N . GLY A 1 184 ? -26.945 14.812 -9.242 1.00 20.99 685 GLY A N 1
ATOM 2788 C CA . GLY A 1 184 ? -26.368 13.649 -9.923 1.00 22.03 685 GLY A CA 1
ATOM 2789 C C . GLY A 1 184 ? -24.854 13.798 -9.853 1.00 20.74 685 GLY A C 1
ATOM 2790 O O . GLY A 1 184 ? -24.331 14.842 -10.213 1.00 27.45 685 GLY A O 1
ATOM 2794 N N . LEU A 1 185 ? -24.141 12.796 -9.382 1.00 20.50 686 LEU A N 1
ATOM 2795 C CA . LEU A 1 185 ? -22.716 12.940 -9.237 1.00 22.41 686 LEU A CA 1
ATOM 2796 C C . LEU A 1 185 ? -22.030 11.709 -9.805 1.00 21.42 686 LEU A C 1
ATOM 2797 O O . LEU A 1 185 ? -22.530 10.603 -9.608 1.00 24.41 686 LEU A O 1
ATOM 2813 N N . VAL A 1 186 ? -20.895 11.870 -10.501 1.00 20.30 687 VAL A N 1
ATOM 2814 C CA . VAL A 1 186 ? -20.123 10.711 -10.910 1.00 22.10 687 VAL A CA 1
ATOM 2815 C C . VAL A 1 186 ? -18.686 10.937 -10.496 1.00 24.71 687 VAL A C 1
ATOM 2816 O O . VAL A 1 186 ? -18.261 12.056 -10.352 1.00 22.35 687 VAL A O 1
ATOM 2829 N N . SER A 1 187 ? -17.929 9.874 -10.330 1.00 22.88 688 SER A N 1
ATOM 2830 C CA . SER A 1 187 ? -16.483 10.020 -10.201 1.00 31.54 688 SER A CA 1
ATOM 2831 C C . SER A 1 187 ? -15.801 8.743 -10.714 1.00 37.65 688 SER A C 1
ATOM 2832 O O . SER A 1 187 ? -16.411 7.676 -10.716 1.00 32.55 688 SER A O 1
ATOM 2840 N N . THR A 1 188 ? -14.527 8.856 -11.079 1.00 31.86 689 THR A N 1
ATOM 2841 C CA . THR A 1 188 ? -13.690 7.704 -11.380 1.00 33.27 689 THR A CA 1
ATOM 2842 C C . THR A 1 188 ? -13.324 6.934 -10.131 1.00 34.46 689 THR A C 1
ATOM 2843 O O . THR A 1 188 ? -13.352 7.462 -8.998 1.00 39.10 689 THR A O 1
ATOM 2854 N N . ILE A 1 189 ? -12.979 5.664 -10.308 1.00 28.33 690 ILE A N 1
ATOM 2855 C CA . ILE A 1 189 ? -12.588 4.818 -9.209 1.00 28.59 690 ILE A CA 1
ATOM 2856 C C . ILE A 1 189 ? -11.253 4.130 -9.439 1.00 31.53 690 ILE A C 1
ATOM 2857 O O . ILE A 1 189 ? -10.869 3.274 -8.639 1.00 35.14 690 ILE A O 1
ATOM 2873 N N . ASP A 1 190 ? -10.555 4.468 -10.516 1.00 37.03 691 ASP A N 1
ATOM 2874 C CA . ASP A 1 190 ? -9.245 3.873 -10.785 1.00 39.61 691 ASP A CA 1
ATOM 2875 C C . ASP A 1 190 ? -8.475 4.657 -11.828 1.00 34.10 691 ASP A C 1
ATOM 2876 O O . ASP A 1 190 ? -8.951 5.652 -12.368 1.00 33.26 691 ASP A O 1
ATOM 2885 N N . GLN A 1 191 ? -7.275 4.189 -12.124 1.00 43.46 692 GLN A N 1
ATOM 2886 C CA . GLN A 1 191 ? -6.375 4.880 -13.036 1.00 42.22 692 GLN A CA 1
ATOM 2887 C C . GLN A 1 191 ? -6.827 4.889 -14.480 1.00 41.42 692 GLN A C 1
ATOM 2888 O O . GLN A 1 191 ? -6.344 5.694 -15.269 1.00 40.73 692 GLN A O 1
ATOM 2902 N N . HIS A 1 192 ? -7.734 3.977 -14.834 1.00 43.31 693 HIS A N 1
ATOM 2903 C CA . HIS A 1 192 ? -8.100 3.773 -16.231 1.00 43.80 693 HIS A CA 1
ATOM 2904 C C . HIS A 1 192 ? -9.139 4.781 -16.713 1.00 42.35 693 HIS A C 1
ATOM 2905 O O . HIS A 1 192 ? -9.210 5.086 -17.909 1.00 37.57 693 HIS A O 1
ATOM 2920 N N . LEU A 1 193 ? -9.944 5.302 -15.782 1.00 37.55 694 LEU A N 1
ATOM 2921 C CA . LEU A 1 193 ? -10.930 6.313 -16.118 1.00 36.74 694 LEU A CA 1
ATOM 2922 C C . LEU A 1 193 ? -12.017 5.796 -17.062 1.00 36.84 694 LEU A C 1
ATOM 2923 O O . LEU A 1 193 ? -12.676 6.589 -17.735 1.00 38.71 694 LEU A O 1
ATOM 2939 N N . GLY A 1 194 ? -12.231 4.481 -17.099 1.00 33.90 695 GLY A N 1
ATOM 2940 C CA . GLY A 1 194 ? -13.333 3.936 -17.893 1.00 34.38 695 GLY A CA 1
ATOM 2941 C C . GLY A 1 194 ? -14.652 3.947 -17.120 1.00 29.75 695 GLY A C 1
ATOM 2942 O O . GLY A 1 194 ? -15.693 4.361 -17.644 1.00 29.83 695 GLY A O 1
ATOM 2946 N N . GLN A 1 195 ? -14.573 3.536 -15.860 1.00 26.71 696 GLN A N 1
ATOM 2947 C CA . GLN A 1 195 ? -15.717 3.372 -14.982 1.00 27.53 696 GLN A CA 1
ATOM 2948 C C . GLN A 1 195 ? -16.004 4.631 -14.134 1.00 33.37 696 GLN A C 1
ATOM 2949 O O . GLN A 1 195 ? -15.092 5.191 -13.514 1.00 25.00 696 GLN A O 1
ATOM 2963 N N . TRP A 1 196 ? -17.271 5.035 -14.101 1.00 25.50 697 TRP A N 1
ATOM 2964 C CA . TRP A 1 196 ? -17.684 6.273 -13.438 1.00 27.33 697 TRP A CA 1
ATOM 2965 C C . TRP A 1 196 ? -18.991 6.000 -12.687 1.00 25.09 697 TRP A C 1
ATOM 2966 O O . TRP A 1 196 ? -20.085 6.339 -13.180 1.00 23.85 697 TRP A O 1
ATOM 2987 N N . PRO A 1 197 ? -18.875 5.355 -11.534 1.00 22.12 698 PRO A N 1
ATOM 2988 C CA . PRO A 1 197 ? -20.029 5.068 -10.684 1.00 25.84 698 PRO A CA 1
ATOM 2989 C C . PRO A 1 197 ? -20.731 6.374 -10.308 1.00 29.75 698 PRO A C 1
ATOM 2990 O O . PRO A 1 197 ? -20.078 7.433 -10.262 1.00 22.25 698 PRO A O 1
ATOM 3001 N N . ALA A 1 198 ? -22.045 6.310 -10.120 1.00 23.26 699 ALA A N 1
ATOM 3002 C CA . ALA A 1 198 ? -22.866 7.516 -9.929 1.00 22.40 699 ALA A CA 1
ATOM 3003 C C . ALA A 1 198 ? -23.517 7.479 -8.549 1.00 22.95 699 ALA A C 1
ATOM 3004 O O . ALA A 1 198 ? -23.675 6.426 -7.952 1.00 24.73 699 ALA A O 1
ATOM 3011 N N . MET A 1 199 ? -23.884 8.661 -8.074 1.00 21.68 700 MET A N 1
ATOM 3012 C CA . MET A 1 199 ? -24.732 8.811 -6.877 1.00 26.44 700 MET A CA 1
ATOM 3013 C C . MET A 1 199 ? -25.831 9.786 -7.230 1.00 22.17 700 MET A C 1
ATOM 3014 O O . MET A 1 199 ? -25.587 10.746 -7.949 1.00 22.28 700 MET A O 1
ATOM 3028 N N . VAL A 1 200 ? -27.020 9.562 -6.710 1.00 20.68 701 VAL A N 1
ATOM 3029 C CA . VAL A 1 200 ? -28.104 10.519 -6.843 1.00 22.42 701 VAL A CA 1
ATOM 3030 C C . VAL A 1 200 ? -28.652 10.788 -5.432 1.00 19.51 701 VAL A C 1
ATOM 3031 O O . VAL A 1 200 ? -28.873 9.832 -4.659 1.00 18.47 701 VAL A O 1
ATOM 3044 N N . TRP A 1 201 ? -28.915 12.054 -5.111 1.00 17.94 702 TRP A N 1
ATOM 3045 C CA . TRP A 1 201 ? -29.655 12.334 -3.869 1.00 20.90 702 TRP A CA 1
ATOM 3046 C C . TRP A 1 201 ? -30.543 13.539 -4.014 1.00 22.96 702 TRP A C 1
ATOM 3047 O O . TRP A 1 201 ? -30.378 14.306 -4.949 1.00 21.38 702 TRP A O 1
ATOM 3068 N N . ASN A 1 202 ? -31.521 13.652 -3.128 1.00 20.16 703 ASN A N 1
ATOM 3069 C CA . ASN A 1 202 ? -32.460 14.756 -3.154 1.00 20.26 703 ASN A CA 1
ATOM 3070 C C . ASN A 1 202 ? -32.146 15.797 -2.062 1.00 22.34 703 ASN A C 1
ATOM 3071 O O . ASN A 1 202 ? -31.771 15.457 -0.942 1.00 21.79 703 ASN A O 1
ATOM 3082 N N . ASN A 1 203 ? -32.311 17.055 -2.428 1.00 23.67 704 ASN A N 1
ATOM 3083 C CA . ASN A 1 203 ? -32.165 18.197 -1.517 1.00 24.53 704 ASN A CA 1
ATOM 3084 C C . ASN A 1 203 ? -33.525 18.880 -1.268 1.00 27.14 704 ASN A C 1
ATOM 3085 O O . ASN A 1 203 ? -33.884 19.802 -1.996 1.00 27.11 704 ASN A O 1
ATOM 3096 N N . PRO A 1 204 ? -34.305 18.401 -0.279 1.00 27.06 705 PRO A N 1
ATOM 3097 C CA . PRO A 1 204 ? -35.670 18.931 -0.151 1.00 29.36 705 PRO A CA 1
ATOM 3098 C C . PRO A 1 204 ? -35.739 20.428 0.149 1.00 34.10 705 PRO A C 1
ATOM 3099 O O . PRO A 1 204 ? -36.698 21.062 -0.310 1.00 32.47 705 PRO A O 1
ATOM 3110 N N . HIS A 1 205 ? -34.755 20.974 0.870 1.00 28.16 706 HIS A N 1
AT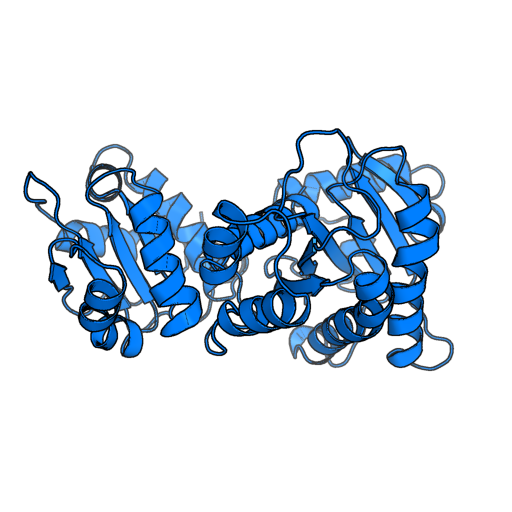OM 3111 C CA . HIS A 1 205 ? -34.675 22.430 1.104 1.00 34.13 706 HIS A CA 1
ATOM 3112 C C . HIS A 1 205 ? -33.576 23.116 0.277 1.00 34.09 706 HIS A C 1
ATOM 3113 O O . HIS A 1 205 ? -33.039 24.171 0.647 1.00 32.51 706 HIS A O 1
ATOM 3128 N N . GLY A 1 206 ? -33.255 22.535 -0.866 1.00 28.55 707 GLY A N 1
ATOM 3129 C CA . GLY A 1 206 ? -32.370 23.180 -1.804 1.00 29.72 707 GLY A CA 1
ATOM 3130 C C . GLY A 1 206 ? -30.972 23.292 -1.234 1.00 33.28 707 GLY A C 1
ATOM 3131 O O . GLY A 1 206 ? -30.433 22.331 -0.718 1.00 26.66 707 GLY A O 1
ATOM 3135 N N . GLN A 1 207 ? -30.376 24.470 -1.332 1.00 28.73 708 GLN A N 1
ATOM 3136 C CA . GLN A 1 207 ? -28.983 24.650 -0.919 1.00 33.74 708 GLN A CA 1
ATOM 3137 C C . GLN A 1 207 ? -28.726 24.300 0.542 1.00 27.56 708 GLN A C 1
ATOM 3138 O O . GLN A 1 207 ? -27.649 23.853 0.879 1.00 31.36 708 GLN A O 1
ATOM 3152 N N . GLU A 1 208 ? -29.709 24.546 1.406 1.00 30.92 709 GLU A N 1
ATOM 3153 C CA . GLU A 1 208 ? -29.657 24.170 2.799 1.00 30.57 709 GLU A CA 1
ATOM 3154 C C . GLU A 1 208 ? -29.466 22.655 2.972 1.00 32.47 709 GLU A C 1
ATOM 3155 O O . GLU A 1 208 ? -28.704 22.191 3.852 1.00 25.59 709 GLU A O 1
ATOM 3167 N N . SER A 1 209 ? -30.159 21.872 2.145 1.00 27.64 710 SER A N 1
ATOM 3168 C CA . SER A 1 209 ? -30.016 20.423 2.200 1.00 24.73 710 SER A CA 1
ATOM 3169 C C . SER A 1 209 ? -28.674 19.995 1.610 1.00 23.46 710 SER A C 1
ATOM 3170 O O . SER A 1 209 ? -28.069 19.024 2.084 1.00 26.21 710 SER A O 1
ATOM 3178 N N . MET A 1 210 ? -28.237 20.671 0.546 1.00 24.09 711 MET A N 1
ATOM 3179 C CA . MET A 1 210 ? -26.933 20.387 -0.048 1.00 21.13 711 MET A CA 1
ATOM 3180 C C . MET A 1 210 ? -25.881 20.573 1.032 1.00 26.65 711 MET A C 1
ATOM 3181 O O . MET A 1 210 ? -25.019 19.735 1.235 1.00 22.51 711 MET A O 1
ATOM 3195 N N . THR A 1 211 ? -25.959 21.688 1.747 1.00 22.55 712 THR A N 1
ATOM 3196 C CA . THR A 1 211 ? -25.003 21.963 2.815 1.00 24.98 712 THR A CA 1
ATOM 3197 C C . THR A 1 211 ? -25.028 20.868 3.894 1.00 25.84 712 THR A C 1
ATOM 3198 O O . THR A 1 211 ? -23.981 20.450 4.415 1.00 25.24 712 THR A O 1
ATOM 3209 N N . GLU A 1 212 ? -26.208 20.341 4.201 1.00 25.25 713 GLU A N 1
ATOM 3210 C CA . GLU A 1 212 ? -26.284 19.310 5.245 1.00 25.75 713 GLU A CA 1
ATOM 3211 C C . GLU A 1 212 ? -25.725 17.975 4.768 1.00 27.85 713 GLU A C 1
ATOM 3212 O O . GLU A 1 212 ? -25.308 17.165 5.581 1.00 22.93 713 GLU A O 1
ATOM 3224 N N . GLN A 1 213 ? -25.731 17.725 3.451 1.00 22.43 714 GLN A N 1
ATOM 3225 C CA . GLN A 1 213 ? -25.494 16.347 2.964 1.00 24.27 714 GLN A CA 1
ATOM 3226 C C . GLN A 1 213 ? -24.193 16.109 2.199 1.00 22.58 714 GLN A C 1
ATOM 3227 O O . GLN A 1 213 ? -23.735 14.971 2.122 1.00 19.15 714 GLN A O 1
ATOM 3241 N N . PHE A 1 214 ? -23.636 17.145 1.573 1.00 20.08 715 PHE A N 1
ATOM 3242 C CA . PHE A 1 214 ? -22.590 16.914 0.566 1.00 21.84 715 PHE A CA 1
ATOM 3243 C C . PHE A 1 214 ? -21.351 16.284 1.178 1.00 21.88 715 PHE A C 1
ATOM 3244 O O . PHE A 1 214 ? -20.685 15.477 0.555 1.00 19.01 715 PHE A O 1
ATOM 3261 N N . THR A 1 215 ? -20.998 16.705 2.395 1.00 19.99 716 THR A N 1
ATOM 3262 C CA . THR A 1 215 ? -19.802 16.141 3.026 1.00 22.89 716 THR A CA 1
ATOM 3263 C C . THR A 1 215 ? -19.914 14.620 3.146 1.00 18.63 716 THR A C 1
ATOM 3264 O O . THR A 1 215 ? -18.999 13.906 2.801 1.00 21.97 716 THR A O 1
ATOM 3275 N N . ASP A 1 216 ? -21.017 14.130 3.689 1.00 20.32 717 ASP A N 1
ATOM 3276 C CA . ASP A 1 216 ? -21.162 12.684 3.914 1.00 20.34 717 ASP A CA 1
ATOM 3277 C C . ASP A 1 216 ? -21.240 11.972 2.530 1.00 27.20 717 ASP A C 1
ATOM 3278 O O . ASP A 1 216 ? -20.727 10.874 2.373 1.00 24.28 717 ASP A O 1
ATOM 3287 N N . LYS A 1 217 ? -21.907 12.589 1.546 1.00 23.80 718 LYS A N 1
ATOM 3288 C CA . LYS A 1 217 ? -22.006 11.960 0.208 1.00 21.68 718 LYS A CA 1
ATOM 3289 C C . LYS A 1 217 ? -20.612 11.846 -0.429 1.00 22.18 718 LYS A C 1
ATOM 3290 O O . LYS A 1 217 ? -20.217 10.801 -0.947 1.00 24.63 718 LYS A O 1
ATOM 3309 N N . PHE A 1 218 ? -19.852 12.927 -0.378 1.00 20.95 719 PHE A N 1
ATOM 3310 C CA . PHE A 1 218 ? -18.526 12.896 -0.954 1.00 22.20 719 PHE A CA 1
ATOM 3311 C C . PHE A 1 218 ? -17.592 11.918 -0.254 1.00 26.58 719 PHE A C 1
ATOM 3312 O O . PHE A 1 218 ? -16.761 11.252 -0.912 1.00 27.06 719 PHE A O 1
ATOM 3329 N N . LYS A 1 219 ? -17.726 11.818 1.062 1.00 26.49 720 LYS A N 1
ATOM 3330 C CA . LYS A 1 219 ? -16.955 10.844 1.840 1.00 28.53 720 LYS A CA 1
ATOM 3331 C C . LYS A 1 219 ? -17.159 9.435 1.274 1.00 31.26 720 LYS A C 1
ATOM 3332 O O . LYS A 1 219 ? -16.215 8.645 1.191 1.00 27.32 720 LYS A O 1
ATOM 3351 N N . THR A 1 220 ? -18.376 9.084 0.892 1.00 28.72 721 THR A N 1
ATOM 3352 C CA . THR A 1 220 ? -18.548 7.732 0.321 1.00 33.89 721 THR A CA 1
ATOM 3353 C C . THR A 1 220 ? -17.773 7.557 -0.976 1.00 34.57 721 THR A C 1
ATOM 3354 O O . THR A 1 220 ? -17.356 6.444 -1.283 1.00 35.41 721 THR A O 1
ATOM 3365 N N . ARG A 1 221 ? -17.570 8.622 -1.766 1.00 26.21 722 ARG A N 1
ATOM 3366 C CA . ARG A 1 221 ? -16.847 8.448 -3.029 1.00 32.14 722 ARG A CA 1
ATOM 3367 C C . ARG A 1 221 ? -15.386 8.141 -2.775 1.00 34.76 722 ARG A C 1
ATOM 3368 O O . ARG A 1 221 ? -14.739 7.358 -3.520 1.00 30.41 722 ARG A O 1
ATOM 3389 N N . LEU A 1 222 ? -14.834 8.800 -1.759 1.00 30.05 723 LEU A N 1
ATOM 3390 C CA . LEU A 1 222 ? -13.420 8.562 -1.389 1.00 30.63 723 LEU A CA 1
ATOM 3391 C C . LEU A 1 222 ? -13.280 7.147 -0.884 1.00 29.85 723 LEU A C 1
ATOM 3392 O O . LEU A 1 222 ? -12.288 6.491 -1.151 1.00 31.96 723 LEU A O 1
ATOM 3408 N N . GLU A 1 223 ? -14.269 6.698 -0.114 1.00 28.75 724 GLU A N 1
ATOM 3409 C CA . GLU A 1 223 ? -14.260 5.344 0.436 1.00 35.11 724 GLU A CA 1
ATOM 3410 C C . GLU A 1 223 ? -14.420 4.291 -0.659 1.00 36.80 724 GLU A C 1
ATOM 3411 O O . GLU A 1 223 ? -13.842 3.214 -0.563 1.00 33.05 724 GLU A O 1
ATOM 3423 N N . LEU A 1 224 ? -15.212 4.603 -1.680 1.00 29.95 725 LEU A N 1
ATOM 3424 C CA . LEU A 1 224 ? -15.369 3.710 -2.837 1.00 35.15 725 LEU A CA 1
ATOM 3425 C C . LEU A 1 224 ? -14.033 3.538 -3.542 1.00 39.06 725 LEU A C 1
ATOM 3426 O O . LEU A 1 224 ? -13.628 2.428 -3.900 1.00 36.56 725 LEU A O 1
ATOM 3442 N N . TRP A 1 225 ? -13.333 4.644 -3.740 1.00 30.50 726 TRP A N 1
ATOM 3443 C CA . TRP A 1 225 ? -12.028 4.580 -4.360 1.00 35.52 726 TRP A CA 1
ATOM 3444 C C . TRP A 1 225 ? -11.086 3.705 -3.521 1.00 37.63 726 TRP A C 1
ATOM 3445 O O . TRP A 1 225 ? -10.398 2.844 -4.044 1.00 36.24 726 TRP A O 1
ATOM 3466 N N . ARG A 1 226 ? -11.054 3.917 -2.216 1.00 33.25 727 ARG A N 1
ATOM 3467 C CA . ARG A 1 226 ? -10.092 3.219 -1.383 1.00 37.28 727 ARG A CA 1
ATOM 3468 C C . ARG A 1 226 ? -10.391 1.722 -1.339 1.00 43.47 727 ARG A C 1
ATOM 3469 O O . ARG A 1 226 ? -9.490 0.889 -1.193 1.00 43.99 727 ARG A O 1
ATOM 3490 N N . SER A 1 227 ? -11.659 1.368 -1.423 1.00 34.56 728 SER A N 1
ATOM 3491 C CA . SER A 1 227 ? -12.005 -0.037 -1.266 1.00 42.26 728 SER A CA 1
ATOM 3492 C C . SER A 1 227 ? -11.939 -0.805 -2.599 1.00 48.66 728 SER A C 1
ATOM 3493 O O . SER A 1 227 ? -12.192 -2.014 -2.646 1.00 50.11 728 SER A O 1
ATOM 3501 N N . ASN A 1 228 ? -11.588 -0.109 -3.678 1.00 41.22 729 ASN A N 1
ATOM 3502 C CA . ASN A 1 228 ? -11.390 -0.769 -4.959 1.00 47.78 729 ASN A CA 1
ATOM 3503 C C . ASN A 1 228 ? -10.043 -1.490 -4.966 1.00 46.90 729 ASN A C 1
ATOM 3504 O O . ASN A 1 228 ? -8.992 -0.847 -4.891 1.00 39.67 729 ASN A O 1
ATOM 3515 N N . PRO A 1 229 ? -10.068 -2.830 -5.065 1.00 55.16 730 PRO A N 1
ATOM 3516 C CA . PRO A 1 229 ? -8.838 -3.641 -5.043 1.00 46.88 730 PRO A CA 1
ATOM 3517 C C . PRO A 1 229 ? -7.704 -3.029 -5.859 1.00 45.02 730 PRO A C 1
ATOM 3518 O O . PRO A 1 229 ? -6.566 -3.019 -5.395 1.00 50.41 730 PRO A O 1
ATOM 3529 N N . ALA A 1 230 ? -8.032 -2.494 -7.033 1.00 47.58 731 ALA A N 1
ATOM 3530 C CA . ALA A 1 230 ? -7.057 -1.896 -7.943 1.00 49.55 731 ALA A CA 1
ATOM 3531 C C . ALA A 1 230 ? -6.140 -0.867 -7.285 1.00 53.97 731 ALA A C 1
ATOM 3532 O O . ALA A 1 230 ? -4.952 -0.794 -7.609 1.00 55.04 731 ALA A O 1
ATOM 3539 N N . ASN A 1 231 ? -6.696 -0.055 -6.384 1.00 50.92 732 ASN A N 1
ATOM 3540 C CA . ASN A 1 231 ? -5.982 1.093 -5.834 1.00 49.89 732 ASN A CA 1
ATOM 3541 C C . ASN A 1 231 ? -5.219 0.707 -4.564 1.00 52.56 732 ASN A C 1
ATOM 3542 O O . ASN A 1 231 ? -4.505 1.517 -3.970 1.00 50.27 732 ASN A O 1
ATOM 3553 N N . ASN A 1 232 ? -5.392 -0.533 -4.133 1.00 51.81 733 ASN A N 1
ATOM 3554 C CA . ASN A 1 232 ? -4.605 -1.059 -3.027 1.00 52.99 733 ASN A CA 1
ATOM 3555 C C . ASN A 1 232 ? -4.645 -0.189 -1.770 1.00 55.05 733 ASN A C 1
ATOM 3556 O O . ASN A 1 232 ? -3.601 0.136 -1.193 1.00 51.45 733 ASN A O 1
ATOM 3567 N N . ARG A 1 233 ? -5.859 0.158 -1.339 1.00 51.64 734 ARG A N 1
ATOM 3568 C CA . ARG A 1 233 ? -6.081 0.898 -0.087 1.00 46.48 734 ARG A CA 1
ATOM 3569 C C . ARG A 1 233 ? -5.515 2.321 -0.153 1.00 47.22 734 ARG A C 1
ATOM 3570 O O . ARG A 1 233 ? -5.318 2.971 0.879 1.00 52.98 734 ARG A O 1
ATOM 3591 N N . SER A 1 234 ? -5.260 2.790 -1.368 1.00 43.89 735 SER A N 1
ATOM 3592 C CA . SER A 1 234 ? -4.778 4.141 -1.611 1.00 46.84 735 SER A CA 1
ATOM 3593 C C . SER A 1 234 ? -5.968 5.098 -1.703 1.00 47.26 735 SER A C 1
ATOM 3594 O O . SER A 1 234 ? -7.106 4.678 -1.968 1.00 38.93 735 SER A O 1
ATOM 3602 N N . LEU A 1 235 ? -5.686 6.375 -1.481 1.00 45.42 736 LEU A N 1
ATOM 3603 C CA . LEU A 1 235 ? -6.640 7.454 -1.682 1.00 43.14 736 LEU A CA 1
ATOM 3604 C C . LEU A 1 235 ? -5.980 8.322 -2.734 1.00 40.90 736 LEU A C 1
ATOM 3605 O O . LEU A 1 235 ? -4.750 8.420 -2.750 1.00 41.81 736 LEU A O 1
ATOM 3621 N N . PRO A 1 236 ? -6.773 8.941 -3.631 1.00 36.50 737 PRO A N 1
ATOM 3622 C CA . PRO A 1 236 ? -6.142 9.775 -4.647 1.00 35.08 737 PRO A CA 1
ATOM 3623 C C . PRO A 1 236 ? -5.372 10.931 -4.016 1.00 39.86 737 PRO A C 1
ATOM 3624 O O . PRO A 1 236 ? -5.781 11.448 -2.976 1.00 33.51 737 PRO A O 1
ATOM 3635 N N . GLU A 1 237 ? -4.264 11.311 -4.632 1.00 39.31 738 GLU A N 1
ATOM 3636 C CA . GLU A 1 237 ? -3.488 12.454 -4.179 1.00 42.37 738 GLU A CA 1
ATOM 3637 C C . GLU A 1 237 ? -4.016 13.749 -4.779 1.00 35.78 738 GLU A C 1
ATOM 3638 O O . GLU A 1 237 ? -3.726 14.817 -4.253 1.00 34.33 738 GLU A O 1
ATOM 3650 N N . ASN A 1 238 ? -4.761 13.658 -5.883 1.00 31.42 739 ASN A N 1
ATOM 3651 C CA . ASN A 1 238 ? -5.399 14.817 -6.501 1.00 30.10 739 ASN A CA 1
ATOM 3652 C C . ASN A 1 238 ? -6.882 14.549 -6.811 1.00 36.12 739 ASN A C 1
ATOM 3653 O O . ASN A 1 238 ? -7.293 13.412 -7.066 1.00 33.52 739 ASN A O 1
ATOM 3664 N N . ILE A 1 239 ? -7.675 15.601 -6.849 1.00 27.61 740 ILE A N 1
ATOM 3665 C CA . ILE A 1 239 ? -9.077 15.443 -7.119 1.00 27.03 740 ILE A CA 1
ATOM 3666 C C . ILE A 1 239 ? -9.440 16.593 -8.022 1.00 33.47 740 ILE A C 1
ATOM 3667 O O . ILE A 1 239 ? -9.275 17.768 -7.666 1.00 27.00 740 ILE A O 1
ATOM 3683 N N . LEU A 1 240 ? -9.876 16.269 -9.233 1.00 27.30 741 LEU A N 1
ATOM 3684 C CA . LEU A 1 240 ? -10.281 17.276 -10.174 1.00 27.06 741 LEU A CA 1
ATOM 3685 C C . LEU A 1 240 ? -11.810 17.242 -10.181 1.00 34.89 741 LEU A C 1
ATOM 3686 O O . LEU A 1 240 ? -12.397 16.163 -10.319 1.00 29.91 741 LEU A O 1
ATOM 3702 N N . ILE A 1 241 ? -12.449 18.396 -9.998 1.00 21.99 742 ILE A N 1
ATOM 3703 C CA . ILE A 1 241 ? -13.889 18.440 -9.782 1.00 29.24 742 ILE A CA 1
ATOM 3704 C C . ILE 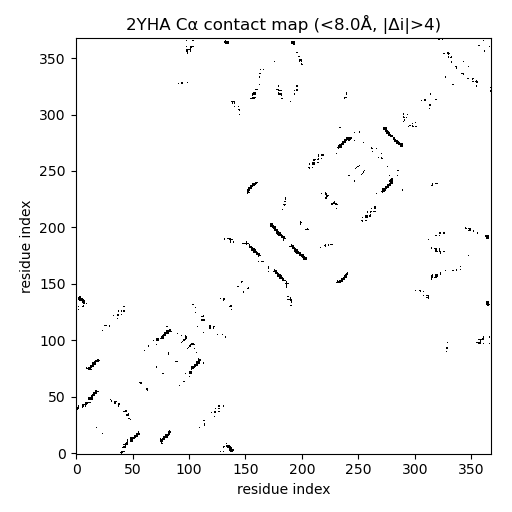A 1 241 ? -14.578 19.340 -10.762 1.00 32.58 742 ILE A C 1
ATOM 3705 O O . ILE A 1 241 ? -14.276 20.529 -10.836 1.00 29.97 742 ILE A O 1
ATOM 3721 N N . PHE A 1 242 ? -15.533 18.789 -11.508 1.00 27.67 743 PHE A N 1
ATOM 3722 C CA . PHE A 1 242 ? -16.289 19.567 -12.473 1.00 25.49 743 PHE A CA 1
ATOM 3723 C C . PHE A 1 242 ? -17.716 19.745 -11.984 1.00 28.50 743 PHE A C 1
ATOM 3724 O O . PHE A 1 242 ? -18.386 18.763 -11.703 1.00 29.09 743 PHE A O 1
ATOM 3741 N N . ARG A 1 243 ? -18.176 20.988 -11.907 1.00 22.51 744 ARG A N 1
ATOM 3742 C CA . ARG A 1 243 ? -19.537 21.311 -11.546 1.00 27.62 744 ARG A CA 1
ATOM 3743 C C . ARG A 1 243 ? -20.275 21.880 -12.776 1.00 38.28 744 ARG A C 1
ATOM 3744 O O . ARG A 1 243 ? -19.907 22.923 -13.305 1.00 31.51 744 ARG A O 1
ATOM 3765 N N . ASP A 1 244 ? -21.321 21.206 -13.224 1.00 32.96 745 ASP A N 1
ATOM 3766 C CA . ASP A 1 244 ? -22.122 21.726 -14.332 1.00 36.62 745 ASP A CA 1
ATOM 3767 C C . ASP A 1 244 ? -23.329 22.449 -13.763 1.00 38.41 745 ASP A C 1
ATOM 3768 O O . ASP A 1 244 ? -23.606 22.318 -12.588 1.00 33.77 745 ASP A O 1
ATOM 3777 N N . GLY A 1 245 ? -24.058 23.196 -14.590 1.00 41.87 746 GLY A N 1
ATOM 3778 C CA . GLY A 1 245 ? -25.397 23.627 -14.241 1.00 34.97 746 GLY A CA 1
ATOM 3779 C C . GLY A 1 245 ? -25.514 24.957 -13.503 1.00 39.08 746 GLY A C 1
ATOM 3780 O O . GLY A 1 245 ? -26.584 25.302 -12.995 1.00 41.57 746 GLY A O 1
ATOM 3784 N N . VAL A 1 246 ? -24.416 25.703 -13.433 1.00 35.89 747 VAL A N 1
ATOM 3785 C CA . VAL A 1 246 ? -24.427 27.008 -12.785 1.00 46.46 747 VAL A CA 1
ATOM 3786 C C . VAL A 1 246 ? -24.163 28.136 -13.776 1.00 42.37 747 VAL A C 1
ATOM 3787 O O . VAL A 1 246 ? -23.394 27.975 -14.711 1.00 42.19 747 VAL A O 1
ATOM 3800 N N . SER A 1 247 ? -24.771 29.288 -13.537 1.00 47.91 748 SER A N 1
ATOM 3801 C CA . SER A 1 247 ? -24.421 30.493 -14.276 1.00 46.40 748 SER A CA 1
ATOM 3802 C C . SER A 1 247 ? -23.303 31.247 -13.569 1.00 52.15 748 SER A C 1
ATOM 3803 O O . SER A 1 247 ? -23.084 31.071 -12.366 1.00 38.60 748 SER A O 1
ATOM 3811 N N . GLU A 1 248 ? -22.596 32.091 -14.314 1.00 49.85 749 GLU A N 1
ATOM 3812 C CA . GLU A 1 248 ? -21.521 32.927 -13.750 1.00 46.98 749 GLU A CA 1
ATOM 3813 C C . GLU A 1 248 ? -21.953 33.623 -12.430 1.00 42.17 749 GLU A C 1
ATOM 3814 O O . GLU A 1 248 ? -21.158 33.776 -11.501 1.00 42.90 749 GLU A O 1
ATOM 3826 N N . GLY A 1 249 ? -23.214 34.012 -12.326 1.00 40.32 750 GLY A N 1
ATOM 3827 C CA . GLY A 1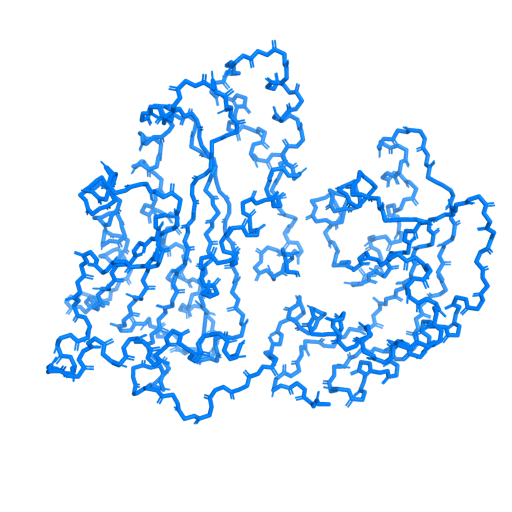 249 ? -23.707 34.595 -11.092 1.00 41.17 750 GLY A CA 1
ATOM 3828 C C . GLY A 1 249 ? -23.645 33.674 -9.859 1.00 44.61 750 GLY A C 1
ATOM 3829 O O . GLY A 1 249 ? -23.843 34.122 -8.734 1.00 44.00 750 GLY A O 1
ATOM 3833 N N . GLN A 1 250 ? -23.359 32.390 -10.068 1.00 41.78 751 GLN A N 1
ATOM 3834 C CA . GLN A 1 250 ? -23.468 31.376 -9.019 1.00 42.03 751 GLN A CA 1
ATOM 3835 C C . GLN A 1 250 ? -22.113 30.737 -8.751 1.00 40.90 751 GLN A C 1
ATOM 3836 O O . GLN A 1 250 ? -21.978 29.843 -7.902 1.00 31.89 751 GLN A O 1
ATOM 3850 N N . PHE A 1 251 ? -21.102 31.204 -9.468 1.00 37.07 752 PHE A N 1
ATOM 3851 C CA . PHE A 1 251 ? -19.761 30.664 -9.309 1.00 39.64 752 PHE A CA 1
ATOM 3852 C C . PHE A 1 251 ? -19.323 30.785 -7.855 1.00 36.64 752 PHE A C 1
ATOM 3853 O O . PHE A 1 251 ? -18.727 29.876 -7.325 1.00 31.23 752 PHE A O 1
ATOM 3870 N N . GLN A 1 252 ? -19.583 31.929 -7.233 1.00 35.70 753 GLN A N 1
ATOM 3871 C CA . GLN A 1 252 ? -19.091 32.176 -5.881 1.00 38.80 753 GLN A CA 1
ATOM 3872 C C . GLN A 1 252 ? -19.703 31.201 -4.889 1.00 33.22 753 GLN A C 1
ATOM 3873 O O . GLN A 1 252 ? -19.038 30.723 -3.988 1.00 32.58 753 GLN A O 1
ATOM 3887 N N . MET A 1 253 ? -20.986 30.943 -5.078 1.00 31.47 754 MET A N 1
ATOM 3888 C CA . MET A 1 253 ? -21.733 29.995 -4.281 1.00 32.27 754 MET A CA 1
ATOM 3889 C C . MET A 1 253 ? -21.055 28.631 -4.368 1.00 32.71 754 MET A C 1
ATOM 3890 O O . MET A 1 253 ? -20.897 27.953 -3.360 1.00 31.74 754 MET A O 1
ATOM 3904 N N . VAL A 1 254 ? -20.645 28.219 -5.556 1.00 26.35 755 VAL A N 1
ATOM 3905 C CA . VAL A 1 254 ? -19.983 26.924 -5.657 1.00 27.59 755 VAL A CA 1
ATOM 3906 C C . VAL A 1 254 ? -18.678 26.963 -4.867 1.00 29.74 755 VAL A C 1
ATOM 3907 O O . VAL A 1 254 ? -18.409 26.066 -4.091 1.00 26.00 755 VAL A O 1
ATOM 3920 N N . ILE A 1 255 ? -17.849 27.984 -5.084 1.00 26.04 756 ILE A N 1
ATOM 3921 C CA . ILE A 1 255 ? -16.570 28.050 -4.380 1.00 29.03 756 ILE A CA 1
ATOM 3922 C C . ILE A 1 255 ? -16.736 28.132 -2.843 1.00 27.39 756 ILE A C 1
ATOM 3923 O O . ILE A 1 255 ? -16.038 27.444 -2.096 1.00 25.31 756 ILE A O 1
ATOM 3939 N N . LYS A 1 256 ? -17.622 29.008 -2.387 1.00 26.61 757 LYS A N 1
ATOM 3940 C CA . LYS A 1 256 ? -17.730 29.346 -0.964 1.00 33.45 757 LYS A CA 1
ATOM 3941 C C . LYS A 1 256 ? -18.609 28.397 -0.163 1.00 31.29 757 LYS A C 1
ATOM 3942 O O . LYS A 1 256 ? -18.394 28.200 1.043 1.00 26.43 757 LYS A O 1
ATOM 3961 N N . ASP A 1 257 ? -19.618 27.826 -0.805 1.00 23.83 758 ASP A N 1
ATOM 3962 C CA . ASP A 1 257 ? -20.588 27.021 -0.067 1.00 25.21 758 ASP A CA 1
ATOM 3963 C C . ASP A 1 257 ? -20.490 25.506 -0.349 1.00 26.58 758 ASP A C 1
ATOM 3964 O O . ASP A 1 257 ? -20.797 24.718 0.522 1.00 27.97 758 ASP A O 1
ATOM 3973 N N . GLU A 1 258 ? -20.078 25.109 -1.559 1.00 22.80 759 GLU A N 1
ATOM 3974 C CA . GLU A 1 258 ? -19.978 23.696 -1.867 1.00 19.36 759 GLU A CA 1
ATOM 3975 C C . GLU A 1 258 ? -18.595 23.115 -1.661 1.00 20.31 759 GLU A C 1
ATOM 3976 O O . GLU A 1 258 ? -18.485 22.090 -1.038 1.00 21.68 759 GLU A O 1
ATOM 3988 N N . LEU A 1 259 ? -17.554 23.751 -2.189 1.00 18.78 760 LEU A N 1
ATOM 3989 C CA . LEU A 1 259 ? -16.195 23.201 -2.128 1.00 24.23 760 LEU A CA 1
ATOM 3990 C C . LEU A 1 259 ? -15.690 22.916 -0.692 1.00 25.35 760 LEU A C 1
ATOM 3991 O O . LEU A 1 259 ? -15.006 21.910 -0.447 1.00 23.43 760 LEU A O 1
ATOM 4007 N N . PRO A 1 260 ? -16.021 23.802 0.274 1.00 25.48 761 PRO A N 1
ATOM 4008 C CA . PRO A 1 260 ? -15.587 23.515 1.663 1.00 25.52 761 PRO A CA 1
ATOM 4009 C C . PRO A 1 260 ? -16.121 22.172 2.182 1.00 26.16 761 PRO A C 1
ATOM 4010 O O . PRO A 1 260 ? -15.528 21.526 3.069 1.00 21.65 761 PRO A O 1
ATOM 4021 N N . LEU A 1 261 ? -17.273 21.765 1.659 1.00 20.83 762 LEU A N 1
ATOM 4022 C CA . LEU A 1 261 ? -17.892 20.507 2.101 1.00 23.38 762 LEU A CA 1
ATOM 4023 C C . LEU A 1 261 ? -17.101 19.306 1.577 1.00 21.14 762 LEU A C 1
ATOM 4024 O O . LEU A 1 261 ? -16.985 18.289 2.237 1.00 23.29 762 LEU A O 1
ATOM 4040 N N . VAL A 1 262 ? -16.557 19.426 0.370 1.00 21.78 763 VAL A N 1
ATOM 4041 C CA . VAL A 1 262 ? -15.649 18.407 -0.180 1.00 21.57 763 VAL A CA 1
ATOM 4042 C C . VAL A 1 262 ? -14.356 18.345 0.622 1.00 23.34 763 VAL A C 1
ATOM 4043 O O . VAL A 1 262 ? -13.840 17.264 0.956 1.00 24.07 763 VAL A O 1
ATOM 4056 N N . ARG A 1 263 ? -13.821 19.519 0.937 1.00 24.71 764 ARG A N 1
ATOM 4057 C CA . ARG A 1 263 ? -12.604 19.596 1.753 1.00 25.84 764 ARG A CA 1
ATOM 4058 C C . ARG A 1 263 ? -12.816 18.918 3.088 1.00 22.90 764 ARG A C 1
ATOM 4059 O O . ARG A 1 263 ? -11.934 18.210 3.583 1.00 25.65 764 ARG A O 1
ATOM 4080 N N . ALA A 1 264 ? -13.983 19.134 3.693 1.00 22.21 765 ALA A N 1
ATOM 4081 C CA . ALA A 1 264 ? -14.284 18.539 4.998 1.00 24.04 765 ALA A CA 1
ATOM 4082 C C . ALA A 1 264 ? -14.328 17.020 4.850 1.00 26.19 765 ALA A C 1
ATOM 4083 O O . ALA A 1 264 ? -13.883 16.309 5.723 1.00 25.10 765 ALA A O 1
ATOM 4090 N N . ALA A 1 265 ? -14.891 16.523 3.743 1.00 24.93 766 ALA A N 1
ATOM 4091 C CA . ALA A 1 265 ? -14.955 15.063 3.531 1.00 23.36 766 ALA A CA 1
ATOM 4092 C C . ALA A 1 265 ? -13.526 14.519 3.506 1.00 23.44 766 ALA A C 1
ATOM 4093 O O . ALA A 1 265 ? -13.242 13.449 4.038 1.00 25.79 766 ALA A O 1
ATOM 4100 N N . CYS A 1 266 ? -12.616 15.255 2.879 1.00 23.64 767 CYS A N 1
ATOM 4101 C CA . CYS A 1 266 ? -11.237 14.783 2.771 1.00 27.30 767 CYS A CA 1
ATOM 4102 C C . CYS A 1 266 ? -10.628 14.749 4.174 1.00 28.93 767 CYS A C 1
ATOM 4103 O O . CYS A 1 266 ? -9.928 13.813 4.521 1.00 25.24 767 CYS A O 1
ATOM 4111 N N . LYS A 1 267 ? -10.911 15.771 4.973 1.00 25.19 768 LYS A N 1
ATOM 4112 C CA . LYS A 1 267 ? -10.433 15.812 6.356 1.00 32.34 768 LYS A CA 1
ATOM 4113 C C . LYS A 1 267 ? -10.876 14.589 7.178 1.00 32.80 768 LYS A C 1
ATOM 4114 O O . LYS A 1 267 ? -10.159 14.140 8.080 1.00 32.10 768 LYS A O 1
ATOM 4133 N N . LEU A 1 268 ? -12.064 14.071 6.889 1.00 24.62 769 LEU A N 1
ATOM 4134 C CA . LEU A 1 268 ? -12.622 12.921 7.611 1.00 29.91 769 LEU A CA 1
ATOM 4135 C C . LEU A 1 268 ? -11.991 11.570 7.218 1.00 34.97 769 LEU A C 1
ATOM 4136 O O . LEU A 1 268 ? -11.957 10.651 8.030 1.00 34.48 769 LEU A O 1
ATOM 4152 N N . VAL A 1 269 ? -11.440 11.489 6.012 1.00 28.70 770 VAL A N 1
ATOM 4153 C CA . VAL A 1 269 ? -10.994 10.215 5.424 1.00 28.99 770 VAL A CA 1
ATOM 4154 C C . VAL A 1 269 ? -9.470 10.046 5.343 1.00 39.10 770 VAL A C 1
ATOM 4155 O O . VAL A 1 269 ? -8.959 8.941 5.468 1.00 39.91 770 VAL A O 1
ATOM 4168 N N . TYR A 1 270 ? -8.755 11.131 5.093 1.00 37.66 771 TYR A N 1
ATOM 4169 C CA . TYR A 1 270 ? -7.340 11.041 4.755 1.00 37.90 771 TYR A CA 1
ATOM 4170 C C . TYR A 1 270 ? -6.500 10.847 5.995 1.00 42.95 771 TYR A C 1
ATOM 4171 O O . TYR A 1 270 ? -6.895 11.288 7.078 1.00 34.81 771 TYR A O 1
ATOM 4189 N N . PRO A 1 271 ? -5.325 10.206 5.849 1.00 43.40 772 PRO A N 1
ATOM 4190 C CA . PRO A 1 271 ? -4.382 10.226 6.976 1.00 46.65 772 PRO A CA 1
ATOM 4191 C C . PRO A 1 271 ? -4.123 11.656 7.427 1.00 40.31 772 PRO A C 1
ATOM 4192 O O . PRO A 1 271 ? -4.186 12.585 6.614 1.00 40.97 772 PRO A O 1
ATOM 4203 N N . ALA A 1 272 ? -3.825 11.840 8.715 1.00 48.75 773 ALA A N 1
ATOM 4204 C CA . ALA A 1 272 ? -3.508 13.174 9.231 1.00 45.64 773 ALA A CA 1
ATOM 4205 C C . ALA A 1 272 ? -2.364 13.809 8.457 1.00 38.75 773 ALA A C 1
ATOM 4206 O O . ALA A 1 272 ? -1.381 13.155 8.169 1.00 45.65 773 ALA A O 1
ATOM 4213 N N . GLY A 1 273 ? -2.499 15.088 8.117 1.00 43.23 774 GLY A N 1
ATOM 4214 C CA . GLY A 1 273 ? -1.488 15.786 7.332 1.00 51.05 774 GLY A CA 1
ATOM 4215 C C . GLY A 1 273 ? -1.317 15.356 5.874 1.00 57.62 774 GLY A C 1
ATOM 4216 O O . GLY A 1 273 ? -0.393 15.820 5.180 1.00 54.59 774 GLY A O 1
ATOM 4220 N N . LYS A 1 274 ? -2.187 14.475 5.387 1.00 48.69 775 LYS A N 1
ATOM 4221 C CA . LYS A 1 274 ? -2.042 13.988 4.021 1.00 45.39 775 LYS A CA 1
ATOM 4222 C C . LYS A 1 274 ? -3.200 14.351 3.087 1.00 46.38 775 LYS A C 1
ATOM 4223 O O . LYS A 1 274 ? -3.651 13.496 2.332 1.00 49.13 775 LYS A O 1
ATOM 4242 N N . LEU A 1 275 ? -3.643 15.609 3.082 1.00 36.27 776 LEU A N 1
ATOM 4243 C CA . LEU A 1 275 ? -4.734 16.062 2.180 1.00 39.43 776 LEU A CA 1
ATOM 4244 C C . LEU A 1 275 ? -4.418 16.116 0.675 1.00 36.01 776 LEU A C 1
ATOM 4245 O O . LEU A 1 275 ? -3.323 16.506 0.254 1.00 37.29 776 LEU A O 1
ATOM 4261 N N . PRO A 1 276 ? -5.414 15.791 -0.165 1.00 35.28 777 PRO A N 1
ATOM 4262 C CA . PRO A 1 276 ? -5.138 15.843 -1.607 1.00 28.22 777 PRO A CA 1
ATOM 4263 C C . PRO A 1 276 ? -5.173 17.270 -2.138 1.00 28.40 777 PRO A C 1
ATOM 4264 O O . PRO A 1 276 ? -5.734 18.154 -1.499 1.00 35.66 777 PRO A O 1
ATOM 4275 N N . ARG A 1 277 ? -4.568 17.519 -3.278 1.00 25.88 778 ARG A N 1
ATOM 4276 C CA . ARG A 1 277 ? -4.738 18.805 -3.935 1.00 30.76 778 ARG A CA 1
ATOM 4277 C C . ARG A 1 277 ? -6.029 18.801 -4.725 1.00 32.76 778 ARG A C 1
ATOM 4278 O O . ARG A 1 277 ? -6.403 17.779 -5.287 1.00 32.31 778 ARG A O 1
ATOM 4299 N N . ILE A 1 278 ? -6.701 19.942 -4.786 1.00 28.60 779 ILE A N 1
ATOM 4300 C CA . ILE A 1 278 ? -8.007 20.025 -5.436 1.00 30.90 779 ILE A CA 1
ATOM 4301 C C . ILE A 1 278 ? -8.072 21.132 -6.478 1.00 34.52 779 ILE A C 1
ATOM 4302 O O . ILE A 1 278 ? -7.527 22.217 -6.292 1.00 35.59 779 ILE A O 1
ATOM 4318 N N . THR A 1 279 ? -8.688 20.837 -7.617 1.00 30.22 780 THR A N 1
ATOM 4319 C CA . THR A 1 279 ? -8.993 21.858 -8.609 1.00 30.10 780 THR A CA 1
ATOM 4320 C C . THR A 1 279 ? -10.464 21.752 -8.923 1.00 34.91 780 THR A C 1
ATOM 4321 O O . THR A 1 279 ? -10.963 20.649 -9.117 1.00 32.33 780 THR A O 1
ATOM 4332 N N . LEU A 1 280 ? -11.132 22.900 -8.924 1.00 25.52 781 LEU A N 1
ATOM 4333 C CA . LEU A 1 280 ? -12.564 23.032 -9.216 1.00 34.17 781 LEU A CA 1
ATOM 4334 C C . LEU A 1 280 ? -12.779 23.800 -10.519 1.00 37.84 781 LEU A C 1
ATOM 4335 O O . LEU A 1 280 ? -12.239 24.899 -10.710 1.00 31.96 781 LEU A O 1
ATOM 4351 N N . ILE A 1 281 ? -13.589 23.226 -11.402 1.00 33.95 782 ILE A N 1
ATOM 4352 C CA . ILE A 1 281 ? -13.857 23.802 -12.728 1.00 31.86 782 ILE A CA 1
ATOM 4353 C C . ILE A 1 281 ? -15.353 23.828 -12.939 1.00 33.04 782 ILE A C 1
ATOM 4354 O O . ILE A 1 281 ? -16.022 22.872 -12.583 1.00 30.77 782 ILE A O 1
ATOM 4370 N N . VAL A 1 282 ? -15.892 24.923 -13.481 1.00 34.39 783 VAL A N 1
ATOM 4371 C CA . VAL A 1 282 ? -17.315 25.004 -13.752 1.00 34.92 783 VAL A CA 1
ATOM 4372 C C . VAL A 1 282 ? -17.573 25.129 -15.258 1.00 46.84 783 VAL A C 1
ATOM 4373 O O . VAL A 1 282 ? -16.643 25.267 -16.080 1.00 40.27 783 VAL A O 1
ATOM 4386 N N . SER A 1 283 ? -18.849 25.080 -15.620 1.00 45.35 784 SER A N 1
ATOM 4387 C CA . SER A 1 283 ? -19.245 25.324 -17.027 1.00 45.79 784 SER A CA 1
ATOM 4388 C C . SER A 1 283 ? -20.616 25.976 -17.061 1.00 51.49 784 SER A C 1
ATOM 4389 O O . SER A 1 283 ? -21.566 25.503 -16.406 1.00 57.43 784 SER A O 1
ATOM 4397 N N . VAL A 1 284 ? -20.692 27.091 -17.790 1.00 60.26 785 VAL A N 1
ATOM 4398 C CA . VAL A 1 284 ? -21.865 27.975 -17.792 1.00 61.44 785 VAL A CA 1
ATOM 4399 C C . VAL A 1 284 ? -22.842 27.674 -18.932 1.00 56.99 785 VAL A C 1
ATOM 4400 O O . VAL A 1 284 ? -23.199 26.516 -19.181 1.00 68.27 785 VAL A O 1
ATOM 4413 N N . HIS A 1 291 ? -18.640 27.685 -21.815 1.00 61.19 841 HIS A N 1
ATOM 4414 C CA . HIS A 1 291 ? -17.354 26.994 -21.837 1.00 64.86 841 HIS A CA 1
ATOM 4415 C C . HIS A 1 291 ? -17.013 26.539 -20.417 1.00 60.21 841 HIS A C 1
ATOM 4416 O O . HIS A 1 291 ? -17.916 26.219 -19.637 1.00 60.36 841 HIS A O 1
ATOM 4419 N N . TYR A 1 292 ? -15.718 26.516 -20.094 1.00 57.89 842 TYR A N 1
ATOM 4420 C CA . TYR A 1 292 ? -15.252 26.135 -18.757 1.00 46.98 842 TYR A CA 1
ATOM 4421 C C . TYR A 1 292 ? -14.352 27.203 -18.152 1.00 59.82 842 TYR A C 1
ATOM 4422 O O . TYR A 1 292 ? -13.538 27.815 -18.860 1.00 48.85 842 TYR A O 1
ATOM 4426 N N . THR A 1 293 ? -14.511 27.400 -16.839 1.00 49.14 843 THR A N 1
ATOM 4427 C CA . THR A 1 293 ? -13.726 28.351 -16.047 1.00 47.34 843 THR A CA 1
ATOM 4428 C C . THR A 1 293 ? -13.188 27.669 -14.779 1.00 46.44 843 THR A C 1
ATOM 4429 O O . THR A 1 293 ? -13.962 27.120 -13.969 1.00 44.49 843 THR A O 1
ATOM 4440 N N . VAL A 1 294 ? -11.871 27.699 -14.618 1.00 43.18 844 VAL A N 1
ATOM 4441 C CA . VAL A 1 294 ? -11.216 27.221 -13.416 1.00 45.30 844 VAL A CA 1
ATOM 4442 C C . VAL A 1 294 ? -11.459 28.198 -12.275 1.00 44.79 844 VAL A C 1
ATOM 4443 O O . VAL A 1 294 ? -11.099 29.364 -12.382 1.00 40.74 844 VAL A O 1
ATOM 4456 N N . LEU A 1 295 ? -12.067 27.726 -11.186 1.00 33.33 845 LEU A N 1
ATOM 4457 C CA . LEU A 1 295 ? -12.437 28.597 -10.088 1.00 36.10 845 LEU A CA 1
ATOM 4458 C C . LEU A 1 295 ? -11.397 28.519 -8.977 1.00 36.31 845 LEU A C 1
ATOM 4459 O O . LEU A 1 295 ? -11.114 29.518 -8.312 1.00 40.61 845 LEU A O 1
ATOM 4475 N N . VAL A 1 296 ? -10.832 27.331 -8.776 1.00 33.02 846 VAL A N 1
ATOM 4476 C CA . VAL A 1 296 ? -9.836 27.113 -7.741 1.00 33.74 846 VAL A CA 1
ATOM 4477 C C . VAL A 1 296 ? -8.836 26.141 -8.315 1.00 32.93 846 VAL A C 1
ATOM 4478 O O . VAL A 1 296 ? -9.245 25.115 -8.861 1.00 34.40 846 VAL A O 1
ATOM 4491 N N . ASP A 1 297 ? -7.535 26.413 -8.218 1.00 32.05 847 ASP A N 1
ATOM 4492 C CA . ASP A 1 297 ? -6.555 25.445 -8.734 1.00 31.06 847 ASP A CA 1
ATOM 4493 C C . ASP A 1 297 ? -5.324 25.210 -7.859 1.00 42.49 847 ASP A C 1
ATOM 4494 O O . ASP A 1 297 ? -4.508 26.118 -7.685 1.00 37.50 847 ASP A O 1
ATOM 4503 N N . GLU A 1 298 ? -5.161 23.978 -7.380 1.00 32.06 848 GLU A N 1
ATOM 4504 C CA . GLU A 1 298 ? -4.040 23.614 -6.519 1.00 38.85 848 GLU A CA 1
ATOM 4505 C C . GLU A 1 298 ? -3.141 22.611 -7.213 1.00 38.92 848 GLU A C 1
ATOM 4506 O O . GLU A 1 298 ? -2.098 22.209 -6.666 1.00 37.75 848 GLU A O 1
ATOM 4518 N N . ILE A 1 299 ? -3.586 22.133 -8.369 1.00 39.78 849 ILE A N 1
ATOM 4519 C CA . ILE A 1 299 ? -2.870 21.036 -9.023 1.00 38.33 849 ILE A CA 1
ATOM 4520 C C . ILE A 1 299 ? -2.021 21.540 -10.179 1.00 35.45 849 ILE A C 1
ATOM 4521 O O . ILE A 1 299 ? -0.829 21.256 -10.237 1.00 40.05 849 ILE A O 1
ATOM 4537 N N . PHE A 1 300 ? -2.624 22.283 -11.097 1.00 37.88 850 PHE A N 1
ATOM 4538 C CA . PHE A 1 300 ? -1.932 22.615 -12.344 1.00 39.26 850 PHE A CA 1
ATOM 4539 C C . PHE A 1 300 ? -0.802 23.658 -12.231 1.00 47.80 850 PHE A C 1
ATOM 4540 O O . PHE A 1 300 ? 0.270 23.462 -12.811 1.00 47.04 850 PHE A O 1
ATOM 4557 N N . ARG A 1 301 ? -1.029 24.760 -11.520 1.00 50.08 851 ARG A N 1
ATOM 4558 C CA . ARG A 1 301 ? 0.036 25.770 -11.351 1.00 57.62 851 ARG A CA 1
ATOM 4559 C C . ARG A 1 301 ? 1.187 25.112 -10.589 1.00 56.03 851 ARG A C 1
ATOM 4560 O O . ARG A 1 301 ? 2.336 25.101 -11.067 1.00 54.87 851 ARG A O 1
ATOM 4581 N N . ALA A 1 302 ? 0.859 24.536 -9.428 1.00 44.10 852 ALA A N 1
ATOM 4582 C CA . ALA A 1 302 ? 1.784 23.677 -8.695 1.00 50.59 852 ALA A CA 1
ATOM 4583 C C . ALA A 1 302 ? 2.647 22.853 -9.659 1.00 55.28 852 ALA A C 1
ATOM 4584 O O . ALA A 1 302 ? 3.855 23.024 -9.707 1.00 56.21 852 ALA A O 1
ATOM 4591 N N . ASP A 1 303 ? 2.025 21.984 -10.450 1.00 51.56 853 ASP A N 1
ATOM 4592 C CA . ASP A 1 303 ? 2.786 21.055 -11.296 1.00 50.32 853 ASP A CA 1
ATOM 4593 C C . ASP A 1 303 ? 3.366 21.604 -12.591 1.00 47.71 853 ASP A C 1
ATOM 4594 O O . ASP A 1 303 ? 4.381 21.090 -13.041 1.00 51.15 853 ASP A O 1
ATOM 4603 N N . TYR A 1 304 ? 2.759 22.613 -13.209 1.00 49.23 854 TYR A N 1
ATOM 4604 C CA . TYR A 1 304 ? 3.132 22.935 -14.602 1.00 51.98 854 TYR A CA 1
ATOM 4605 C C . TYR A 1 304 ? 3.477 24.394 -14.885 1.00 54.00 854 TYR A C 1
ATOM 4606 O O . TYR A 1 304 ? 3.613 24.769 -16.041 1.00 55.75 854 TYR A O 1
ATOM 4624 N N . GLY A 1 305 ? 3.640 25.205 -13.848 1.00 54.85 855 GLY A N 1
ATOM 4625 C CA . GLY A 1 305 ? 3.909 26.624 -14.033 1.00 57.36 855 GLY A CA 1
ATOM 4626 C C . GLY A 1 305 ? 3.183 27.252 -15.221 1.00 61.04 855 GLY A C 1
ATOM 4627 O O . GLY A 1 305 ? 1.948 27.292 -15.273 1.00 60.23 855 GLY A O 1
ATOM 4631 N N . ASN A 1 306 ? 3.969 27.744 -16.176 1.00 57.37 856 ASN A N 1
ATOM 4632 C CA . ASN A 1 306 ? 3.463 28.376 -17.393 1.00 58.73 856 ASN A CA 1
ATOM 4633 C C . ASN A 1 306 ? 2.578 27.476 -18.277 1.00 62.24 856 ASN A C 1
ATOM 4634 O O . ASN A 1 306 ? 1.705 27.976 -19.003 1.00 59.72 856 ASN A O 1
ATOM 4645 N N . LYS A 1 307 ? 2.829 26.165 -18.245 1.00 54.42 857 LYS A N 1
ATOM 4646 C CA . LYS A 1 307 ? 2.109 25.221 -19.109 1.00 60.46 857 LYS A CA 1
ATOM 4647 C C . LYS A 1 307 ? 0.777 24.778 -18.504 1.00 60.82 857 LYS A C 1
ATOM 4648 O O . LYS A 1 307 ? 0.184 23.786 -18.942 1.00 56.24 857 LYS A O 1
ATOM 4652 N N . ALA A 1 308 ? 0.315 25.522 -17.503 1.00 64.28 858 ALA A N 1
ATOM 4653 C CA . ALA A 1 308 ? -0.861 25.129 -16.743 1.00 63.82 858 ALA A CA 1
ATOM 4654 C C . ALA A 1 308 ? -2.062 25.059 -17.672 1.00 62.87 858 ALA A C 1
ATOM 4655 O O . ALA A 1 308 ? -2.620 23.978 -17.906 1.00 59.52 858 ALA A O 1
ATOM 4662 N N . ALA A 1 309 ? -2.431 26.217 -18.215 1.00 65.75 859 ALA A N 1
ATOM 4663 C CA . ALA A 1 309 ? -3.600 26.347 -19.083 1.00 60.86 859 ALA A CA 1
ATOM 4664 C C . ALA A 1 309 ? -3.640 25.224 -20.105 1.00 59.14 859 ALA A C 1
ATOM 4665 O O . ALA A 1 309 ? -4.669 24.549 -20.249 1.00 49.82 859 ALA A O 1
ATOM 4672 N N . ASP A 1 310 ? -2.504 25.028 -20.785 1.00 61.83 860 ASP A N 1
ATOM 4673 C CA . ASP A 1 310 ? -2.359 24.050 -21.879 1.00 60.21 860 ASP A CA 1
ATOM 4674 C C . ASP A 1 310 ? -2.328 22.576 -21.435 1.00 59.64 860 ASP A C 1
ATOM 4675 O O . ASP A 1 310 ? -2.654 21.682 -22.222 1.00 55.32 860 ASP A O 1
ATOM 4679 N N . THR A 1 311 ? -1.928 22.312 -20.191 1.00 56.32 861 THR A N 1
ATOM 4680 C CA . THR A 1 311 ? -1.877 20.938 -19.689 1.00 57.62 861 THR A CA 1
ATOM 4681 C C . THR A 1 311 ? -3.290 20.433 -19.346 1.00 58.04 861 THR A C 1
ATOM 4682 O O . THR A 1 311 ? -3.565 19.235 -19.444 1.00 54.23 861 THR A O 1
ATOM 4686 N N . LEU A 1 312 ? -4.178 21.355 -18.960 1.00 59.44 862 LEU A N 1
ATOM 4687 C CA . LEU A 1 312 ? -5.562 21.010 -18.623 1.00 57.62 862 LEU A CA 1
ATOM 4688 C C . LEU A 1 312 ? -6.408 20.874 -19.890 1.00 53.76 862 LEU A C 1
ATOM 4689 O O . LEU A 1 312 ? -7.351 20.083 -19.928 1.00 50.81 862 LEU A O 1
ATOM 4693 N N . GLU A 1 313 ? -6.068 21.648 -20.920 1.00 58.66 863 GLU A N 1
ATOM 4694 C CA . GLU A 1 313 ? -6.775 21.571 -22.198 1.00 59.09 863 GLU A CA 1
ATOM 4695 C C . GLU A 1 313 ? -6.393 20.271 -22.935 1.00 53.59 863 GLU A C 1
ATOM 4696 O O . GLU A 1 313 ? -7.209 19.688 -23.645 1.00 52.20 863 GLU A O 1
ATOM 4700 N N . GLN A 1 314 ? -5.166 19.802 -22.733 1.00 50.47 864 GLN A N 1
ATOM 4701 C CA . GLN A 1 314 ? -4.779 18.473 -23.184 1.00 47.41 864 GLN A CA 1
ATOM 4702 C C . GLN A 1 314 ? -5.487 17.398 -22.371 1.00 46.77 864 GLN A C 1
ATOM 4703 O O . GLN A 1 314 ? -5.829 16.347 -22.879 1.00 45.84 864 GLN A O 1
ATOM 4707 N N . LEU A 1 315 ? -5.664 17.634 -21.081 1.00 53.20 865 LEU A N 1
ATOM 4708 C CA . LEU A 1 315 ? -6.267 16.617 -20.224 1.00 48.97 865 LEU A CA 1
ATOM 4709 C C . LEU A 1 315 ? -7.717 16.432 -20.614 1.00 37.32 865 LEU A C 1
ATOM 4710 O O . LEU A 1 315 ? -8.216 15.310 -20.666 1.00 38.73 865 LEU A O 1
ATOM 4726 N N . THR A 1 316 ? -8.374 17.542 -20.905 1.00 39.53 866 THR A N 1
ATOM 4727 C CA . THR A 1 316 ? -9.801 17.550 -21.189 1.00 47.95 866 THR A CA 1
ATOM 4728 C C . THR A 1 316 ? -10.056 17.120 -22.643 1.00 51.68 866 THR A C 1
ATOM 4729 O O . THR A 1 316 ? -11.130 16.639 -22.968 1.00 48.82 866 THR A O 1
ATOM 4733 N N . HIS A 1 317 ? -9.056 17.289 -23.502 1.00 53.91 867 HIS A N 1
ATOM 4734 C CA . HIS A 1 317 ? -9.092 16.710 -24.839 1.00 44.85 867 HIS A CA 1
ATOM 4735 C C . HIS A 1 317 ? -8.951 15.169 -24.771 1.00 51.21 867 HIS A C 1
ATOM 4736 O O . HIS A 1 317 ? -9.688 14.433 -25.453 1.00 49.64 867 HIS A O 1
ATOM 4740 N N . ASP A 1 318 ? -7.999 14.687 -23.969 1.00 43.03 868 ASP A N 1
ATOM 4741 C CA . ASP A 1 318 ? -7.900 13.260 -23.665 1.00 45.44 868 ASP A CA 1
ATOM 4742 C C . ASP A 1 318 ? -9.238 12.729 -23.143 1.00 44.40 868 ASP A C 1
ATOM 4743 O O . ASP A 1 318 ? -9.588 11.588 -23.406 1.00 49.95 868 ASP A O 1
ATOM 4752 N N . MET A 1 319 ? -9.983 13.521 -22.389 1.00 41.68 869 MET A N 1
ATOM 4753 C CA . MET A 1 319 ? -11.260 13.013 -21.885 1.00 48.01 869 MET A CA 1
ATOM 4754 C C . MET A 1 319 ? -12.243 12.745 -23.050 1.00 53.88 869 MET A C 1
ATOM 4755 O O . MET A 1 319 ? -12.875 11.677 -23.104 1.00 52.70 869 MET A O 1
ATOM 4769 N N . CYS A 1 320 ? -12.355 13.707 -23.973 1.00 44.24 870 CYS A N 1
ATOM 4770 C 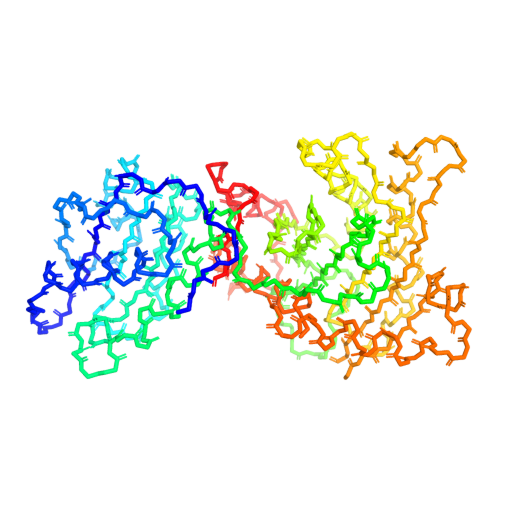CA . CYS A 1 320 ? -13.149 13.567 -25.185 1.00 50.08 870 CYS A CA 1
ATOM 4771 C C . CYS A 1 320 ? -12.783 12.276 -25.918 1.00 55.61 870 CYS A C 1
ATOM 4772 O O . CYS A 1 320 ? -13.652 11.444 -26.219 1.00 54.26 870 CYS A O 1
ATOM 4780 N N . TYR A 1 321 ? -11.489 12.134 -26.211 1.00 56.57 871 TYR A N 1
ATOM 4781 C CA . TYR A 1 321 ? -10.959 10.961 -26.908 1.00 51.94 871 TYR A CA 1
ATOM 4782 C C . TYR A 1 321 ? -11.478 9.674 -26.267 1.00 60.65 871 TYR A C 1
ATOM 4783 O O . TYR A 1 321 ? -12.260 8.936 -26.873 1.00 56.63 871 TYR A O 1
ATOM 4787 N N . LEU A 1 322 ? -11.044 9.402 -25.043 1.00 42.73 872 LEU A N 1
ATOM 4788 C CA . LEU A 1 322 ? -11.474 8.183 -24.350 1.00 47.84 872 LEU A CA 1
ATOM 4789 C C . LEU A 1 322 ? -12.947 8.279 -23.942 1.00 51.59 872 LEU A C 1
ATOM 4790 O O . LEU A 1 322 ? -13.462 7.421 -23.215 1.00 59.27 872 LEU A O 1
ATOM 4796 N N . CYS A 1 333 ? -16.625 16.615 -22.718 1.00 44.60 883 CYS A N 1
ATOM 4797 C CA . CYS A 1 333 ? -16.326 16.791 -21.278 1.00 40.67 883 CYS A CA 1
ATOM 4798 C C . CYS A 1 333 ? -17.076 15.766 -20.437 1.00 43.18 883 CYS A C 1
ATOM 4799 O O . CYS A 1 333 ? -18.158 16.060 -19.921 1.00 37.70 883 CYS A O 1
ATOM 4806 N N . PRO A 1 334 ? -16.502 14.570 -20.290 1.00 37.73 884 PRO A N 1
ATOM 4807 C CA . PRO A 1 334 ? -17.156 13.417 -19.652 1.00 41.94 884 PRO A CA 1
ATOM 4808 C C . PRO A 1 334 ? -17.743 13.693 -18.284 1.00 39.46 884 PRO A C 1
ATOM 4809 O O . PRO A 1 334 ? -18.896 13.322 -18.077 1.00 37.18 884 PRO A O 1
ATOM 4820 N N . PRO A 1 335 ? -16.967 14.310 -17.357 1.00 37.69 885 PRO A N 1
ATOM 4821 C CA . PRO A 1 335 ? -17.521 14.397 -16.016 1.00 31.57 885 PRO A CA 1
ATOM 4822 C C . PRO A 1 335 ? -18.804 15.153 -16.090 1.00 35.74 885 PRO A C 1
ATOM 4823 O O . PRO A 1 335 ? -19.751 14.699 -15.472 1.00 37.14 885 PRO A O 1
ATOM 4834 N N . ALA A 1 336 ? -18.872 16.238 -16.874 1.00 30.09 886 ALA A N 1
ATOM 4835 C CA . ALA A 1 336 ? -20.076 17.031 -16.913 1.00 36.43 886 ALA A CA 1
ATOM 4836 C C . ALA A 1 336 ? -21.167 16.348 -17.747 1.00 43.02 886 ALA A C 1
ATOM 4837 O O . ALA A 1 336 ? -22.351 16.468 -17.470 1.00 37.95 886 ALA A O 1
ATOM 4844 N N . TYR A 1 337 ? -20.780 15.627 -18.781 1.00 30.62 887 TYR A N 1
ATOM 4845 C CA . TYR A 1 337 ? -21.774 14.975 -19.602 1.00 32.27 887 TYR A CA 1
ATOM 4846 C C . TYR A 1 337 ? -22.365 13.781 -18.843 1.00 29.01 887 TYR A C 1
ATOM 4847 O O . TYR A 1 337 ? -23.563 13.589 -18.796 1.00 26.37 887 TYR A O 1
ATOM 4865 N N . TYR A 1 338 ? -21.513 12.964 -18.265 1.00 23.18 888 TYR A N 1
ATOM 4866 C CA . TYR A 1 338 ? -21.988 11.855 -17.468 1.00 30.32 888 TYR A CA 1
ATOM 4867 C C . TYR A 1 338 ? -22.839 12.350 -16.307 1.00 31.36 888 TYR A C 1
ATOM 4868 O O . TYR A 1 338 ? -23.916 11.795 -16.029 1.00 21.75 888 TYR A O 1
ATOM 4886 N N . ALA A 1 339 ? -22.385 13.389 -15.618 1.00 22.21 889 ALA A N 1
ATOM 4887 C CA . ALA A 1 339 ? -23.240 13.853 -14.526 1.00 27.67 889 ALA A CA 1
ATOM 4888 C C . ALA A 1 339 ? -24.610 14.266 -15.067 1.00 31.23 889 ALA A C 1
ATOM 4889 O O . ALA A 1 339 ? -25.647 14.033 -14.426 1.00 26.35 889 ALA A O 1
ATOM 4896 N N . ASP A 1 340 ? -24.641 14.898 -16.239 1.00 28.99 890 ASP A N 1
ATOM 4897 C CA . ASP A 1 340 ? -25.919 15.316 -16.816 1.00 23.84 890 ASP A CA 1
ATOM 4898 C C . ASP A 1 340 ? -26.794 14.114 -17.102 1.00 26.27 890 ASP A C 1
ATOM 4899 O O . ASP A 1 340 ? -28.007 14.189 -17.003 1.00 23.54 890 ASP A O 1
ATOM 4908 N N . LEU A 1 341 ? -26.176 13.035 -17.570 1.00 24.37 891 LEU A N 1
ATOM 4909 C CA . LEU A 1 341 ? -26.962 11.848 -17.940 1.00 26.92 891 LEU A CA 1
ATOM 4910 C C . LEU A 1 341 ? -27.575 11.257 -16.679 1.00 24.29 891 LEU A C 1
ATOM 4911 O O . LEU A 1 341 ? -28.683 10.732 -16.704 1.00 20.12 891 LEU A O 1
ATOM 4927 N N . VAL A 1 342 ? -26.806 11.315 -15.601 1.00 21.85 892 VAL A N 1
ATOM 4928 C CA . VAL A 1 342 ? -27.283 10.829 -14.308 1.00 25.31 892 VAL A CA 1
ATOM 4929 C C . VAL A 1 342 ? -28.507 11.635 -13.865 1.00 21.90 892 VAL A C 1
ATOM 4930 O O . VAL A 1 342 ? -29.544 11.053 -13.474 1.00 20.72 892 VAL A O 1
ATOM 4943 N N . CYS A 1 343 ? -28.427 12.967 -13.930 1.00 20.85 893 CYS A N 1
ATOM 4944 C CA . CYS A 1 343 ? -29.582 13.788 -13.615 1.00 21.62 893 CYS A CA 1
ATOM 4945 C C . CYS A 1 343 ? -30.801 13.473 -14.486 1.00 24.91 893 CYS A C 1
ATOM 4946 O O . CYS A 1 343 ? -31.938 13.364 -13.980 1.00 23.02 893 CYS A O 1
ATOM 4954 N N . ASP A 1 344 ? -30.602 13.400 -15.799 1.00 23.30 894 ASP A N 1
ATOM 4955 C CA . ASP A 1 344 ? -31.716 13.106 -16.704 1.00 24.50 894 ASP A CA 1
ATOM 4956 C C . ASP A 1 344 ? -32.410 11.787 -16.343 1.00 22.47 894 ASP A C 1
ATOM 4957 O O . ASP A 1 344 ? -33.625 11.711 -16.332 1.00 18.02 894 ASP A O 1
ATOM 4966 N N . ARG A 1 345 ? -31.617 10.752 -16.083 1.00 20.04 895 ARG A N 1
ATOM 4967 C CA . ARG A 1 345 ? -32.176 9.436 -15.736 1.00 21.21 895 ARG A CA 1
ATOM 4968 C C . ARG A 1 345 ? -32.890 9.502 -14.365 1.00 24.71 895 ARG A C 1
ATOM 4969 O O . ARG A 1 345 ? -33.930 8.872 -14.145 1.00 20.81 895 ARG A O 1
ATOM 4990 N N . ALA A 1 346 ? -32.375 10.319 -13.456 1.00 22.69 896 ALA A N 1
ATOM 4991 C CA . ALA A 1 346 ? -33.024 10.451 -12.156 1.00 26.80 896 ALA A CA 1
ATOM 4992 C C . ALA A 1 346 ? -34.413 10.981 -12.357 1.00 26.23 896 ALA A C 1
ATOM 4993 O O . ALA A 1 346 ? -35.363 10.582 -11.665 1.00 21.90 896 ALA A O 1
ATOM 5000 N N . ARG A 1 347 ? -34.547 11.920 -13.288 1.00 23.15 897 ARG A N 1
ATOM 5001 C CA . ARG A 1 347 ? -35.861 12.508 -13.550 1.00 25.62 897 ARG A CA 1
ATOM 5002 C C . ARG A 1 347 ? -36.882 11.442 -13.995 1.00 29.37 897 ARG A C 1
ATOM 5003 O O . ARG A 1 347 ? -38.045 11.465 -13.591 1.00 31.16 897 ARG A O 1
ATOM 5024 N N . ILE A 1 348 ? -36.422 10.495 -14.807 1.00 22.76 898 ILE A N 1
ATOM 5025 C CA . ILE A 1 348 ? -37.223 9.342 -15.224 1.00 25.39 898 ILE A CA 1
ATOM 5026 C C . ILE A 1 348 ? -37.532 8.394 -14.075 1.00 26.04 898 ILE A C 1
ATOM 5027 O O . ILE A 1 348 ? -38.657 7.858 -13.935 1.00 25.55 898 ILE A O 1
ATOM 5043 N N . HIS A 1 349 ? -36.509 8.115 -13.271 1.00 21.18 899 HIS A N 1
ATOM 5044 C CA . HIS A 1 349 ? -36.710 7.269 -12.097 1.00 26.79 899 HIS A CA 1
ATOM 5045 C C . HIS A 1 349 ? -37.741 7.788 -11.124 1.00 23.01 899 HIS A C 1
ATOM 5046 O O . HIS A 1 349 ? -38.491 7.008 -10.542 1.00 21.65 899 HIS A O 1
ATOM 5061 N N . GLN A 1 350 ? -37.774 9.102 -10.896 1.00 22.13 900 GLN A N 1
ATOM 5062 C CA . GLN A 1 350 ? -38.612 9.631 -9.802 1.00 27.95 900 GLN A CA 1
ATOM 5063 C C . GLN A 1 350 ? -39.980 10.061 -10.327 1.00 31.23 900 GLN A C 1
ATOM 5064 O O . GLN A 1 350 ? -40.409 11.217 -10.221 1.00 23.94 900 GLN A O 1
ATOM 5078 N N . LYS A 1 351 ? -40.657 9.084 -10.907 1.00 35.15 901 LYS A N 1
ATOM 5079 C CA . LYS A 1 351 ? -41.935 9.327 -11.553 1.00 42.20 901 LYS A CA 1
ATOM 5080 C C . LYS A 1 351 ? -42.996 9.848 -10.571 1.00 29.80 901 LYS A C 1
ATOM 5081 O O . LYS A 1 351 ? -43.758 10.728 -10.946 1.00 35.92 901 LYS A O 1
ATOM 5100 N N . GLU A 1 352 ? -43.060 9.309 -9.362 1.00 30.26 902 GLU A N 1
ATOM 5101 C CA . GLU A 1 352 ? -44.045 9.754 -8.370 1.00 38.31 902 GLU A CA 1
ATOM 5102 C C . GLU A 1 352 ? -43.868 11.272 -8.139 1.00 36.69 902 GLU A C 1
ATOM 5103 O O . GLU A 1 352 ? -44.839 12.048 -8.102 1.00 28.23 902 GLU A O 1
ATOM 5115 N N . LEU A 1 353 ? -42.616 11.695 -7.996 1.00 27.78 903 LEU A N 1
ATOM 5116 C CA . LEU A 1 353 ? -42.333 13.113 -7.793 1.00 29.20 903 LEU A CA 1
ATOM 5117 C C . LEU A 1 353 ? -42.783 13.945 -8.993 1.00 30.11 903 LEU A C 1
ATOM 5118 O O . LEU A 1 353 ? -43.508 14.936 -8.837 1.00 25.06 903 LEU A O 1
ATOM 5134 N N . PHE A 1 354 ? -42.397 13.568 -10.217 1.00 26.65 904 PHE A N 1
ATOM 5135 C CA . PHE A 1 354 ? -42.772 14.434 -11.336 1.00 31.43 904 PHE A CA 1
ATOM 5136 C C . PHE A 1 354 ? -44.283 14.440 -11.609 1.00 31.34 904 PHE A C 1
ATOM 5137 O O . PHE A 1 354 ? -44.833 15.452 -12.015 1.00 27.96 904 PHE A O 1
ATOM 5154 N N . ASP A 1 355 ? -44.953 13.331 -11.351 1.00 24.81 905 ASP A N 1
ATOM 5155 C CA . ASP A 1 355 ? -46.419 13.310 -11.453 1.00 28.99 905 ASP A CA 1
ATOM 5156 C C . ASP A 1 355 ? -47.045 14.275 -10.439 1.00 30.67 905 ASP A C 1
ATOM 5157 O O . ASP A 1 355 ? -48.037 14.975 -10.744 1.00 26.55 905 ASP A O 1
ATOM 5166 N N . ALA A 1 356 ? -46.491 14.282 -9.226 1.00 30.99 906 ALA A N 1
ATOM 5167 C CA . ALA A 1 356 ? -46.989 15.174 -8.159 1.00 25.90 906 ALA A CA 1
ATOM 5168 C C . ALA A 1 356 ? -46.756 16.646 -8.527 1.00 30.41 906 ALA A C 1
ATOM 5169 O O . ALA A 1 356 ? -47.621 17.489 -8.280 1.00 26.54 906 ALA A O 1
ATOM 5176 N N . LEU A 1 357 ? -45.617 16.952 -9.156 1.00 24.48 907 LEU A N 1
ATOM 5177 C CA . LEU A 1 357 ? -45.253 18.347 -9.489 1.00 28.84 907 LEU A CA 1
ATOM 5178 C C . LEU A 1 357 ? -46.094 18.964 -10.636 1.00 29.84 907 LEU A C 1
ATOM 5179 O O . LEU A 1 357 ? -46.132 20.183 -10.810 1.00 29.94 907 LEU A O 1
ATOM 5195 N N . ASP A 1 358 ? -46.715 18.102 -11.423 1.00 28.21 908 ASP A N 1
ATOM 5196 C CA . ASP A 1 358 ? -47.681 18.520 -12.433 1.00 30.24 908 ASP A CA 1
ATOM 5197 C C . ASP A 1 358 ? -48.949 19.106 -11.791 1.00 39.83 908 ASP A C 1
ATOM 5198 O O . ASP A 1 358 ? -49.663 19.879 -12.439 1.00 32.41 908 ASP A O 1
ATOM 5207 N N . GLU A 1 359 ? -49.228 18.734 -10.528 1.00 34.56 909 GLU A N 1
ATOM 5208 C CA . GLU A 1 359 ? -50.434 19.206 -9.787 1.00 38.15 909 GLU A CA 1
ATOM 5209 C C . GLU A 1 359 ? -50.222 20.383 -8.816 1.00 44.46 909 GLU A C 1
ATOM 5210 O O . GLU A 1 359 ? -51.152 21.138 -8.547 1.00 50.34 909 GLU A O 1
ATOM 5222 N N . ASN A 1 360 ? -49.025 20.524 -8.263 1.00 33.06 910 ASN A N 1
ATOM 5223 C CA . ASN A 1 360 ? -48.730 21.649 -7.395 1.00 47.43 910 ASN A CA 1
ATOM 5224 C C . ASN A 1 360 ? -47.284 22.028 -7.530 1.00 43.14 910 ASN A C 1
ATOM 5225 O O . ASN A 1 360 ? -46.439 21.160 -7.731 1.00 46.24 910 ASN A O 1
ATOM 5236 N N . ASP A 1 361 ? -46.997 23.314 -7.367 1.00 44.06 911 ASP A N 1
ATOM 5237 C CA . ASP A 1 361 ? -45.640 23.832 -7.471 1.00 49.80 911 ASP A CA 1
ATOM 5238 C C . ASP A 1 361 ? -44.768 23.327 -6.341 1.00 55.82 911 ASP A C 1
ATOM 5239 O O . ASP A 1 361 ? -43.540 23.290 -6.459 1.00 60.46 911 ASP A O 1
ATOM 5248 N N . SER A 1 362 ? -45.413 22.960 -5.240 1.00 48.00 912 SER A N 1
ATOM 5249 C CA . SER A 1 362 ? -44.714 22.498 -4.055 1.00 57.49 912 SER A CA 1
ATOM 5250 C C . SER A 1 362 ? -45.339 21.193 -3.614 1.00 52.00 912 SER A C 1
ATOM 5251 O O . SER A 1 362 ? -46.561 21.025 -3.608 1.00 56.18 912 SER A O 1
ATOM 5259 N N . VAL A 1 363 ? -44.477 20.252 -3.296 1.00 45.00 913 VAL A N 1
ATOM 5260 C CA . VAL A 1 363 ? -44.903 19.047 -2.662 1.00 41.90 913 VAL A CA 1
ATOM 5261 C C . VAL A 1 363 ? -44.266 19.143 -1.285 1.00 38.59 913 VAL A C 1
ATOM 5262 O O . VAL A 1 363 ? -43.330 19.933 -1.073 1.00 38.02 913 VAL A O 1
ATOM 5275 N N . LYS A 1 364 ? -44.780 18.378 -0.335 1.00 34.48 914 LYS A N 1
ATOM 5276 C CA . LYS A 1 364 ? -44.233 18.414 1.014 1.00 37.68 914 LYS A CA 1
ATOM 5277 C C . LYS A 1 364 ? -42.757 18.046 0.950 1.00 37.21 914 LYS A C 1
ATOM 5278 O O . LYS A 1 364 ? -42.376 17.175 0.184 1.00 32.48 914 LYS A O 1
ATOM 5297 N N . THR A 1 365 ? -41.932 18.666 1.769 1.00 32.67 915 THR A N 1
ATOM 5298 C CA . THR A 1 365 ? -40.531 18.260 1.830 1.00 36.46 915 THR A CA 1
ATOM 5299 C C . THR A 1 365 ? -40.352 16.767 2.201 1.00 36.71 915 THR A C 1
ATOM 5300 O O . THR A 1 365 ? -39.469 16.112 1.665 1.00 28.50 915 THR A O 1
ATOM 5311 N N . ASP A 1 366 ? -41.181 16.207 3.082 1.00 28.30 916 ASP A N 1
ATOM 5312 C CA . ASP A 1 366 ? -41.052 14.795 3.389 1.00 30.84 916 ASP A CA 1
ATOM 5313 C C . ASP A 1 366 ? -41.369 13.947 2.144 1.00 26.89 916 ASP A C 1
ATOM 5314 O O . ASP A 1 366 ? -40.841 12.846 2.009 1.00 23.69 916 ASP A O 1
ATOM 5323 N N . ASP A 1 367 ? -42.291 14.413 1.312 1.00 26.12 917 ASP A N 1
ATOM 5324 C CA . ASP A 1 367 ? -42.625 13.686 0.073 1.00 27.83 917 ASP A CA 1
ATOM 5325 C C . ASP A 1 367 ? -41.467 13.736 -0.917 1.00 29.80 917 ASP A C 1
ATOM 5326 O O . ASP A 1 367 ? -41.123 12.724 -1.527 1.00 24.87 917 ASP A O 1
ATOM 5335 N N . PHE A 1 368 ? -40.851 14.905 -1.050 1.00 27.06 918 PHE A N 1
ATOM 5336 C CA . PHE A 1 368 ? -39.676 15.078 -1.916 1.00 27.77 918 PHE A CA 1
ATOM 5337 C C . PHE A 1 368 ? -38.578 14.076 -1.525 1.00 27.37 918 PHE A C 1
ATOM 5338 O O . PHE A 1 368 ? -37.996 13.418 -2.357 1.00 23.80 918 PHE A O 1
ATOM 5355 N N . ALA A 1 369 ? -38.306 13.962 -0.230 1.00 22.81 919 ALA A N 1
ATOM 5356 C CA . ALA A 1 369 ? -37.297 13.046 0.260 1.00 23.18 919 ALA A CA 1
ATOM 5357 C C . ALA A 1 369 ? -37.679 11.578 -0.009 1.00 26.76 919 ALA A C 1
ATOM 5358 O O . ALA A 1 369 ? -36.854 10.791 -0.466 1.00 27.66 919 ALA A O 1
ATOM 5365 N N . ARG A 1 370 ? -38.911 11.181 0.293 1.00 26.62 920 ARG A N 1
ATOM 5366 C CA . ARG A 1 370 ? -39.212 9.759 0.187 1.00 27.44 920 ARG A CA 1
ATOM 5367 C C . ARG A 1 370 ? -39.419 9.318 -1.283 1.00 27.34 920 ARG A C 1
ATOM 5368 O O . ARG A 1 370 ? -39.115 8.190 -1.639 1.00 28.16 920 ARG A O 1
ATOM 5389 N N . TRP A 1 371 ? -39.881 10.215 -2.155 1.00 28.11 921 TRP A N 1
ATOM 5390 C CA . TRP A 1 371 ? -39.907 9.862 -3.578 1.00 26.35 921 TRP A CA 1
ATOM 5391 C C . TRP A 1 371 ? -38.480 9.716 -4.144 1.00 27.71 921 TRP A C 1
ATOM 5392 O O . TRP A 1 371 ? -38.257 8.963 -5.099 1.00 25.42 921 TRP A O 1
ATOM 5413 N N . GLY A 1 372 ? -37.513 10.405 -3.559 1.00 21.90 922 GLY A N 1
ATOM 5414 C CA . GLY A 1 372 ? -36.112 10.112 -3.853 1.00 26.13 922 GLY A CA 1
ATOM 5415 C C . GLY A 1 372 ? -35.729 8.690 -3.441 1.00 26.04 922 GLY A C 1
ATOM 5416 O O . GLY A 1 372 ? -35.015 7.993 -4.164 1.00 25.53 922 GLY A O 1
ATOM 5420 N N . ASN A 1 373 ? -36.186 8.263 -2.261 1.00 26.92 923 ASN A N 1
ATOM 5421 C CA . ASN A 1 373 ? -35.922 6.905 -1.780 1.00 26.59 923 ASN A CA 1
ATOM 5422 C C . ASN A 1 373 ? -36.543 5.866 -2.717 1.00 26.74 923 ASN A C 1
ATOM 5423 O O . ASN A 1 373 ? -35.941 4.856 -3.008 1.00 27.06 923 ASN A O 1
ATOM 5434 N N . SER A 1 374 ? -37.786 6.114 -3.131 1.00 21.49 924 SER A N 1
ATOM 5435 C CA . SER A 1 374 ? -38.535 5.189 -4.004 1.00 29.61 924 SER A CA 1
ATOM 5436 C C . SER A 1 374 ? -37.938 5.015 -5.399 1.00 29.79 924 SER A C 1
ATOM 5437 O O . SER A 1 374 ? -38.054 3.940 -5.992 1.00 25.38 924 SER A O 1
ATOM 5445 N N . GLY A 1 375 ? -37.303 6.073 -5.903 1.00 21.69 925 GLY A N 1
ATOM 5446 C CA . GLY A 1 375 ? -36.747 6.084 -7.254 1.00 25.17 925 GLY A CA 1
ATOM 5447 C C . GLY A 1 375 ? -35.238 5.850 -7.291 1.00 27.85 925 GLY A C 1
ATOM 5448 O O . GLY A 1 375 ? -34.572 6.279 -8.229 1.00 24.46 925 GLY A O 1
ATOM 5452 N N . ALA A 1 376 ? -34.685 5.159 -6.295 1.00 20.54 926 ALA A N 1
ATOM 5453 C CA . ALA A 1 376 ? -33.242 4.881 -6.277 1.00 23.04 926 ALA A CA 1
ATOM 5454 C C . ALA A 1 376 ? -32.921 3.617 -7.061 1.00 23.87 926 ALA A C 1
ATOM 5455 O O . ALA A 1 376 ? -33.675 2.653 -7.051 1.00 23.63 926 ALA A O 1
ATOM 5462 N N . VAL A 1 377 ? -31.775 3.626 -7.718 1.00 22.08 927 VAL A N 1
ATOM 5463 C CA . VAL A 1 377 ? -31.359 2.498 -8.528 1.0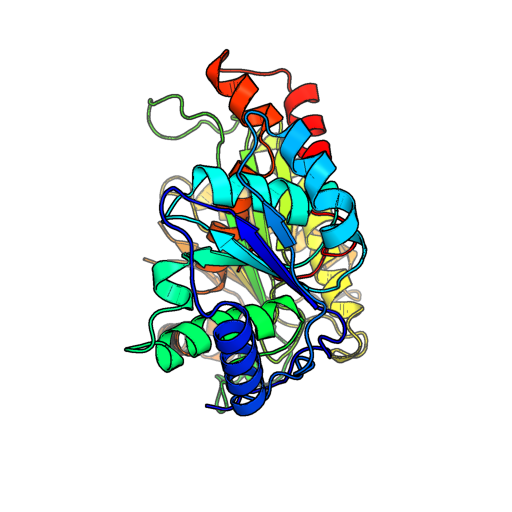0 17.98 927 VAL A CA 1
ATOM 5464 C C . VAL A 1 377 ? -31.223 1.265 -7.603 1.00 21.41 927 VAL A C 1
ATOM 5465 O O . VAL A 1 377 ? -30.788 1.374 -6.480 1.00 20.10 927 VAL A O 1
ATOM 5478 N N . HIS A 1 378 ? -31.601 0.116 -8.120 1.00 20.98 928 HIS A N 1
ATOM 5479 C CA . HIS A 1 378 ? -31.651 -1.152 -7.406 1.00 17.78 928 HIS A CA 1
ATOM 5480 C C . HIS A 1 378 ? -30.241 -1.541 -6.971 1.00 21.37 928 HIS A C 1
ATOM 5481 O O . HIS A 1 378 ? -29.263 -1.232 -7.635 1.00 19.16 928 HIS A O 1
ATOM 5496 N N . PRO A 1 379 ? -30.118 -2.181 -5.813 1.00 22.60 929 PRO A N 1
ATOM 5497 C CA . PRO A 1 379 ? -28.773 -2.570 -5.362 1.00 22.13 929 PRO A CA 1
ATOM 5498 C C . PRO A 1 379 ? -27.991 -3.485 -6.316 1.00 22.03 929 PRO A C 1
ATOM 5499 O O . PRO A 1 379 ? -26.737 -3.414 -6.275 1.00 20.31 929 PRO A O 1
ATOM 5510 N N . ASN A 1 380 ? -28.664 -4.302 -7.139 1.00 23.45 930 ASN A N 1
ATOM 5511 C CA . ASN A 1 380 ? -27.956 -5.080 -8.169 1.00 26.08 930 ASN A CA 1
ATOM 5512 C C . ASN A 1 380 ? -27.095 -4.195 -9.083 1.00 23.88 930 ASN A C 1
ATOM 5513 O O . ASN A 1 380 ? -26.101 -4.659 -9.589 1.00 21.91 930 ASN A O 1
ATOM 5524 N N . LEU A 1 381 ? -27.508 -2.942 -9.279 1.00 18.64 931 LEU A N 1
ATOM 5525 C CA . LEU A 1 381 ? -26.865 -2.015 -10.224 1.00 23.61 931 LEU A CA 1
ATOM 5526 C C . LEU A 1 381 ? -26.144 -0.822 -9.560 1.00 27.54 931 LEU A C 1
ATOM 5527 O O . LEU A 1 381 ? -25.623 0.061 -10.256 1.00 20.85 931 LEU A O 1
ATOM 5543 N N . ARG A 1 382 ? -26.092 -0.814 -8.233 1.00 23.82 932 ARG A N 1
ATOM 5544 C CA . ARG A 1 382 ? -25.706 0.369 -7.447 1.00 26.94 932 ARG A CA 1
ATOM 5545 C C . ARG A 1 382 ? -24.475 1.179 -7.916 1.00 29.53 932 ARG A C 1
ATOM 5546 O O . ARG A 1 382 ? -24.547 2.407 -8.004 1.00 28.71 932 ARG A O 1
ATOM 5567 N N . ASN A 1 383 ? -23.339 0.523 -8.141 1.00 16.70 933 ASN A N 1
ATOM 5568 C CA . ASN A 1 383 ? -22.129 1.249 -8.577 1.00 22.65 933 ASN A CA 1
ATOM 5569 C C . ASN A 1 383 ? -21.859 1.128 -10.072 1.00 27.52 933 ASN A C 1
ATOM 5570 O O . ASN A 1 383 ? -20.729 1.244 -10.499 1.00 24.29 933 ASN A O 1
ATOM 5581 N 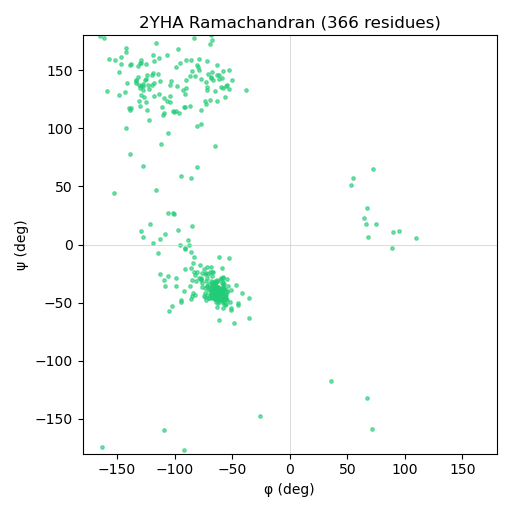N . SER A 1 384 ? -22.897 0.927 -10.865 1.00 24.33 934 SER A N 1
ATOM 5582 C CA . SER A 1 384 ? -22.660 0.573 -12.286 1.00 22.36 934 SER A CA 1
ATOM 5583 C C . SER A 1 384 ? -22.990 1.773 -13.165 1.00 23.26 934 SER A C 1
ATOM 5584 O O . SER A 1 384 ? -23.685 2.683 -12.728 1.00 24.50 934 SER A O 1
ATOM 5592 N N . MET A 1 385 ? -22.514 1.775 -14.416 1.00 22.53 935 MET A N 1
ATOM 5593 C CA . MET A 1 385 ? -22.870 2.848 -15.321 1.00 18.08 935 MET A CA 1
ATOM 5594 C C . MET A 1 385 ? -24.226 2.536 -16.015 1.00 24.61 935 MET A C 1
ATOM 5595 O O . MET A 1 385 ? -24.341 2.501 -17.237 1.00 22.86 935 MET A O 1
ATOM 5609 N N . TYR A 1 386 ? -25.247 2.336 -15.198 1.00 20.01 936 TYR A N 1
ATOM 5610 C CA . TYR A 1 386 ? -26.598 2.103 -15.686 1.00 21.44 936 TYR A CA 1
ATOM 5611 C C . TYR A 1 386 ? -27.088 3.275 -16.537 1.00 22.03 936 TYR A C 1
ATOM 5612 O O . TYR A 1 386 ? -28.022 3.110 -17.298 1.00 23.63 936 TYR A O 1
ATOM 5630 N N . TYR A 1 387 ? -26.480 4.461 -16.410 1.00 17.90 937 TYR A N 1
ATOM 5631 C CA . TYR A 1 387 ? -27.076 5.663 -17.025 1.00 20.90 937 TYR A CA 1
ATOM 5632 C C . TYR A 1 387 ? -26.527 5.870 -18.455 1.00 27.77 937 TYR A C 1
ATOM 5633 O O . TYR A 1 387 ? -26.893 6.808 -19.125 1.00 23.75 937 TYR A O 1
ATOM 5651 N N . ILE A 1 388 ? -25.597 5.028 -18.878 1.00 23.17 938 ILE A N 1
ATOM 5652 C CA . ILE A 1 388 ? -24.838 5.303 -20.101 1.00 29.45 938 ILE A CA 1
ATOM 5653 C C . ILE A 1 388 ? -25.529 4.674 -21.310 1.00 42.59 938 ILE A C 1
ATOM 5654 O O . ILE A 1 388 ? -25.241 5.065 -22.435 1.00 46.53 938 ILE A O 1
#

Foldseek 3Di:
DAFPWEFPAFEEEEEEEADDDDDDPCVVVLLLVLVVLLVVNPHRYPSDYDYYYYDHDDPDLVVVLVVCVVVLQPGQEYEYEDCAPDVVVVLSVCLSDFFPRPHFYDYHHRCQSPDPVCNSVVSVVVSLVVRQQRPTQGDAPPDAQPLLQVFQEKEKEKEKAALFDPVPPDDDQQGKIKMKMWMDQTSRPRFTFIDIAIQLRHLVSLLVPVLVVLLVVQVSSLPPVRCPNDGHQEYEYEYEYDAPVCLVVCVPRPVVSNVVSQVVPDDPPRGHWYWYWYDNPIDTDDGDDQCVPPPPCRVVSVVRNCVSVVVSCPNHVLNVLRRVSLSSLLVVVSVVCVPDVDDDSVCSRVSSVSSHTDPSSRRGSSSD

Sequence (368 aa):
VKVARPCRKIEKWTYLELKGSKANEGVPQAMTAFAEFLNRTGIPINPRFSPGMSMSVPGSEKEFFAKVKELMSSHQFVVVLLPRKDVAIYNMVKRAADITFGVHTVCCVAEKFLSTKGQLGYFANVGLKVNLKFGGTNHNIKTPIPLLAKGKTMVVGYDVTHPTNLAAGQSPASAPSIVGLVSTIDQHLGQWPAMVWNNPHGQESMTEQFTDKFKTRLELWRSNPANNRSLPENILIFRDGVSEGQFQMVIKDELPLVRAACKLVYPAGKLPRITLIVSVHYTVLVDEIFRADYGNKAADTLEQLTHDMCYLCPPAYYADLVCDRARIHQKELFDALDENDSVKTDDFARWGNSGAVHPNLRNSMYYI

Nearest PDB structures (foldseek):
  2yhb-assembly1_A  TM=9.798E-01  e=9.191E-76  Neurospora crassa
  2xdy-assembly1_A  TM=9.733E-01  e=3.210E-20  Neurospora crassa
  8vaj-assembly1_A  TM=7.738E-01  e=3.791E-22  Homo sapiens
  9ij0-assembly1_A  TM=6.924E-01  e=8.779E-20  Mus musculus
  9ij5-assembly1_A  TM=7.002E-01  e=7.005E-18  Mus musculus

InterPro domains:
  IPR003100 PAZ domain [PF02170] (372-431)
  IPR003165 Piwi domain [PF02171] (582-899)
  IPR003165 Piwi domain [PS50822] (582-901)
  IPR003165 Piwi domain [SM00950] (582-901)
  IPR012337 Ribonuclease H-like superfamily [SSF53098] (578-902)
  IPR014811 Argonaute, linker 1 domain [PF08699] (191-241)
  IPR014811 Argonaute, linker 1 domain [SM01163] (187-243)
  IPR032472 Argonaute linker 2 domain [PF16488] (442-488)
  IPR032474 Protein argonaute, N-terminal [PF16486] (27-151)
  IPR036085 PAZ domain superfamily [SSF101690] (240-454)
  IPR036397 Ribonuclease H superfamily [G3DSA:3.30.420.10] (650-938)
  IPR045246 Argonaute-like, PIWI domain [cd04657] (461-899)

Organism: Neurospora crassa (NCBI:txid5141)

Secondary structure (DSSP, 8-state):
---SB--S-B-SEEEEEEE-SSPP--HHHHHHHHHHHHHHTT--B-SPPPP-EEEEPPSSHHHHHHHHHHHHHT-SEEEEEESSS-HHHHHHHHIIIIIII--EEEEEEHHHHH-STTHHHHHHHHHHHHHHHTT-B-----S--HHHHTS-EEEEEEEEE-S---SSSS--TTS-EEEEEEE--STT-----EEEEEETTTHHHHHHHHHHHHHHHHHHHHHSGGGTT---SEEEEEEES--GGGHHHIIIIIHHHHHHHHHHHSPTT-PPEEEEEEE--EEEEEESSHHHHHGGGHHHHHHHHHHHHHH--HHHHHHHHHHHHHHHH-HHHHHHHTT-S---HHHHHHHHHHTPPPGGGTTS-TT-